Protein AF-0000000086883464 (afdb_homodimer)

Secondary structure (DSSP, 8-state):
--PPEEEEEESSS-EEESSHHHHHHHHTT-TT-EEEEES-HHHHHHHHHTT---SSS----GGGEEEEEEEEEEETTTTEEEEEEEEEETTEEEEEEEEE--HHHHTTTHHHHHHHHHHHHHHHHHHTT-SEEEEEESSTHHHHTTTTSS---SHHHHHHHHHHHHHTTTSEEEEEE---S---HHHHHHHHHHHHHTT--/----EEEEEESSS-EEESSHHHHHHHHTT-TT-EEEEES-HHHHHHHHHTT--SSSS----GGGEEEEEEEEEEETTTTEEEEEEEEEETTEEEEEEEEE--HHHHTTTHHHHHHHHHHHHHHHHHHTT-SEEEEEESSTHHHHTTTTSS---SHHHHHHHHHHHHHTTTSEEEEEE---S---HHHHHHHHHHHHHTT--

Sequence (402 aa):
MNKKIYAVKKGRKTGLFSSWKECEEQTKGYSGAIYKSFTNKEEAEKYLQNSSLNKKTKNVDIKNTIIAYIDGSFNSKTKEYSAGIVMFYNNTKKTFKYKDKDPKFSKMRNVAGEIMASQLIMQYAVKNHVKNLEIYYDYEGIEKWCTDEWKANKTGTKLYKKYYDQIKDKVNIKFIKVQAHTGNKYNEEADKLAKSALGLLMNKKIYAVKKGRKTGLFSSWKECEEQTKGYSGAIYKSFTNKEEAEKYLQNSSLNKKTKNVDIKNTIIAYIDGSFNSKTKEYSAGIVMFYNNTKKTFKYKDKDPKFSKMRNVAGEIMASQLIMQYAVKNHVKNLEIYYDYEGIEKWCTDEWKANKTGTKLYKKYYDQIKDKVNIKFIKVQAHTGNKYNEEADKLAKSALGLL

Solvent-accessible surface area (backbone atoms only — not comparable to full-atom values): 20763 Å² total; per-residue (Å²): 130,82,62,52,31,25,20,25,61,31,39,78,55,60,43,80,24,75,37,67,68,60,40,42,69,20,31,61,91,34,88,79,42,36,66,48,79,25,72,42,68,69,60,27,45,53,57,29,56,57,59,63,73,68,87,83,72,84,77,73,50,50,80,31,31,37,42,31,20,33,18,40,20,58,38,84,88,78,45,31,20,8,14,1,33,31,33,38,43,71,92,35,80,47,75,49,59,44,64,50,59,55,70,70,34,34,81,52,29,34,57,30,6,33,50,49,29,52,50,52,52,52,49,50,32,60,76,67,68,27,46,33,36,36,41,33,33,56,62,68,61,71,47,27,36,59,72,61,75,34,83,52,82,49,70,44,46,39,52,50,28,51,52,46,66,72,39,52,87,68,27,50,75,43,76,41,81,42,67,42,63,55,66,50,65,51,46,54,50,4,39,52,33,4,31,48,51,70,63,44,106,130,83,62,52,31,27,18,25,61,32,40,77,54,61,43,79,23,75,38,68,69,59,40,41,67,21,30,60,90,34,88,78,44,36,70,48,79,25,72,43,68,68,60,27,45,54,58,29,55,56,59,63,70,70,85,84,72,82,77,74,52,49,79,31,32,37,41,31,22,33,18,38,20,54,39,85,88,78,45,31,20,8,14,0,32,31,33,38,43,71,93,35,80,48,76,48,61,43,64,50,58,55,72,71,34,33,82,52,30,34,56,31,5,33,50,48,28,53,50,52,52,50,50,50,31,59,76,67,68,27,46,33,35,36,40,33,33,56,62,67,61,72,46,28,36,60,71,61,75,36,86,53,80,49,71,44,46,38,53,51,28,51,52,47,65,71,39,53,87,69,28,49,74,43,74,42,80,43,70,42,61,54,67,48,65,52,46,53,49,5,38,51,33,4,30,48,51,70,62,44,108

Radius of gyration: 23.49 Å; Cα contacts (8 Å, |Δi|>4): 841; chains: 2; bounding box: 52×65×62 Å

pLDDT: mean 82.55, std 16.68, range [32.59, 98.12]

InterPro domains:
  IPR002156 Ribonuclease H domain [PF00075] (65-197)
  IPR002156 Ribonuclease H domain [PS50879] (62-199)
  IPR009027 Large ribosomal subunit protein bL9/RNase H1, N-terminal [SSF55658] (3-48)
  IPR011320 Ribonuclease H1, N-terminal [PF01693] (4-48)
  IPR012337 Ribonuclease H-like superfamily [SSF53098] (64-199)
  IPR036397 Ribonuclease H superfamily [G3DSA:3.30.420.10] (60-200)
  IPR037056 Ribonuclease H1, N-terminal domain superfamily [G3DSA:3.40.970.10] (2-52)
  IPR050092 Ribonuclease H [PTHR10642] (3-197)

Nearest PDB structures (foldseek):
  3aly-assembly1_A  TM=7.373E-01  e=3.121E-08  Sulfurisphaera tokodaii str. 7
  2ehg-assembly1_A  TM=7.363E-01  e=2.497E-07  Sulfurisphaera tokodaii str. 7
  3hst-assembly2_B  TM=7.166E-01  e=1.084E-06  Mycobacterium tuberculosis
  4e19-assembly2_B  TM=6.627E-01  e=3.189E-07  Halobacterium salinarum NRC-1
  3hst-assembly4_D  TM=7.605E-01  e=2.307E-05  Mycobacterium tuberculosis

Structure (mmCIF, N/CA/C/O backbone):
data_AF-0000000086883464-model_v1
#
loop_
_entity.id
_entity.type
_entity.pdbx_description
1 polymer 'Ribonuclease H'
#
loop_
_atom_site.group_PDB
_atom_site.id
_atom_site.type_symbol
_atom_site.label_atom_id
_atom_site.label_alt_id
_atom_site.label_comp_id
_atom_site.label_asym_id
_atom_site.label_entity_id
_atom_site.label_seq_id
_atom_site.pdbx_PDB_ins_code
_atom_site.Cartn_x
_atom_site.Cartn_y
_atom_site.Cartn_z
_atom_site.occupancy
_atom_site.B_iso_or_equiv
_atom_site.auth_seq_id
_atom_site.auth_comp_id
_atom_site.auth_asym_id
_atom_site.auth_atom_id
_atom_site.pdbx_PDB_model_num
ATOM 1 N N . MET A 1 1 ? 30.719 6.875 0.731 1 40.5 1 MET A N 1
ATOM 2 C CA . MET A 1 1 ? 29.656 5.898 0.958 1 40.5 1 MET A CA 1
ATOM 3 C C . MET A 1 1 ? 28.688 6.387 2.031 1 40.5 1 MET A C 1
ATOM 5 O O . MET A 1 1 ? 29.078 6.555 3.189 1 40.5 1 MET A O 1
ATOM 9 N N . ASN A 1 2 ? 27.625 7.238 1.852 1 49.41 2 ASN A N 1
ATOM 10 C CA . ASN A 1 2 ? 26.953 8.031 2.877 1 49.41 2 ASN A CA 1
ATOM 11 C C . ASN A 1 2 ? 26.172 7.141 3.848 1 49.41 2 ASN A C 1
ATOM 13 O O . ASN A 1 2 ? 25.219 6.484 3.461 1 49.41 2 ASN A O 1
ATOM 17 N N . LYS A 1 3 ? 26.844 6.652 4.949 1 65.25 3 LYS A N 1
ATOM 18 C CA . LYS A 1 3 ? 26.391 5.75 6.004 1 65.25 3 LYS A CA 1
ATOM 19 C C . LYS A 1 3 ? 25.062 6.211 6.59 1 65.25 3 LYS A C 1
ATOM 21 O O . LYS A 1 3 ? 24.906 7.375 6.965 1 65.25 3 LYS A O 1
ATOM 26 N N . LYS A 1 4 ? 24 5.375 6.449 1 76.38 4 LYS A N 1
ATOM 27 C CA . LYS A 1 4 ? 22.688 5.703 7.004 1 76.38 4 LYS A CA 1
ATOM 28 C C . LYS A 1 4 ? 22.719 5.68 8.531 1 76.38 4 LYS A C 1
ATOM 30 O O . LYS A 1 4 ? 23.438 4.879 9.133 1 76.38 4 LYS A O 1
ATOM 35 N N . ILE A 1 5 ? 22.172 6.77 9.102 1 83.69 5 ILE A N 1
ATOM 36 C CA . ILE A 1 5 ? 21.953 6.883 10.531 1 83.69 5 ILE A CA 1
ATOM 37 C C . ILE A 1 5 ? 20.469 6.672 10.844 1 83.69 5 ILE A C 1
ATOM 39 O O . ILE A 1 5 ? 19.594 7.207 10.148 1 83.69 5 ILE A O 1
ATOM 43 N N . TYR A 1 6 ? 20.281 5.805 11.789 1 85.12 6 TYR A N 1
ATOM 44 C CA . TYR A 1 6 ? 18.906 5.512 12.172 1 85.12 6 TYR A CA 1
ATOM 45 C C . TYR A 1 6 ? 18.562 6.148 13.508 1 85.12 6 TYR A C 1
ATOM 47 O O . TYR A 1 6 ? 19.312 6.008 14.484 1 85.12 6 TYR A O 1
ATOM 55 N N . ALA A 1 7 ? 17.484 6.941 13.469 1 81.75 7 ALA A N 1
ATOM 56 C CA . ALA A 1 7 ? 17 7.551 14.695 1 81.75 7 ALA A CA 1
ATOM 57 C C . ALA A 1 7 ? 15.742 6.84 15.195 1 81.75 7 ALA A C 1
ATOM 59 O O . ALA A 1 7 ? 14.734 6.754 14.484 1 81.75 7 ALA A O 1
ATOM 60 N N . VAL A 1 8 ? 15.883 6.285 16.391 1 80.62 8 VAL A N 1
ATOM 61 C CA . VAL A 1 8 ? 14.742 5.629 17.016 1 80.62 8 VAL A CA 1
ATOM 62 C C . VAL A 1 8 ? 14.133 6.543 18.078 1 80.62 8 VAL A C 1
ATOM 64 O O . VAL A 1 8 ? 14.766 6.828 19.094 1 80.62 8 VAL A O 1
ATOM 67 N N . LYS A 1 9 ? 12.859 7.004 17.719 1 73.81 9 LYS A N 1
ATOM 68 C CA . LYS A 1 9 ? 12.148 7.891 18.641 1 73.81 9 LYS A CA 1
ATOM 69 C C . LYS A 1 9 ? 11.367 7.09 19.672 1 73.81 9 LYS A C 1
ATOM 71 O O . LYS A 1 9 ? 11.25 7.512 20.828 1 73.81 9 LYS A O 1
ATOM 76 N N . LYS A 1 10 ? 10.852 6.066 19.281 1 71.88 10 LYS A N 1
ATOM 77 C CA . LYS A 1 10 ? 10.109 5.164 20.156 1 71.88 10 LYS A CA 1
ATOM 78 C C . LYS A 1 10 ? 10.469 3.707 19.875 1 71.88 10 LYS A C 1
ATOM 80 O O . LYS A 1 10 ? 10.352 3.24 18.734 1 71.88 10 LYS A O 1
ATOM 85 N N . GLY A 1 11 ? 11.008 3.055 20.812 1 75.69 11 GLY A N 1
ATOM 86 C CA . GLY A 1 11 ? 11.438 1.669 20.719 1 75.69 11 GLY A CA 1
ATOM 87 C C . GLY A 1 11 ? 11.977 1.133 22.047 1 75.69 11 GLY A C 1
ATOM 88 O O . GLY A 1 11 ? 11.742 1.72 23.094 1 75.69 11 GLY A O 1
ATOM 89 N N . ARG A 1 12 ? 12.586 0.058 21.984 1 81.69 12 ARG A N 1
ATOM 90 C CA . ARG A 1 12 ? 13.188 -0.492 23.188 1 81.69 12 ARG A CA 1
ATOM 91 C C . ARG A 1 12 ? 14.234 0.46 23.75 1 81.69 12 ARG A C 1
ATOM 93 O O . ARG A 1 12 ? 14.281 0.691 24.969 1 81.69 12 ARG A O 1
ATOM 100 N N . LYS A 1 13 ? 15.086 1.026 22.906 1 83.06 13 LYS A N 1
ATOM 101 C CA . LYS A 1 13 ? 16.031 2.105 23.203 1 83.06 13 LYS A CA 1
ATOM 102 C C . LYS A 1 13 ? 15.938 3.213 22.156 1 83.06 13 LYS A C 1
ATOM 104 O O . LYS A 1 13 ? 15.922 2.938 20.953 1 83.06 13 LYS A O 1
ATOM 109 N N . THR A 1 14 ? 15.727 4.383 22.594 1 81.5 14 THR A N 1
ATOM 110 C CA . THR A 1 14 ? 15.68 5.543 21.703 1 81.5 14 THR A CA 1
ATOM 111 C C . THR A 1 14 ? 17.094 6.082 21.453 1 81.5 14 THR A C 1
ATOM 113 O O . THR A 1 14 ? 18 5.828 22.234 1 81.5 14 THR A O 1
ATOM 116 N N . GLY A 1 15 ? 17.344 6.746 20.344 1 85.56 15 GLY A N 1
ATOM 117 C CA . GLY A 1 15 ? 18.625 7.352 20 1 85.56 15 GLY A CA 1
ATOM 118 C C . GLY A 1 15 ? 19.016 7.133 18.547 1 85.56 15 GLY A C 1
ATOM 119 O O . GLY A 1 15 ? 18.172 6.793 17.719 1 85.56 15 GLY A O 1
ATOM 120 N N . LEU A 1 16 ? 20.297 7.418 18.406 1 86.25 16 LEU A N 1
ATOM 121 C CA . LEU A 1 16 ? 20.844 7.258 17.062 1 86.25 16 LEU A CA 1
ATOM 122 C C . LEU A 1 16 ? 21.547 5.918 16.922 1 86.25 16 LEU A C 1
ATOM 124 O O . LEU A 1 16 ? 22.266 5.484 17.828 1 86.25 16 LEU A O 1
ATOM 128 N N . PHE A 1 17 ? 21.297 5.262 15.906 1 86.5 17 PHE A N 1
ATOM 129 C CA . PHE A 1 17 ? 21.938 3.986 15.625 1 86.5 17 PHE A CA 1
ATOM 130 C C . PHE A 1 17 ? 22.609 4.016 14.258 1 86.5 17 PHE A C 1
ATOM 132 O O . PHE A 1 17 ? 22.078 4.598 13.305 1 86.5 17 PHE A O 1
ATOM 139 N N . SER A 1 18 ? 23.766 3.449 14.203 1 83 18 SER A N 1
ATOM 140 C CA . SER A 1 18 ? 24.609 3.588 13.016 1 83 18 SER A CA 1
ATOM 141 C C . SER A 1 18 ? 24.359 2.461 12.023 1 83 18 SER A C 1
ATOM 143 O O . SER A 1 18 ? 24.922 2.457 10.93 1 83 18 SER A O 1
ATOM 145 N N . SER A 1 19 ? 23.547 1.501 12.43 1 78.69 19 SER A N 1
ATOM 146 C CA . SER A 1 19 ? 23.234 0.404 11.516 1 78.69 19 SER A CA 1
ATOM 147 C C . SER A 1 19 ? 21.781 -0.009 11.609 1 78.69 19 SER A C 1
ATOM 149 O O . SER A 1 19 ? 21.141 0.167 12.648 1 78.69 19 SER A O 1
ATOM 151 N N . TRP A 1 20 ? 21.297 -0.484 10.469 1 76.75 20 TRP A N 1
ATOM 152 C CA . TRP A 1 20 ? 19.906 -0.97 10.453 1 76.75 20 TRP A CA 1
ATOM 153 C C . TRP A 1 20 ? 19.719 -2.105 11.453 1 76.75 20 TRP A C 1
ATOM 155 O O . TRP A 1 20 ? 18.703 -2.172 12.141 1 76.75 20 TRP A O 1
ATOM 165 N N . LYS A 1 21 ? 20.641 -2.859 11.508 1 79.06 21 LYS A N 1
ATOM 166 C CA . LYS A 1 21 ? 20.562 -3.977 12.445 1 79.06 21 LYS A CA 1
ATOM 167 C C . LYS A 1 21 ? 20.328 -3.482 13.867 1 79.06 21 LYS A C 1
ATOM 169 O O . LYS A 1 21 ? 19.469 -4.016 14.586 1 79.06 21 LYS A O 1
ATOM 174 N N . GLU A 1 22 ? 21.062 -2.506 14.289 1 82.81 22 GLU A N 1
ATOM 175 C CA . GLU A 1 22 ? 20.906 -1.917 15.617 1 82.81 22 GLU A CA 1
ATOM 176 C C . GLU A 1 22 ? 19.531 -1.263 15.766 1 82.81 22 GLU A C 1
ATOM 178 O O . GLU A 1 22 ? 18.891 -1.384 16.812 1 82.81 22 GLU A O 1
ATOM 183 N N . CYS A 1 23 ? 19.047 -0.583 14.703 1 80.44 23 CYS A N 1
ATOM 184 C CA . CYS A 1 23 ? 17.734 0.051 14.727 1 80.44 23 CYS A CA 1
ATOM 185 C C . CYS A 1 23 ? 16.641 -0.992 14.828 1 80.44 23 CYS A C 1
ATOM 187 O O . CYS A 1 23 ? 15.727 -0.863 15.656 1 80.44 23 CYS A O 1
ATOM 189 N N . GLU A 1 24 ? 16.844 -1.961 14.148 1 78.81 24 GLU A N 1
ATOM 190 C CA . GLU A 1 24 ? 15.859 -3.033 14.102 1 78.81 24 GLU A CA 1
ATOM 191 C C . GLU A 1 24 ? 15.719 -3.713 15.461 1 78.81 24 GLU A C 1
ATOM 193 O O . GLU A 1 24 ? 14.609 -4.031 15.898 1 78.81 24 GLU A O 1
ATOM 198 N N . GLU A 1 25 ? 16.766 -3.873 16.094 1 82.25 25 GLU A N 1
ATOM 199 C CA . GLU A 1 25 ? 16.781 -4.469 17.422 1 82.25 25 GLU A CA 1
ATOM 200 C C . GLU A 1 25 ? 15.922 -3.666 18.406 1 82.25 25 GLU A C 1
ATOM 202 O O . GLU A 1 25 ? 15.336 -4.227 19.328 1 82.25 25 GLU A O 1
ATOM 207 N N . GLN A 1 26 ? 15.844 -2.361 18.188 1 80.75 26 GLN A N 1
ATOM 208 C CA . GLN A 1 26 ? 15.117 -1.497 19.109 1 80.75 26 GLN A CA 1
ATOM 209 C C . GLN A 1 26 ? 13.656 -1.367 18.703 1 80.75 26 GLN A C 1
ATOM 211 O O . GLN A 1 26 ? 12.805 -0.973 19.5 1 80.75 26 GLN A O 1
ATOM 216 N N . THR A 1 27 ? 13.383 -1.756 17.5 1 76.88 27 THR A N 1
ATOM 217 C CA . THR A 1 27 ? 12.055 -1.401 16.984 1 76.88 27 THR A CA 1
ATOM 218 C C . THR A 1 27 ? 11.258 -2.652 16.641 1 76.88 27 THR A C 1
ATOM 220 O O . THR A 1 27 ? 10.023 -2.641 16.672 1 76.88 27 THR A O 1
ATOM 223 N N . LYS A 1 28 ? 11.992 -3.654 16.359 1 66.88 28 LYS A N 1
ATOM 224 C CA . LYS A 1 28 ? 11.312 -4.883 15.969 1 66.88 28 LYS A CA 1
ATOM 225 C C . LYS A 1 28 ? 10.508 -5.465 17.125 1 66.88 28 LYS A C 1
ATOM 227 O O . LYS A 1 28 ? 11.039 -5.672 18.219 1 66.88 28 LYS A O 1
ATOM 232 N N . GLY A 1 29 ? 9.289 -5.691 16.938 1 60.91 29 GLY A N 1
ATOM 233 C CA . GLY A 1 29 ? 8.43 -6.25 17.969 1 60.91 29 GLY A CA 1
ATOM 234 C C . GLY A 1 29 ? 7.949 -5.219 18.969 1 60.91 29 GLY A C 1
ATOM 235 O O . GLY A 1 29 ? 7.223 -5.547 19.906 1 60.91 29 GLY A O 1
ATOM 236 N N . TYR A 1 30 ? 8.508 -4.109 19.016 1 62.75 30 TYR A N 1
ATOM 237 C CA . TYR A 1 30 ? 8.078 -3.029 19.891 1 62.75 30 TYR A CA 1
ATOM 238 C C . TYR A 1 30 ? 6.84 -2.336 19.344 1 62.75 30 TYR A C 1
ATOM 240 O O . TYR A 1 30 ? 6.875 -1.751 18.266 1 62.75 30 TYR A O 1
ATOM 248 N N . SER A 1 31 ? 5.734 -2.551 20.062 1 56.41 31 SER A N 1
ATOM 249 C CA . SER A 1 31 ? 4.48 -1.939 19.625 1 56.41 31 SER A CA 1
ATOM 250 C C . SER A 1 31 ? 4.602 -0.421 19.562 1 56.41 31 SER A C 1
ATOM 252 O O . SER A 1 31 ? 4.992 0.221 20.531 1 56.41 31 SER A O 1
ATOM 254 N N . GLY A 1 32 ? 4.426 0.26 18.438 1 57 32 GLY A N 1
ATOM 255 C CA . GLY A 1 32 ? 4.422 1.704 18.266 1 57 32 GLY A CA 1
ATOM 256 C C . GLY A 1 32 ? 5.805 2.277 18.016 1 57 32 GLY A C 1
ATOM 257 O O . GLY A 1 32 ? 6.059 3.449 18.297 1 57 32 GLY A O 1
ATOM 258 N N . ALA A 1 33 ? 6.73 1.435 17.609 1 64.88 33 ALA A N 1
ATOM 259 C CA . ALA A 1 33 ? 8.094 1.918 17.391 1 64.88 33 ALA A CA 1
ATOM 260 C C . ALA A 1 33 ? 8.117 3.027 16.344 1 64.88 33 ALA A C 1
ATOM 262 O O . ALA A 1 33 ? 7.375 2.977 15.359 1 64.88 33 ALA A O 1
ATOM 263 N N . ILE A 1 34 ? 8.859 4.07 16.625 1 66.31 34 ILE A N 1
ATOM 264 C CA . ILE A 1 34 ? 9.039 5.211 15.727 1 66.31 34 ILE A CA 1
ATOM 265 C C . ILE A 1 34 ? 10.523 5.398 15.422 1 66.31 34 ILE A C 1
ATOM 267 O O . ILE A 1 34 ? 11.328 5.605 16.328 1 66.31 34 ILE A O 1
ATOM 271 N N . TYR A 1 35 ? 10.914 5.184 14.18 1 74.81 35 TYR A N 1
ATOM 272 C CA . TYR A 1 35 ? 12.305 5.383 13.789 1 74.81 35 TYR A CA 1
ATOM 273 C C . TYR A 1 35 ? 12.398 5.941 12.375 1 74.81 35 TYR A C 1
ATOM 275 O O . TYR A 1 35 ? 11.438 5.879 11.609 1 74.81 35 TYR A O 1
ATOM 283 N N . LYS A 1 36 ? 13.547 6.59 12 1 73.44 36 LYS A N 1
ATOM 284 C CA . LYS A 1 36 ? 13.805 7.188 10.695 1 73.44 36 LYS A CA 1
ATOM 285 C C . LYS A 1 36 ? 15.281 7.074 10.32 1 73.44 36 LYS A C 1
ATOM 287 O O . LYS A 1 36 ? 16.156 7.152 11.188 1 73.44 36 LYS A O 1
ATOM 292 N N . SER A 1 37 ? 15.469 6.82 9.031 1 74.56 37 SER A N 1
ATOM 293 C CA . SER A 1 37 ? 16.859 6.789 8.562 1 74.56 37 SER A CA 1
ATOM 294 C C . SER A 1 37 ? 17.266 8.141 7.988 1 74.56 37 SER A C 1
ATOM 296 O O . SER A 1 37 ? 16.453 8.859 7.414 1 74.56 37 SER A O 1
ATOM 298 N N . PHE A 1 38 ? 18.453 8.547 8.281 1 74.06 38 PHE A N 1
ATOM 299 C CA . PHE A 1 38 ? 19.047 9.805 7.824 1 74.06 38 PHE A CA 1
ATOM 300 C C . PHE A 1 38 ? 20.406 9.562 7.188 1 74.06 38 PHE A C 1
ATOM 302 O O . PHE A 1 38 ? 21.062 8.562 7.477 1 74.06 38 PHE A O 1
ATOM 309 N N . THR A 1 39 ? 20.688 10.398 6.293 1 73.94 39 THR A N 1
ATOM 310 C CA . THR A 1 39 ? 22.031 10.352 5.73 1 73.94 39 THR A CA 1
ATOM 311 C C . THR A 1 39 ? 22.969 11.32 6.457 1 73.94 39 THR A C 1
ATOM 313 O O . THR A 1 39 ? 24.172 11.297 6.254 1 73.94 39 THR A O 1
ATOM 316 N N . ASN A 1 40 ? 22.422 12.172 7.363 1 76.19 40 ASN A N 1
ATOM 317 C CA . ASN A 1 40 ? 23.156 13.18 8.117 1 76.19 40 ASN A CA 1
ATOM 318 C C . ASN A 1 40 ? 22.859 13.094 9.609 1 76.19 40 ASN A C 1
ATOM 320 O O . ASN A 1 40 ? 21.688 13.008 10.008 1 76.19 40 ASN A O 1
ATOM 324 N N . LYS A 1 41 ? 23.938 13.086 10.352 1 79.25 41 LYS A N 1
ATOM 325 C CA . LYS A 1 41 ? 23.812 12.945 11.797 1 79.25 41 LYS A CA 1
ATOM 326 C C . LYS A 1 41 ? 23.031 14.117 12.391 1 79.25 41 LYS A C 1
ATOM 328 O O . LYS A 1 41 ? 22.219 13.93 13.305 1 79.25 41 LYS A O 1
ATOM 333 N N . GLU A 1 42 ? 23.25 15.25 11.797 1 76.31 42 GLU A N 1
ATOM 334 C CA . GLU A 1 42 ? 22.578 16.438 12.328 1 76.31 42 GLU A CA 1
ATOM 335 C C . GLU A 1 42 ? 21.062 16.328 12.18 1 76.31 42 GLU A C 1
ATOM 337 O O . GLU A 1 42 ? 20.328 16.656 13.102 1 76.31 42 GLU A O 1
ATOM 342 N N . GLU A 1 43 ? 20.781 15.812 11.07 1 74.69 43 GLU A N 1
ATOM 343 C CA . GLU A 1 43 ? 19.344 15.648 10.805 1 74.69 43 GLU A CA 1
ATOM 344 C C . GLU A 1 43 ? 18.75 14.562 11.68 1 74.69 43 GLU A C 1
ATOM 346 O O . GLU A 1 43 ? 17.609 14.703 12.156 1 74.69 43 GLU A O 1
ATOM 351 N N . ALA A 1 44 ? 19.453 13.562 11.93 1 77.94 44 ALA A N 1
ATOM 352 C CA . ALA A 1 44 ? 19.016 12.469 12.789 1 77.94 44 ALA A CA 1
ATOM 353 C C . ALA A 1 44 ? 18.875 12.922 14.242 1 77.94 44 ALA A C 1
ATOM 355 O O . ALA A 1 44 ? 17.906 12.578 14.914 1 77.94 44 ALA A O 1
ATOM 356 N N . GLU A 1 45 ? 19.844 13.641 14.609 1 76.38 45 GLU A N 1
ATOM 357 C CA . GLU A 1 45 ? 19.812 14.188 15.969 1 76.38 45 GLU A CA 1
ATOM 358 C C . GLU A 1 45 ? 18.625 15.117 16.156 1 76.38 45 GLU A C 1
ATOM 360 O O . GLU A 1 45 ? 17.953 15.086 17.203 1 76.38 45 GLU A O 1
ATOM 365 N N . LYS A 1 46 ? 18.422 15.867 15.125 1 67.25 46 LYS A N 1
ATOM 366 C CA . LYS A 1 46 ? 17.266 16.766 15.188 1 67.25 46 LYS A CA 1
ATOM 367 C C . LYS A 1 46 ? 15.961 15.992 15.305 1 67.25 46 LYS A C 1
ATOM 369 O O . LYS A 1 46 ? 15.055 16.406 16.031 1 67.25 46 LYS A O 1
ATOM 374 N N . TYR A 1 47 ? 16.031 14.938 14.781 1 71.38 47 TYR A N 1
ATOM 375 C CA . TYR A 1 47 ? 14.867 14.047 14.805 1 71.38 47 TYR A CA 1
ATOM 376 C C . TYR A 1 47 ? 14.633 13.508 16.203 1 71.38 47 TYR A C 1
ATOM 378 O O . TYR A 1 47 ? 13.484 13.391 16.656 1 71.38 47 TYR A O 1
ATOM 386 N N . LEU A 1 48 ? 15.727 13.055 16.812 1 70.31 48 LEU A N 1
ATOM 387 C CA . LEU A 1 48 ? 15.633 12.5 18.156 1 70.31 48 LEU A CA 1
ATOM 388 C C . LEU A 1 48 ? 15.391 13.602 19.172 1 70.31 48 LEU A C 1
ATOM 390 O O . LEU A 1 48 ? 14.703 13.375 20.172 1 70.31 48 LEU A O 1
ATOM 394 N N . GLN A 1 49 ? 16.281 14.523 19.141 1 60.16 49 GLN A N 1
ATOM 395 C CA . GLN A 1 49 ? 16.125 15.633 20.078 1 60.16 49 GLN A CA 1
ATOM 396 C C . GLN A 1 49 ? 14.688 16.141 20.109 1 60.16 49 GLN A C 1
ATOM 398 O O . GLN A 1 49 ? 14.203 16.578 21.141 1 60.16 49 GLN A O 1
ATOM 403 N N . ASN A 1 50 ? 14.148 15.961 19.094 1 46.47 50 ASN A N 1
ATOM 404 C CA . ASN A 1 50 ? 12.758 16.406 19.094 1 46.47 50 ASN A CA 1
ATOM 405 C C . ASN A 1 50 ? 11.875 15.477 19.922 1 46.47 50 ASN A C 1
ATOM 407 O O . ASN A 1 50 ? 10.789 15.875 20.359 1 46.47 50 ASN A O 1
ATOM 411 N N . SER A 1 51 ? 12.344 14.289 20.266 1 40.59 51 SER A N 1
ATOM 412 C CA . SER A 1 51 ? 11.617 13.367 21.141 1 40.59 51 SER A CA 1
ATOM 413 C C . SER A 1 51 ? 12.047 13.531 22.594 1 40.59 51 SER A C 1
ATOM 415 O O . SER A 1 51 ? 11.297 13.18 23.5 1 40.59 51 SER A O 1
ATOM 417 N N . SER A 1 52 ? 13.273 13.516 22.922 1 37.28 52 SER A N 1
ATOM 418 C CA . SER A 1 52 ? 13.82 13.57 24.266 1 37.28 52 SER A CA 1
ATOM 419 C C . SER A 1 52 ? 13.508 14.906 24.938 1 37.28 52 SER A C 1
ATOM 421 O O . SER A 1 52 ? 14.383 15.773 25.031 1 37.28 52 SER A O 1
ATOM 423 N N . LEU A 1 53 ? 12.438 15.625 24.766 1 34.28 53 LEU A N 1
ATOM 424 C CA . LEU A 1 53 ? 12.117 16.797 25.578 1 34.28 53 LEU A CA 1
ATOM 425 C C . LEU A 1 53 ? 12.203 16.453 27.062 1 34.28 53 LEU A C 1
ATOM 427 O O . LEU A 1 53 ? 11.188 16.5 27.781 1 34.28 53 LEU A O 1
ATOM 431 N N . ASN A 1 54 ? 12.891 15.539 27.531 1 34.16 54 ASN A N 1
ATOM 432 C CA . ASN A 1 54 ? 12.852 15.82 28.953 1 34.16 54 ASN A CA 1
ATOM 433 C C . ASN A 1 54 ? 13.641 17.078 29.297 1 34.16 54 ASN A C 1
ATOM 435 O O . ASN A 1 54 ? 13.219 17.875 30.141 1 34.16 54 ASN A O 1
ATOM 439 N N . LYS A 1 55 ? 15.086 17.172 29.531 1 37.47 55 LYS A N 1
ATOM 440 C CA . LYS A 1 55 ? 15.656 18.203 30.406 1 37.47 55 LYS A CA 1
ATOM 441 C C . LYS A 1 55 ? 15.539 19.578 29.781 1 37.47 55 LYS A C 1
ATOM 443 O O . LYS A 1 55 ? 14.906 20.484 30.344 1 37.47 55 LYS A O 1
ATOM 448 N N . LYS A 1 56 ? 16.625 20.703 29.953 1 34.03 56 LYS A N 1
ATOM 449 C CA . LYS A 1 56 ? 16.703 22.141 29.734 1 34.03 56 LYS A CA 1
ATOM 450 C C . LYS A 1 56 ? 16.734 22.469 28.234 1 34.03 56 LYS A C 1
ATOM 452 O O . LYS A 1 56 ? 17.047 23.594 27.859 1 34.03 56 LYS A O 1
ATOM 457 N N . THR A 1 57 ? 17.25 21.703 27.328 1 32.59 57 THR A N 1
ATOM 458 C CA . THR A 1 57 ? 17.734 22.188 26.031 1 32.59 57 THR A CA 1
ATOM 459 C C . THR A 1 57 ? 16.656 22.969 25.297 1 32.59 57 THR A C 1
ATOM 461 O O . THR A 1 57 ? 15.469 22.781 25.562 1 32.59 57 THR A O 1
ATOM 464 N N . LYS A 1 58 ? 17.047 23.797 24.156 1 34.5 58 LYS A N 1
ATOM 465 C CA . LYS A 1 58 ? 16.234 24.844 23.531 1 34.5 58 LYS A CA 1
ATOM 466 C C . LYS A 1 58 ? 14.859 24.328 23.141 1 34.5 58 LYS A C 1
ATOM 468 O O . LYS A 1 58 ? 14.703 23.156 22.797 1 34.5 58 LYS A O 1
ATOM 473 N N . ASN A 1 59 ? 13.75 24.969 23.5 1 32.81 59 ASN A N 1
ATOM 474 C CA . ASN A 1 59 ? 12.312 24.922 23.266 1 32.81 59 ASN A CA 1
ATOM 475 C C . ASN A 1 59 ? 11.992 24.406 21.859 1 32.81 59 ASN A C 1
ATOM 477 O O . ASN A 1 59 ? 11.758 25.203 20.953 1 32.81 59 ASN A O 1
ATOM 481 N N . VAL A 1 60 ? 12.844 23.812 21.156 1 37.03 60 VAL A N 1
ATOM 482 C CA . VAL A 1 60 ? 12.219 23.391 19.906 1 37.03 60 VAL A CA 1
ATOM 483 C C . VAL A 1 60 ? 10.836 22.812 20.188 1 37.03 60 VAL A C 1
ATOM 485 O O . VAL A 1 60 ? 10.703 21.828 20.891 1 37.03 60 VAL A O 1
ATOM 488 N N . ASP A 1 61 ? 9.812 23.5 20.469 1 40.53 61 ASP A N 1
ATOM 489 C CA . ASP A 1 61 ? 8.422 23.438 20.922 1 40.53 61 ASP A CA 1
ATOM 490 C C . ASP A 1 61 ? 7.707 22.219 20.344 1 40.53 61 ASP A C 1
ATOM 492 O O . ASP A 1 61 ? 7.09 22.312 19.281 1 40.53 61 ASP A O 1
ATOM 496 N N . ILE A 1 62 ? 8.195 21 20.234 1 49.5 62 ILE A N 1
ATOM 497 C CA . ILE A 1 62 ? 7.395 19.797 20.031 1 49.5 62 ILE A CA 1
ATOM 498 C C . ILE A 1 62 ? 5.984 20.016 20.578 1 49.5 62 ILE A C 1
ATOM 500 O O . ILE A 1 62 ? 5.008 19.547 20 1 49.5 62 ILE A O 1
ATOM 504 N N . LYS A 1 63 ? 5.938 20.844 21.688 1 58.09 63 LYS A N 1
ATOM 505 C CA . LYS A 1 63 ? 4.656 21.188 22.312 1 58.09 63 LYS A CA 1
ATOM 506 C C . LYS A 1 63 ? 3.791 22 21.344 1 58.09 63 LYS A C 1
ATOM 508 O O . LYS A 1 63 ? 2.562 21.969 21.438 1 58.09 63 LYS A O 1
ATOM 513 N N . ASN A 1 64 ? 4.52 22.25 20.172 1 84.75 64 ASN A N 1
ATOM 514 C CA . ASN A 1 64 ? 3.662 23.031 19.281 1 84.75 64 ASN A CA 1
ATOM 515 C C . ASN A 1 64 ? 3.754 22.531 17.844 1 84.75 64 ASN A C 1
ATOM 517 O O . ASN A 1 64 ? 3.855 23.328 16.906 1 84.75 64 ASN A O 1
ATOM 521 N N . THR A 1 65 ? 4.016 21.078 17.828 1 89.94 65 THR A N 1
ATOM 522 C CA . THR A 1 65 ? 4.07 20.484 16.484 1 89.94 65 THR A CA 1
ATOM 523 C C . THR A 1 65 ? 2.969 19.438 16.328 1 89.94 65 THR A C 1
ATOM 525 O O . THR A 1 65 ? 2.723 18.641 17.219 1 89.94 65 THR A O 1
ATOM 528 N N . ILE A 1 66 ? 2.314 19.469 15.203 1 94.31 66 ILE A N 1
ATOM 529 C CA . ILE A 1 66 ? 1.387 18.406 14.797 1 94.31 66 ILE A CA 1
ATOM 530 C C . ILE A 1 66 ? 2.051 17.516 13.766 1 94.31 66 ILE A C 1
ATOM 532 O O . ILE A 1 66 ? 2.689 18 12.828 1 94.31 66 ILE A O 1
ATOM 536 N N . ILE A 1 67 ? 2.004 16.219 14.023 1 91.38 67 ILE A N 1
ATOM 537 C CA . ILE A 1 67 ? 2.34 15.219 13.023 1 91.38 67 ILE A CA 1
ATOM 538 C C . ILE A 1 67 ? 1.065 14.539 12.523 1 91.38 67 ILE A C 1
ATOM 540 O O . ILE A 1 67 ? 0.292 14 13.32 1 91.38 67 ILE A O 1
ATOM 544 N N . ALA A 1 68 ? 0.852 14.617 11.211 1 96 68 ALA A N 1
ATOM 545 C CA . ALA A 1 68 ? -0.397 14.07 10.688 1 96 68 ALA A CA 1
ATOM 546 C C . ALA A 1 68 ? -0.139 13.164 9.492 1 96 68 ALA A C 1
ATOM 548 O O . ALA A 1 68 ? 0.529 13.562 8.531 1 96 68 ALA A O 1
ATOM 549 N N . TYR A 1 69 ? -0.586 11.938 9.547 1 92 69 TYR A N 1
ATOM 550 C CA . TYR A 1 69 ? -0.675 11.039 8.406 1 92 69 TYR A CA 1
ATOM 551 C C . TYR A 1 69 ? -2.039 11.141 7.734 1 92 69 TYR A C 1
ATOM 553 O O . TYR A 1 69 ? -3.074 11.055 8.398 1 92 69 TYR A O 1
ATOM 561 N N . ILE A 1 70 ? -1.979 11.328 6.418 1 95.5 70 ILE A N 1
ATOM 562 C CA . ILE A 1 70 ? -3.246 11.555 5.734 1 95.5 70 ILE A CA 1
ATOM 563 C C . ILE A 1 70 ? -3.396 10.57 4.578 1 95.5 70 ILE A C 1
ATOM 565 O O . ILE A 1 70 ? -2.4 10.109 4.016 1 95.5 70 ILE A O 1
ATOM 569 N N . ASP A 1 71 ? -4.609 10.234 4.277 1 93.19 71 ASP A N 1
ATOM 570 C CA . ASP A 1 71 ? -4.961 9.422 3.121 1 93.19 71 ASP A CA 1
ATOM 571 C C . ASP A 1 71 ? -6.367 9.742 2.629 1 93.19 71 ASP A C 1
ATOM 573 O O . ASP A 1 71 ? -7.141 10.398 3.33 1 93.19 71 ASP A O 1
ATOM 577 N N . GLY A 1 72 ? -6.629 9.359 1.324 1 93.62 72 GLY A N 1
ATOM 578 C CA . GLY A 1 72 ? -7.934 9.578 0.715 1 93.62 72 GLY A CA 1
ATOM 579 C C . GLY A 1 72 ? -8.492 8.336 0.055 1 93.62 72 GLY A C 1
ATOM 580 O O . GLY A 1 72 ? -7.75 7.406 -0.276 1 93.62 72 GLY A O 1
ATOM 581 N N . SER A 1 73 ? -9.797 8.32 -0.047 1 90 73 SER A N 1
ATOM 582 C CA . SER A 1 73 ? -10.508 7.254 -0.738 1 90 73 SER A CA 1
ATOM 583 C C . SER A 1 73 ? -11.648 7.809 -1.59 1 90 73 SER A C 1
ATOM 585 O O . SER A 1 73 ? -11.938 9.008 -1.545 1 90 73 SER A O 1
ATOM 587 N N . PHE A 1 74 ? -12.133 6.934 -2.49 1 90.81 74 PHE A N 1
ATOM 588 C CA . PHE A 1 74 ? -13.195 7.32 -3.412 1 90.81 74 PHE A CA 1
ATOM 589 C C . PHE A 1 74 ? -14.133 6.152 -3.676 1 90.81 74 PHE A C 1
ATOM 591 O O . PHE A 1 74 ? -13.695 5.012 -3.844 1 90.81 74 PHE A O 1
ATOM 598 N N . ASN A 1 75 ? -15.422 6.484 -3.613 1 89.38 75 ASN A N 1
ATOM 599 C CA . ASN A 1 75 ? -16.469 5.539 -4.004 1 89.38 75 ASN A CA 1
ATOM 600 C C . ASN A 1 75 ? -17.016 5.863 -5.387 1 89.38 75 ASN A C 1
ATOM 602 O O . ASN A 1 75 ? -17.75 6.848 -5.551 1 89.38 75 ASN A O 1
ATOM 606 N N . SER A 1 76 ? -16.75 5.043 -6.359 1 84.69 76 SER A N 1
ATOM 607 C CA . SER A 1 76 ? -17.109 5.312 -7.75 1 84.69 76 SER A CA 1
ATOM 608 C C . SER A 1 76 ? -18.609 5.238 -7.949 1 84.69 76 SER A C 1
ATOM 610 O O . SER A 1 76 ? -19.156 5.879 -8.852 1 84.69 76 SER A O 1
ATOM 612 N N . LYS A 1 77 ? -19.281 4.488 -7.129 1 85.31 77 LYS A N 1
ATOM 613 C CA . LYS A 1 77 ? -20.719 4.344 -7.254 1 85.31 77 LYS A CA 1
ATOM 614 C C . LYS A 1 77 ? -21.453 5.59 -6.75 1 85.31 77 LYS A C 1
ATOM 616 O O . LYS A 1 77 ? -22.359 6.098 -7.41 1 85.31 77 LYS A O 1
ATOM 621 N N . THR A 1 78 ? -21.031 6.074 -5.664 1 91.88 78 THR A N 1
ATOM 622 C CA . THR A 1 78 ? -21.719 7.207 -5.039 1 91.88 78 THR A CA 1
ATOM 623 C C . THR A 1 78 ? -21.031 8.523 -5.414 1 91.88 78 THR A C 1
ATOM 625 O O . THR A 1 78 ? -21.578 9.602 -5.164 1 91.88 78 THR A O 1
ATOM 628 N N . LYS A 1 79 ? -19.859 8.469 -5.938 1 91.94 79 LYS A N 1
ATOM 629 C CA . LYS A 1 79 ? -19.031 9.609 -6.324 1 91.94 79 LYS A CA 1
ATOM 630 C C . LYS A 1 79 ? -18.594 10.414 -5.102 1 91.94 79 LYS A C 1
ATOM 632 O O . LYS A 1 79 ? -18.359 11.617 -5.195 1 91.94 79 LYS A O 1
ATOM 637 N N . GLU A 1 80 ? -18.562 9.719 -3.969 1 95.19 80 GLU A N 1
ATOM 638 C CA . GLU A 1 80 ? -18.094 10.336 -2.732 1 95.19 80 GLU A CA 1
ATOM 639 C C . GLU A 1 80 ? -16.594 10.102 -2.541 1 95.19 80 GLU A C 1
ATOM 641 O O . GLU A 1 80 ? -16.078 9.031 -2.873 1 95.19 80 GLU A O 1
ATOM 646 N N . TYR A 1 81 ? -15.93 11.148 -2.051 1 95.12 81 TYR A N 1
ATOM 647 C CA . TYR A 1 81 ? -14.547 11.023 -1.61 1 95.12 81 TYR A CA 1
ATOM 648 C C . TYR A 1 81 ? -14.438 11.203 -0.101 1 95.12 81 TYR A C 1
ATOM 650 O O . TYR A 1 81 ? -15.328 11.773 0.53 1 95.12 81 TYR A O 1
ATOM 658 N N . SER A 1 82 ? -13.359 10.648 0.486 1 96.44 82 SER A N 1
ATOM 659 C CA . SER A 1 82 ? -13.219 10.711 1.938 1 96.44 82 SER A CA 1
ATOM 660 C C . SER A 1 82 ? -11.766 10.922 2.346 1 96.44 82 SER A C 1
ATOM 662 O O . SER A 1 82 ? -10.852 10.688 1.554 1 96.44 82 SER A O 1
ATOM 664 N N . ALA A 1 83 ? -11.672 11.469 3.525 1 96.88 83 ALA A N 1
ATOM 665 C CA . ALA A 1 83 ? -10.375 11.734 4.145 1 96.88 83 ALA A CA 1
ATOM 666 C C . ALA A 1 83 ? -10.18 10.883 5.402 1 96.88 83 ALA A C 1
ATOM 668 O O . ALA A 1 83 ? -11.117 10.703 6.184 1 96.88 83 ALA A O 1
ATOM 669 N N . GLY A 1 84 ? -9.031 10.281 5.539 1 96.62 84 GLY A N 1
ATOM 670 C CA . GLY A 1 84 ? -8.547 9.68 6.773 1 96.62 84 GLY A CA 1
ATOM 671 C C . GLY A 1 84 ? -7.312 10.367 7.328 1 96.62 84 GLY A C 1
ATOM 672 O O . GLY A 1 84 ? -6.383 10.68 6.586 1 96.62 84 GLY A O 1
ATOM 673 N N . ILE A 1 85 ? -7.32 10.68 8.688 1 96.56 85 ILE A N 1
ATOM 674 C CA . ILE A 1 85 ? -6.223 11.414 9.312 1 96.56 85 ILE A CA 1
ATOM 675 C C . ILE A 1 85 ? -5.852 10.75 10.641 1 96.56 85 ILE A C 1
ATOM 677 O O . ILE A 1 85 ? -6.727 10.445 11.453 1 96.56 85 ILE A O 1
ATOM 681 N N . VAL A 1 86 ? -4.586 10.477 10.789 1 92.81 86 VAL A N 1
ATOM 682 C CA . VAL A 1 86 ? -3.986 10.156 12.078 1 92.81 86 VAL A CA 1
ATOM 683 C C . VAL A 1 86 ? -3.068 11.289 12.523 1 92.81 86 VAL A C 1
ATOM 685 O O . VAL A 1 86 ? -2.115 11.633 11.82 1 92.81 86 VAL A O 1
ATOM 688 N N . MET A 1 87 ? -3.396 11.836 13.68 1 93.5 87 MET A N 1
ATOM 689 C CA . MET A 1 87 ? -2.686 13.031 14.109 1 93.5 87 MET A CA 1
ATOM 690 C C . MET A 1 87 ? -2.059 12.828 15.484 1 93.5 87 MET A C 1
ATOM 692 O O . MET A 1 87 ? -2.678 12.234 16.375 1 93.5 87 MET A O 1
ATOM 696 N N . PHE A 1 88 ? -0.873 13.289 15.633 1 87.06 88 PHE A N 1
ATOM 697 C CA . PHE A 1 88 ? -0.176 13.359 16.922 1 87.06 88 PHE A CA 1
ATOM 698 C C . PHE A 1 88 ? 0.083 14.812 17.312 1 87.06 88 PHE A C 1
ATOM 700 O O . PHE A 1 88 ? 0.676 15.57 16.547 1 87.06 88 PHE A O 1
ATOM 707 N N . TYR A 1 89 ? -0.476 15.164 18.484 1 88.56 89 TYR A N 1
ATOM 708 C CA . TYR A 1 89 ? -0.333 16.516 19.016 1 88.56 89 TYR A CA 1
ATOM 709 C C . TYR A 1 89 ? -0.32 16.516 20.531 1 88.56 89 TYR A C 1
ATOM 711 O O . TYR A 1 89 ? -1.199 15.922 21.172 1 88.56 89 TYR A O 1
ATOM 719 N N . ASN A 1 90 ? 0.667 17.172 21.047 1 82.56 90 ASN A N 1
ATOM 720 C CA . ASN A 1 90 ? 0.793 17.25 22.484 1 82.56 90 ASN A CA 1
ATOM 721 C C . ASN A 1 90 ? 0.723 15.867 23.141 1 82.56 90 ASN A C 1
ATOM 723 O O . ASN A 1 90 ? -0.032 15.656 24.094 1 82.56 90 ASN A O 1
ATOM 727 N N . ASN A 1 91 ? 1.334 14.992 22.516 1 73.56 91 ASN A N 1
ATOM 728 C CA . ASN A 1 91 ? 1.499 13.625 23.016 1 73.56 91 ASN A CA 1
ATOM 729 C C . ASN A 1 91 ? 0.181 12.859 22.984 1 73.56 91 ASN A C 1
ATOM 731 O O . ASN A 1 91 ? -0.009 11.922 23.766 1 73.56 91 ASN A O 1
ATOM 735 N N . THR A 1 92 ? -0.691 13.352 22.234 1 84.5 92 THR A N 1
ATOM 736 C CA . THR A 1 92 ? -1.979 12.688 22.078 1 84.5 92 THR A CA 1
ATOM 737 C C . THR A 1 92 ? -2.207 12.289 20.625 1 84.5 92 THR A C 1
ATOM 739 O O . THR A 1 92 ? -1.911 13.055 19.719 1 84.5 92 THR A O 1
ATOM 742 N N . LYS A 1 93 ? -2.643 11.07 20.484 1 85.94 93 LYS A N 1
ATOM 743 C CA . LYS A 1 93 ? -3.064 10.602 19.156 1 85.94 93 LYS A CA 1
ATOM 744 C C . LYS A 1 93 ? -4.555 10.852 18.938 1 85.94 93 LYS A C 1
ATOM 746 O O . LYS A 1 93 ? -5.375 10.547 19.812 1 85.94 93 LYS A O 1
ATOM 751 N N . LYS A 1 94 ? -4.887 11.5 17.844 1 92.25 94 LYS A N 1
ATOM 752 C CA . LYS A 1 94 ? -6.27 11.688 17.422 1 92.25 94 LYS A CA 1
ATOM 753 C C . LYS A 1 94 ? -6.477 11.188 15.992 1 92.25 94 LYS A C 1
ATOM 755 O O . LYS A 1 94 ? -5.551 11.227 15.172 1 92.25 94 LYS A O 1
ATOM 760 N N . THR A 1 95 ? -7.637 10.625 15.734 1 95.25 95 THR A N 1
ATOM 761 C CA . THR A 1 95 ? -7.992 10.188 14.383 1 95.25 95 THR A CA 1
ATOM 762 C C . THR A 1 95 ? -9.25 10.906 13.898 1 95.25 95 THR A C 1
ATOM 764 O O . THR A 1 95 ? -10.133 11.219 14.695 1 95.25 95 THR A O 1
ATOM 767 N N . PHE A 1 96 ? -9.273 11.234 12.586 1 95.69 96 PHE A N 1
ATOM 768 C CA . PHE A 1 96 ? -10.414 11.883 11.961 1 95.69 96 PHE A CA 1
ATOM 769 C C . PHE A 1 96 ? -10.781 11.188 10.648 1 95.69 96 PHE A C 1
ATOM 771 O O . PHE A 1 96 ? -9.906 10.68 9.945 1 95.69 96 PHE A O 1
ATOM 778 N N . LYS A 1 97 ? -11.992 11.055 10.375 1 96.19 97 LYS A N 1
ATOM 779 C CA . LYS A 1 97 ? -12.492 10.641 9.07 1 96.19 97 LYS A CA 1
ATOM 780 C C . LYS A 1 97 ? -13.641 11.531 8.609 1 96.19 97 LYS A C 1
ATOM 782 O O . LYS A 1 97 ? -14.484 11.93 9.414 1 96.19 97 LYS A O 1
ATOM 787 N N . TYR A 1 98 ? -13.609 11.977 7.363 1 96.19 98 TYR A N 1
ATOM 788 C CA . TYR A 1 98 ? -14.602 12.852 6.758 1 96.19 98 TYR A CA 1
ATOM 789 C C . TYR A 1 98 ? -14.953 12.398 5.344 1 96.19 98 TYR A C 1
ATOM 791 O O . TYR A 1 98 ? -14.141 11.742 4.684 1 96.19 98 TYR A O 1
ATOM 799 N N . LYS A 1 99 ? -16.109 12.586 4.91 1 96.19 99 LYS A N 1
ATOM 800 C CA . LYS A 1 99 ? -16.484 12.336 3.521 1 96.19 99 LYS A CA 1
ATOM 801 C C . LYS A 1 99 ? -17.234 13.531 2.932 1 96.19 99 LYS A C 1
ATOM 803 O O . LYS A 1 99 ? -17.781 14.352 3.67 1 96.19 99 LYS A O 1
ATOM 808 N N . ASP A 1 100 ? -17.141 13.68 1.675 1 95.81 100 ASP A N 1
ATOM 809 C CA . ASP A 1 100 ? -17.812 14.75 0.94 1 95.81 100 ASP A CA 1
ATOM 810 C C . ASP A 1 100 ? -18.109 14.32 -0.496 1 95.81 100 ASP A C 1
ATOM 812 O O . ASP A 1 100 ? -17.703 13.242 -0.925 1 95.81 100 ASP A O 1
ATOM 816 N N . LYS A 1 101 ? -18.891 15.07 -1.198 1 94.62 101 LYS A N 1
ATOM 817 C CA . LYS A 1 101 ? -19.281 14.766 -2.572 1 94.62 101 LYS A CA 1
ATOM 818 C C . LYS A 1 101 ? -19.25 16.016 -3.445 1 94.62 101 LYS A C 1
ATOM 820 O O . LYS A 1 101 ? -20 16.109 -4.426 1 94.62 101 LYS A O 1
ATOM 825 N N . ASP A 1 102 ? -18.516 17.031 -3.057 1 93.38 102 ASP A N 1
ATOM 826 C CA . ASP A 1 102 ? -18.391 18.25 -3.85 1 93.38 102 ASP A CA 1
ATOM 827 C C . ASP A 1 102 ? -17.875 17.938 -5.254 1 93.38 102 ASP A C 1
ATOM 829 O O . ASP A 1 102 ? -16.781 17.391 -5.422 1 93.38 102 ASP A O 1
ATOM 833 N N . PRO A 1 103 ? -18.609 18.266 -6.297 1 90.31 103 PRO A N 1
ATOM 834 C CA . PRO A 1 103 ? -18.25 17.938 -7.676 1 90.31 103 PRO A CA 1
ATOM 835 C C . PRO A 1 103 ? -16.922 18.562 -8.109 1 90.31 103 PRO A C 1
ATOM 837 O O . PRO A 1 103 ? -16.25 18.047 -9 1 90.31 103 PRO A O 1
ATOM 840 N N . LYS A 1 104 ? -16.516 19.719 -7.477 1 87.31 104 LYS A N 1
ATOM 841 C CA . LYS A 1 104 ? -15.266 20.391 -7.809 1 87.31 104 LYS A CA 1
ATOM 842 C C . LYS A 1 104 ? -14.062 19.5 -7.496 1 87.31 104 LYS A C 1
ATOM 844 O O . LYS A 1 104 ? -13 19.641 -8.109 1 87.31 104 LYS A O 1
ATOM 849 N N . PHE A 1 105 ? -14.312 18.594 -6.52 1 91.56 105 PHE A N 1
ATOM 850 C CA . PHE A 1 105 ? -13.195 17.781 -6.055 1 91.56 105 PHE A CA 1
ATOM 851 C C . PHE A 1 105 ? -13.391 16.328 -6.457 1 91.56 105 PHE A C 1
ATOM 853 O O . PHE A 1 105 ? -12.414 15.594 -6.664 1 91.56 105 PHE A O 1
ATOM 860 N N . SER A 1 106 ? -14.625 15.875 -6.617 1 90.19 106 SER A N 1
ATOM 861 C CA . SER A 1 106 ? -14.938 14.461 -6.797 1 90.19 106 SER A CA 1
ATOM 862 C C . SER A 1 106 ? -14.281 13.906 -8.055 1 90.19 106 SER A C 1
ATOM 864 O O . SER A 1 106 ? -13.984 12.711 -8.125 1 90.19 106 SER A O 1
ATOM 866 N N . LYS A 1 107 ? -14.031 14.789 -9.031 1 89.31 107 LYS A N 1
ATOM 867 C CA . LYS A 1 107 ? -13.406 14.359 -10.281 1 89.31 107 LYS A CA 1
ATOM 868 C C . LYS A 1 107 ? -11.992 13.844 -10.039 1 89.31 107 LYS A C 1
ATOM 870 O O . LYS A 1 107 ? -11.445 13.094 -10.852 1 89.31 107 LYS A O 1
ATOM 875 N N . MET A 1 108 ? -11.438 14.227 -8.922 1 90.75 108 MET A N 1
ATOM 876 C CA . MET A 1 108 ? -10.07 13.836 -8.617 1 90.75 108 MET A CA 1
ATOM 877 C C . MET A 1 108 ? -10.031 12.547 -7.797 1 90.75 108 MET A C 1
ATOM 879 O O . MET A 1 108 ? -8.969 12.109 -7.371 1 90.75 108 MET A O 1
ATOM 883 N N . ARG A 1 109 ? -11.188 12.031 -7.512 1 91 109 ARG A N 1
ATOM 884 C CA . ARG A 1 109 ? -11.344 10.734 -6.867 1 91 109 ARG A CA 1
ATOM 885 C C . ARG A 1 109 ? -10.641 10.703 -5.516 1 91 109 ARG A C 1
ATOM 887 O O . ARG A 1 109 ? -10.938 11.508 -4.633 1 91 109 ARG A O 1
ATOM 894 N N . ASN A 1 110 ? -9.703 9.734 -5.328 1 89.56 110 ASN A N 1
ATOM 895 C CA . ASN A 1 110 ? -9.055 9.594 -4.027 1 89.56 110 ASN A CA 1
ATOM 896 C C . ASN A 1 110 ? -8.164 10.789 -3.715 1 89.56 110 ASN A C 1
ATOM 898 O O . ASN A 1 110 ? -7.961 11.125 -2.547 1 89.56 110 ASN A O 1
ATOM 902 N N . VAL A 1 111 ? -7.641 11.484 -4.711 1 91.94 111 VAL A N 1
ATOM 903 C CA . VAL A 1 111 ? -6.801 12.664 -4.52 1 91.94 111 VAL A CA 1
ATOM 904 C C . VAL A 1 111 ? -7.613 13.773 -3.848 1 91.94 111 VAL A C 1
ATOM 906 O O . VAL A 1 111 ? -7.086 14.523 -3.021 1 91.94 111 VAL A O 1
ATOM 909 N N . ALA A 1 112 ? -8.906 13.805 -4.172 1 94.94 112 ALA A N 1
ATOM 910 C CA . ALA A 1 112 ? -9.797 14.75 -3.52 1 94.94 112 ALA A CA 1
ATOM 911 C C . ALA A 1 112 ? -9.82 14.539 -2.01 1 94.94 112 ALA A C 1
ATOM 913 O O . ALA A 1 112 ? -9.82 15.5 -1.238 1 94.94 112 ALA A O 1
ATOM 914 N N . GLY A 1 113 ? -9.883 13.281 -1.656 1 95.88 113 GLY A N 1
ATOM 915 C CA . GLY A 1 113 ? -9.852 12.945 -0.242 1 95.88 113 GLY A CA 1
ATOM 916 C C . GLY A 1 113 ? -8.57 13.367 0.444 1 95.88 113 GLY A C 1
ATOM 917 O O . GLY A 1 113 ? -8.594 13.875 1.565 1 95.88 113 GLY A O 1
ATOM 918 N N . GLU A 1 114 ? -7.418 13.156 -0.221 1 95.5 114 GLU A N 1
ATOM 919 C CA . GLU A 1 114 ? -6.129 13.562 0.33 1 95.5 114 GLU A CA 1
ATOM 920 C C . GLU A 1 114 ? -6.043 15.078 0.464 1 95.5 114 GLU A C 1
ATOM 922 O O . GLU A 1 114 ? -5.523 15.586 1.46 1 95.5 114 GLU A O 1
ATOM 927 N N . ILE A 1 115 ? -6.523 15.773 -0.513 1 96.69 115 ILE A N 1
ATOM 928 C CA . ILE A 1 115 ? -6.551 17.234 -0.458 1 96.69 115 ILE A CA 1
ATOM 929 C C . ILE A 1 115 ? -7.406 17.688 0.722 1 96.69 115 ILE A C 1
ATOM 931 O O . ILE A 1 115 ? -6.992 18.547 1.499 1 96.69 115 ILE A O 1
ATOM 935 N N . MET A 1 116 ? -8.547 17.094 0.826 1 96.81 116 MET A N 1
ATOM 936 C CA . MET A 1 116 ? -9.438 17.422 1.94 1 96.81 116 MET A CA 1
ATOM 937 C C . MET A 1 116 ? -8.742 17.156 3.275 1 96.81 116 MET A C 1
ATOM 939 O O . MET A 1 116 ? -8.797 18 4.176 1 96.81 116 MET A O 1
ATOM 943 N N . ALA A 1 117 ? -8.109 16.047 3.418 1 97.94 117 ALA A N 1
ATOM 944 C CA . ALA A 1 117 ? -7.387 15.711 4.645 1 97.94 117 ALA A CA 1
ATOM 945 C C . ALA A 1 117 ? -6.32 16.766 4.957 1 97.94 117 ALA A C 1
ATOM 947 O O . ALA A 1 117 ? -6.203 17.219 6.098 1 97.94 117 ALA A O 1
ATOM 948 N N . SER A 1 118 ? -5.543 17.078 3.965 1 98.12 118 SER A N 1
ATOM 949 C CA . SER A 1 118 ? -4.488 18.078 4.117 1 98.12 118 SER A CA 1
ATOM 950 C C . SER A 1 118 ? -5.051 19.422 4.57 1 98.12 118 SER A C 1
ATOM 952 O O . SER A 1 118 ? -4.547 20.016 5.523 1 98.12 118 SER A O 1
ATOM 954 N N . GLN A 1 119 ? -6.105 19.859 3.945 1 97.44 119 GLN A N 1
ATOM 955 C CA . GLN A 1 119 ? -6.727 21.141 4.289 1 97.44 119 GLN A CA 1
ATOM 956 C C . GLN A 1 119 ? -7.273 21.109 5.715 1 97.44 119 GLN A C 1
ATOM 958 O O . GLN A 1 119 ? -7.129 22.078 6.457 1 97.44 119 GLN A O 1
ATOM 963 N N . LEU A 1 120 ? -7.93 20.078 6.027 1 97.31 120 LEU A N 1
ATOM 964 C CA . LEU A 1 120 ? -8.523 19.953 7.355 1 97.31 120 LEU A CA 1
ATOM 965 C C . LEU A 1 120 ? -7.453 20.047 8.438 1 97.31 120 LEU A C 1
ATOM 967 O O . LEU A 1 120 ? -7.648 20.719 9.453 1 97.31 120 LEU A O 1
ATOM 971 N N . ILE A 1 121 ? -6.324 19.406 8.219 1 97.81 121 ILE A N 1
ATOM 972 C CA . ILE A 1 121 ? -5.273 19.406 9.234 1 97.81 121 ILE A CA 1
ATOM 973 C C . ILE A 1 121 ? -4.617 20.781 9.297 1 97.81 121 ILE A C 1
ATOM 975 O O . ILE A 1 121 ? -4.219 21.25 10.367 1 97.81 121 ILE A O 1
ATOM 979 N N . MET A 1 122 ? -4.488 21.391 8.18 1 97.94 122 MET A N 1
ATOM 980 C CA . MET A 1 122 ? -3.986 22.766 8.156 1 97.94 122 MET A CA 1
ATOM 981 C C . MET A 1 122 ? -4.898 23.688 8.945 1 97.94 122 MET A C 1
ATOM 983 O O . MET A 1 122 ? -4.426 24.516 9.734 1 97.94 122 MET A O 1
ATOM 987 N N . GLN A 1 123 ? -6.176 23.562 8.695 1 97.44 123 GLN A N 1
ATOM 988 C CA . GLN A 1 123 ? -7.152 24.359 9.438 1 97.44 123 GLN A CA 1
ATOM 989 C C . GLN A 1 123 ? -7.035 24.125 10.938 1 97.44 123 GLN A C 1
ATOM 991 O O . GLN A 1 123 ? -7.086 25.062 11.727 1 97.44 123 GLN A O 1
ATOM 996 N N . TYR A 1 124 ? -6.918 22.922 11.281 1 96.88 124 TYR A N 1
ATOM 997 C CA . TYR A 1 124 ? -6.762 22.547 12.688 1 96.88 124 TYR A CA 1
ATOM 998 C C . TYR A 1 124 ? -5.543 23.234 13.297 1 96.88 124 TYR A C 1
ATOM 1000 O O . TYR A 1 124 ? -5.613 23.766 14.406 1 96.88 124 TYR A O 1
ATOM 1008 N N . ALA A 1 125 ? -4.461 23.219 12.586 1 97.12 125 ALA A N 1
ATOM 1009 C CA . ALA A 1 125 ? -3.227 23.844 13.062 1 97.12 125 ALA A CA 1
ATOM 1010 C C . ALA A 1 125 ? -3.412 25.344 13.289 1 97.12 125 ALA A C 1
ATOM 1012 O O . ALA A 1 125 ? -2.992 25.875 14.312 1 97.12 125 ALA A O 1
ATOM 1013 N N . VAL A 1 126 ? -4.059 25.984 12.375 1 96.81 126 VAL A N 1
ATOM 1014 C CA . VAL A 1 126 ? -4.293 27.422 12.469 1 96.81 126 VAL A CA 1
ATOM 1015 C C . VAL A 1 126 ? -5.199 27.703 13.664 1 96.81 126 VAL A C 1
ATOM 1017 O O . VAL A 1 126 ? -4.895 28.578 14.484 1 96.81 126 VAL A O 1
ATOM 1020 N N . LYS A 1 127 ? -6.234 26.984 13.742 1 96.06 127 LYS A N 1
ATOM 1021 C CA . LYS A 1 127 ? -7.223 27.203 14.797 1 96.06 127 LYS A CA 1
ATOM 1022 C C . LYS A 1 127 ? -6.602 27.031 16.172 1 96.06 127 LYS A C 1
ATOM 1024 O O . LYS A 1 127 ? -6.953 27.734 17.109 1 96.06 127 LYS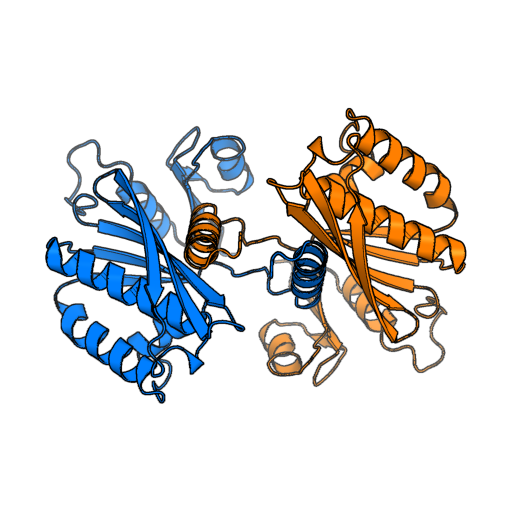 A O 1
ATOM 1029 N N . ASN A 1 128 ? -5.691 26.172 16.312 1 95.06 128 ASN A N 1
ATOM 1030 C CA . ASN A 1 128 ? -5.109 25.859 17.609 1 95.06 128 ASN A CA 1
ATOM 1031 C C . ASN A 1 128 ? -3.762 26.547 17.812 1 95.06 128 ASN A C 1
ATOM 1033 O O . ASN A 1 128 ? -3.025 26.219 18.734 1 95.06 128 ASN A O 1
ATOM 1037 N N . HIS A 1 129 ? -3.361 27.391 16.922 1 94.62 129 HIS A N 1
ATOM 1038 C CA . HIS A 1 129 ? -2.158 28.203 16.984 1 94.62 129 HIS A CA 1
ATOM 1039 C C . HIS A 1 129 ? -0.907 27.344 17.094 1 94.62 129 HIS A C 1
ATOM 1041 O O . HIS A 1 129 ? -0.025 27.609 17.906 1 94.62 129 HIS A O 1
ATOM 1047 N N . VAL A 1 130 ? -0.995 26.281 16.328 1 94.62 130 VAL A N 1
ATOM 1048 C CA . VAL A 1 130 ? 0.172 25.406 16.25 1 94.62 130 VAL A CA 1
ATOM 1049 C C . VAL A 1 130 ? 1.205 26.031 15.305 1 94.62 130 VAL A C 1
ATOM 1051 O O . VAL A 1 130 ? 0.856 26.547 14.242 1 94.62 130 VAL A O 1
ATOM 1054 N N . LYS A 1 131 ? 2.439 25.922 15.68 1 93.5 131 LYS A N 1
ATOM 1055 C CA . LYS A 1 131 ? 3.482 26.594 14.922 1 93.5 131 LYS A CA 1
ATOM 1056 C C . LYS A 1 131 ? 4.031 25.703 13.812 1 93.5 131 LYS A C 1
ATOM 1058 O O . LYS A 1 131 ? 4.406 26.188 12.742 1 93.5 131 LYS A O 1
ATOM 1063 N N . ASN A 1 132 ? 4.105 24.406 14.125 1 94.56 132 ASN A N 1
ATOM 1064 C CA . ASN A 1 132 ? 4.703 23.469 13.18 1 94.56 132 ASN A CA 1
ATOM 1065 C C . ASN A 1 132 ? 3.738 22.344 12.828 1 94.56 132 ASN A C 1
ATOM 1067 O O . ASN A 1 132 ? 3.053 21.812 13.703 1 94.56 132 ASN A O 1
ATOM 1071 N N . LEU A 1 133 ? 3.652 22 11.492 1 96.88 133 LEU A N 1
ATOM 1072 C CA . LEU A 1 133 ? 2.801 20.938 10.992 1 96.88 133 LEU A CA 1
ATOM 1073 C C . LEU A 1 133 ? 3.557 20.062 10 1 96.88 133 LEU A C 1
ATOM 1075 O O . LEU A 1 133 ? 4.086 20.562 9 1 96.88 133 LEU A O 1
ATOM 1079 N N . GLU A 1 134 ? 3.656 18.797 10.359 1 94 134 GLU A N 1
ATOM 1080 C CA . GLU A 1 134 ? 4.195 17.812 9.43 1 94 134 GLU A CA 1
ATOM 1081 C C . GLU A 1 134 ? 3.088 16.953 8.828 1 94 134 GLU A C 1
ATOM 1083 O O . GLU A 1 134 ? 2.334 16.312 9.562 1 94 134 GLU A O 1
ATOM 1088 N N . ILE A 1 135 ? 3.021 16.969 7.508 1 96.31 135 ILE A N 1
ATOM 1089 C CA . ILE A 1 135 ? 1.999 16.203 6.809 1 96.31 135 ILE A CA 1
ATOM 1090 C C . ILE A 1 135 ? 2.648 15.031 6.07 1 96.31 135 ILE A C 1
ATOM 1092 O O . ILE A 1 135 ? 3.455 15.234 5.16 1 96.31 135 ILE A O 1
ATOM 1096 N N . TYR A 1 136 ? 2.318 13.852 6.477 1 90.31 136 TYR A N 1
ATOM 1097 C CA . TYR A 1 136 ? 2.746 12.625 5.805 1 90.31 136 TYR A CA 1
ATOM 1098 C C . TYR A 1 136 ? 1.705 12.172 4.789 1 90.31 136 TYR A C 1
ATOM 1100 O O . TYR A 1 136 ? 0.566 11.867 5.152 1 90.31 136 TYR A O 1
ATOM 1108 N N . TYR A 1 137 ? 2.119 12.07 3.543 1 91.69 137 TYR A N 1
ATOM 1109 C CA . TYR A 1 137 ? 1.183 11.859 2.445 1 91.69 137 TYR A CA 1
ATOM 1110 C C . TYR A 1 137 ? 1.709 10.812 1.474 1 91.69 137 TYR A C 1
ATOM 1112 O O . TYR A 1 137 ? 2.902 10.5 1.474 1 91.69 137 TYR A O 1
ATOM 1120 N N . ASP A 1 138 ? 0.791 10.305 0.625 1 82.06 138 ASP A N 1
ATOM 1121 C CA . ASP A 1 138 ? 1.176 9.312 -0.376 1 82.06 138 ASP A CA 1
ATOM 1122 C C . ASP A 1 138 ? 1.294 9.945 -1.76 1 82.06 138 ASP A C 1
ATOM 1124 O O . ASP A 1 138 ? 2.293 9.75 -2.455 1 82.06 138 ASP A O 1
ATOM 1128 N N . TYR A 1 139 ? 0.346 10.711 -2.156 1 83.56 139 TYR A N 1
ATOM 1129 C CA . TYR A 1 139 ? 0.286 11.273 -3.5 1 83.56 139 TYR A CA 1
ATOM 1130 C C . TYR A 1 139 ? 1.098 12.562 -3.584 1 83.56 139 TYR A C 1
ATOM 1132 O O . TYR A 1 139 ? 0.813 13.531 -2.875 1 83.56 139 TYR A O 1
ATOM 1140 N N . GLU A 1 140 ? 1.988 12.664 -4.559 1 87.69 140 GLU A N 1
ATOM 1141 C CA . GLU A 1 140 ? 2.982 13.734 -4.648 1 87.69 140 GLU A CA 1
ATOM 1142 C C . GLU A 1 140 ? 2.318 15.094 -4.832 1 87.69 140 GLU A C 1
ATOM 1144 O O . GLU A 1 140 ? 2.844 16.109 -4.379 1 87.69 140 GLU A O 1
ATOM 1149 N N . GLY A 1 141 ? 1.19 15.164 -5.383 1 92.25 141 GLY A N 1
ATOM 1150 C CA . GLY A 1 141 ? 0.505 16.422 -5.645 1 92.25 141 GLY A CA 1
ATOM 1151 C C . GLY A 1 141 ? 0.191 17.203 -4.383 1 92.25 141 GLY A C 1
ATOM 1152 O O . GLY A 1 141 ? 0.109 18.438 -4.414 1 92.25 141 GLY A O 1
ATOM 1153 N N . ILE A 1 142 ? 0.088 16.547 -3.309 1 95.81 142 ILE A N 1
ATOM 1154 C CA . ILE A 1 142 ? -0.246 17.172 -2.033 1 95.81 142 ILE A CA 1
ATOM 1155 C C . ILE A 1 142 ? 0.834 18.172 -1.656 1 95.81 142 ILE A C 1
ATOM 1157 O O . ILE A 1 142 ? 0.53 19.266 -1.156 1 95.81 142 ILE A O 1
ATOM 1161 N N . GLU A 1 143 ? 2.008 17.891 -1.957 1 95.81 143 GLU A N 1
ATOM 1162 C CA . GLU A 1 143 ? 3.135 18.781 -1.704 1 95.81 143 GLU A CA 1
ATOM 1163 C C . GLU A 1 143 ? 3.383 19.703 -2.891 1 95.81 143 GLU A C 1
ATOM 1165 O O . GLU A 1 143 ? 3.49 20.922 -2.725 1 95.81 143 GLU A O 1
ATOM 1170 N N . LYS A 1 144 ? 3.344 19.172 -4.039 1 94.94 144 LYS A N 1
ATOM 1171 C CA . LYS A 1 144 ? 3.9 19.859 -5.199 1 94.94 144 LYS A CA 1
ATOM 1172 C C . LYS A 1 144 ? 2.988 21 -5.656 1 94.94 144 LYS A C 1
ATOM 1174 O O . LYS A 1 144 ? 3.461 22 -6.184 1 94.94 144 LYS A O 1
ATOM 1179 N N . TRP A 1 145 ? 1.692 20.812 -5.488 1 95.88 145 TRP A N 1
ATOM 1180 C CA . TRP A 1 145 ? 0.794 21.922 -5.797 1 95.88 145 TRP A CA 1
ATOM 1181 C C . TRP A 1 145 ? 1.017 23.094 -4.836 1 95.88 145 TRP A C 1
ATOM 1183 O O . TRP A 1 145 ? 1.035 24.25 -5.254 1 95.88 145 TRP A O 1
ATOM 1193 N N . CYS A 1 146 ? 1.258 22.812 -3.582 1 96.38 146 CYS A N 1
ATOM 1194 C CA . CYS A 1 146 ? 1.449 23.844 -2.561 1 96.38 146 CYS A CA 1
ATOM 1195 C C . CYS A 1 146 ? 2.793 24.531 -2.729 1 96.38 146 CYS A C 1
ATOM 1197 O O . CYS A 1 146 ? 2.893 25.75 -2.559 1 96.38 146 CYS A O 1
ATOM 1199 N N . THR A 1 147 ? 3.824 23.844 -3.137 1 94.31 147 THR A N 1
ATOM 1200 C CA . THR A 1 147 ? 5.18 24.375 -3.193 1 94.31 147 THR A CA 1
ATOM 1201 C C . THR A 1 147 ? 5.477 24.938 -4.578 1 94.31 147 THR A C 1
ATOM 1203 O O . THR A 1 147 ? 6.602 25.375 -4.848 1 94.31 147 THR A O 1
ATOM 1206 N N . ASP A 1 148 ? 4.516 24.906 -5.43 1 92.44 148 ASP A N 1
ATOM 1207 C CA . ASP A 1 148 ? 4.582 25.469 -6.773 1 92.44 148 ASP A CA 1
ATOM 1208 C C . ASP A 1 148 ? 5.523 24.672 -7.664 1 92.44 148 ASP A C 1
ATOM 1210 O O . ASP A 1 148 ? 6.031 25.172 -8.664 1 92.44 148 ASP A O 1
ATOM 1214 N N . GLU A 1 149 ? 5.797 23.5 -7.305 1 92.44 149 GLU A N 1
ATOM 1215 C CA . GLU A 1 149 ? 6.539 22.609 -8.195 1 92.44 149 GLU A CA 1
ATOM 1216 C C . GLU A 1 149 ? 5.664 22.125 -9.352 1 92.44 149 GLU A C 1
ATOM 1218 O O . GLU A 1 149 ? 6.16 21.891 -10.453 1 92.44 149 GLU A O 1
ATOM 1223 N N . TRP A 1 150 ? 4.422 21.891 -9.078 1 89.88 150 TRP A N 1
ATOM 1224 C CA . TRP A 1 150 ? 3.406 21.609 -10.086 1 89.88 150 TRP A CA 1
ATOM 1225 C C . TRP A 1 150 ? 2.424 22.766 -10.211 1 89.88 150 TRP A C 1
ATOM 1227 O O . TRP A 1 150 ? 2.102 23.422 -9.211 1 89.88 150 TRP A O 1
ATOM 1237 N N . LYS A 1 151 ? 1.993 22.953 -11.383 1 91.88 151 LYS A N 1
ATOM 1238 C CA . LYS A 1 151 ? 0.931 23.938 -11.578 1 91.88 151 LYS A CA 1
ATOM 1239 C C . LYS A 1 151 ? -0.424 23.375 -11.164 1 91.88 151 LYS A C 1
ATOM 1241 O O . LYS A 1 151 ? -0.751 22.234 -11.484 1 91.88 151 LYS A O 1
ATOM 1246 N N . ALA A 1 152 ? -1.119 24.141 -10.422 1 92.12 152 ALA A N 1
ATOM 1247 C CA . ALA A 1 152 ? -2.482 23.781 -10.039 1 92.12 152 ALA A CA 1
ATOM 1248 C C . ALA A 1 152 ? -3.48 24.219 -11.109 1 92.12 152 ALA A C 1
ATOM 1250 O O . ALA A 1 152 ? -3.865 25.391 -11.172 1 92.12 152 ALA A O 1
ATOM 1251 N N . ASN A 1 153 ? -4.031 23.297 -11.859 1 91.19 153 ASN A N 1
ATOM 1252 C CA . ASN A 1 153 ? -4.848 23.641 -13.016 1 91.19 153 ASN A CA 1
ATOM 1253 C C . ASN A 1 153 ? -6.336 23.422 -12.742 1 91.19 153 ASN A C 1
ATOM 1255 O O . ASN A 1 153 ? -7.18 24.141 -13.289 1 91.19 153 ASN A O 1
ATOM 1259 N N . LYS A 1 154 ? -6.652 22.5 -11.977 1 90.94 154 LYS A N 1
ATOM 1260 C CA . LYS A 1 154 ? -8.039 22.188 -11.648 1 90.94 154 LYS A CA 1
ATOM 1261 C C . LYS A 1 154 ? -8.562 23.094 -10.531 1 90.94 154 LYS A C 1
ATOM 1263 O O . LYS A 1 154 ? -7.777 23.594 -9.719 1 90.94 154 LYS A O 1
ATOM 1268 N N . THR A 1 155 ? -9.867 23.359 -10.531 1 92.06 155 THR A N 1
ATOM 1269 C CA . THR A 1 155 ? -10.477 24.219 -9.523 1 92.06 155 THR A CA 1
ATOM 1270 C C . THR A 1 155 ? -10.094 23.75 -8.117 1 92.06 155 THR A C 1
ATOM 1272 O O . THR A 1 155 ? -9.695 24.547 -7.277 1 92.06 155 THR A O 1
ATOM 1275 N N . GLY A 1 156 ? -10.172 22.5 -7.883 1 91.69 156 GLY A N 1
ATOM 1276 C CA . GLY A 1 156 ? -9.859 21.938 -6.578 1 91.69 156 GLY A CA 1
ATOM 1277 C C . GLY A 1 156 ? -8.414 22.156 -6.164 1 91.69 156 GLY A C 1
ATOM 1278 O O . GLY A 1 15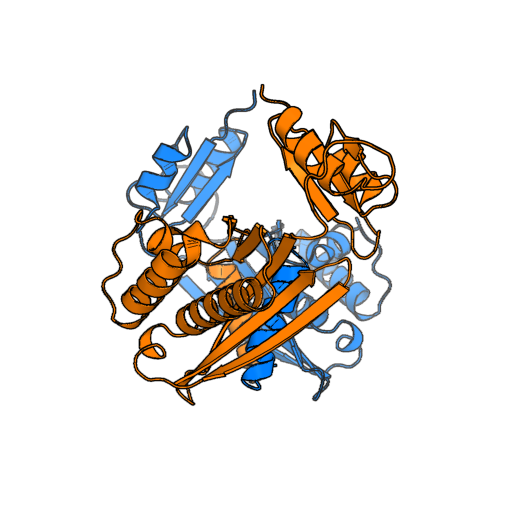6 ? -8.141 22.5 -5.012 1 91.69 156 GLY A O 1
ATOM 1279 N N . THR A 1 157 ? -7.512 22.031 -7.059 1 95.06 157 THR A N 1
ATOM 1280 C CA . THR A 1 157 ? -6.098 22.188 -6.742 1 95.06 157 THR A CA 1
ATOM 1281 C C . THR A 1 157 ? -5.758 23.672 -6.547 1 95.06 157 THR A C 1
ATOM 1283 O O . THR A 1 157 ? -4.914 24.016 -5.719 1 95.06 157 THR A O 1
ATOM 1286 N N . LYS A 1 158 ? -6.418 24.531 -7.273 1 95.88 158 LYS A N 1
ATOM 1287 C CA . LYS A 1 158 ? -6.223 25.969 -7.098 1 95.88 158 LYS A CA 1
ATOM 1288 C C . LYS A 1 158 ? -6.664 26.422 -5.707 1 95.88 158 LYS A C 1
ATOM 1290 O O . LYS A 1 158 ? -5.965 27.203 -5.051 1 95.88 158 LYS A O 1
ATOM 1295 N N . LEU A 1 159 ? -7.805 25.953 -5.359 1 95.12 159 LEU A N 1
ATOM 1296 C CA . LEU A 1 159 ? -8.32 26.297 -4.035 1 95.12 159 LEU A CA 1
ATOM 1297 C C . LEU A 1 159 ? -7.402 25.766 -2.941 1 95.12 159 LEU A C 1
ATOM 1299 O O . LEU A 1 159 ? -7.164 26.438 -1.941 1 95.12 159 LEU A O 1
ATOM 1303 N N . TYR A 1 160 ? -6.898 24.594 -3.129 1 96.5 160 TYR A N 1
ATOM 1304 C CA . TYR A 1 160 ? -5.965 23.969 -2.203 1 96.5 160 TYR A CA 1
ATOM 1305 C C . TYR A 1 160 ? -4.699 24.812 -2.053 1 96.5 160 TYR A C 1
ATOM 1307 O O . TYR A 1 160 ? -4.297 25.141 -0.936 1 96.5 160 TYR A O 1
ATOM 1315 N N . LYS A 1 161 ? -4.125 25.172 -3.078 1 97.31 161 LYS A N 1
ATOM 1316 C CA . LYS A 1 161 ? -2.936 26.016 -3.08 1 97.31 161 LYS A CA 1
ATOM 1317 C C . LYS A 1 161 ? -3.217 27.359 -2.43 1 97.31 161 LYS A C 1
ATOM 1319 O O . LYS A 1 161 ? -2.406 27.859 -1.649 1 97.31 161 LYS A O 1
ATOM 1324 N N . LYS A 1 162 ? -4.316 27.969 -2.811 1 96.94 162 LYS A N 1
ATOM 1325 C CA . LYS A 1 162 ? -4.691 29.266 -2.248 1 96.94 162 LYS A CA 1
ATOM 1326 C C . LYS A 1 162 ? -4.75 29.203 -0.725 1 96.94 162 LYS A C 1
ATOM 1328 O O . LYS A 1 162 ? -4.25 30.109 -0.043 1 96.94 162 LYS A O 1
ATOM 1333 N N . TYR A 1 163 ? -5.398 28.188 -0.304 1 96.75 163 TYR A N 1
ATOM 1334 C CA . TYR A 1 163 ? -5.496 28.047 1.145 1 96.75 163 TYR A CA 1
ATOM 1335 C C . TYR A 1 163 ? -4.117 27.922 1.776 1 96.75 163 TYR A C 1
ATOM 1337 O O . TYR A 1 163 ? -3.812 28.594 2.766 1 96.75 163 TYR A O 1
ATOM 1345 N N . TYR A 1 164 ? -3.307 27.047 1.261 1 98 164 TYR A N 1
ATOM 1346 C CA . TYR A 1 164 ? -1.935 26.875 1.728 1 98 164 TYR A CA 1
ATOM 1347 C C . TYR A 1 164 ? -1.217 28.219 1.776 1 98 164 TYR A C 1
ATOM 1349 O O . TYR A 1 164 ? -0.567 28.547 2.773 1 98 164 TYR A O 1
ATOM 1357 N N . ASP A 1 165 ? -1.357 29.062 0.761 1 97.75 165 ASP A N 1
ATOM 1358 C CA . ASP A 1 165 ? -0.688 30.344 0.66 1 97.75 165 ASP A CA 1
ATOM 1359 C C . ASP A 1 165 ? -1.164 31.297 1.755 1 97.75 165 ASP A C 1
ATOM 1361 O O . ASP A 1 165 ? -0.397 32.125 2.234 1 97.75 165 ASP A O 1
ATOM 1365 N N . GLN A 1 166 ? -2.381 31.109 2.117 1 97.31 166 GLN A N 1
ATOM 1366 C CA . GLN A 1 166 ? -2.975 31.984 3.129 1 97.31 166 GLN A CA 1
ATOM 1367 C C . GLN A 1 166 ? -2.414 31.672 4.516 1 97.31 166 GLN A C 1
ATOM 1369 O O . GLN A 1 166 ? -2.369 32.562 5.379 1 97.31 166 GLN A O 1
ATOM 1374 N N . ILE A 1 167 ? -1.959 30.453 4.645 1 97.06 167 ILE A N 1
ATOM 1375 C CA . ILE A 1 167 ? -1.683 30.109 6.031 1 97.06 167 ILE A CA 1
ATOM 1376 C C . ILE A 1 167 ? -0.198 29.797 6.199 1 97.06 167 ILE A C 1
ATOM 1378 O O . ILE A 1 167 ? 0.296 29.672 7.324 1 97.06 167 ILE A O 1
ATOM 1382 N N . LYS A 1 168 ? 0.56 29.688 5.191 1 96.12 168 LYS A N 1
ATOM 1383 C CA . LYS A 1 168 ? 1.94 29.219 5.223 1 96.12 168 LYS A CA 1
ATOM 1384 C C . LYS A 1 168 ? 2.816 30.125 6.078 1 96.12 168 LYS A C 1
ATOM 1386 O O . LYS A 1 168 ? 3.873 29.703 6.559 1 96.12 168 LYS A O 1
ATOM 1391 N N . ASP A 1 169 ? 2.451 31.375 6.324 1 95.38 169 ASP A N 1
ATOM 1392 C CA . ASP A 1 169 ? 3.207 32.312 7.16 1 95.38 169 ASP A CA 1
ATOM 1393 C C . ASP A 1 169 ? 2.834 32.156 8.633 1 95.38 169 ASP A C 1
ATOM 1395 O O . ASP A 1 169 ? 3.549 32.625 9.516 1 95.38 169 ASP A O 1
ATOM 1399 N N . LYS A 1 170 ? 1.708 31.547 8.875 1 95.44 170 LYS A N 1
ATOM 1400 C CA . LYS A 1 170 ? 1.227 31.344 10.242 1 95.44 170 LYS A CA 1
ATOM 1401 C C . LYS A 1 170 ? 1.682 30 10.797 1 95.44 170 LYS A C 1
ATOM 1403 O O . LYS A 1 170 ? 1.901 29.859 12.008 1 95.44 170 LYS A O 1
ATOM 1408 N N . VAL A 1 171 ? 1.738 29.016 9.977 1 96.44 171 VAL A N 1
ATOM 1409 C CA . VAL A 1 171 ? 2.115 27.656 10.336 1 96.44 171 VAL A CA 1
ATOM 1410 C C . VAL A 1 171 ? 3.25 27.172 9.438 1 96.44 171 VAL A C 1
ATOM 1412 O O . VAL A 1 171 ? 3.17 27.281 8.211 1 96.44 171 VAL A O 1
ATOM 1415 N N . ASN A 1 172 ? 4.34 26.688 10.062 1 96.06 172 ASN A N 1
ATOM 1416 C CA . ASN A 1 172 ? 5.41 26.047 9.305 1 96.06 172 ASN A CA 1
ATOM 1417 C C . ASN A 1 172 ? 5.02 24.625 8.875 1 96.06 172 ASN A C 1
ATOM 1419 O O . ASN A 1 172 ? 5.02 23.703 9.695 1 96.06 172 ASN A O 1
ATOM 1423 N N . ILE A 1 173 ? 4.746 24.469 7.547 1 97.19 173 ILE A N 1
ATOM 1424 C CA . ILE A 1 173 ? 4.238 23.203 7.059 1 97.19 173 ILE A CA 1
ATOM 1425 C C . ILE A 1 173 ? 5.352 22.438 6.348 1 97.19 173 ILE A C 1
ATOM 1427 O O . ILE A 1 173 ? 5.992 22.969 5.438 1 97.19 173 ILE A O 1
ATOM 1431 N N . LYS A 1 174 ? 5.586 21.234 6.824 1 94.69 174 LYS A N 1
ATOM 1432 C CA . LYS A 1 174 ? 6.504 20.297 6.176 1 94.69 174 LYS A CA 1
ATOM 1433 C C . LYS A 1 174 ? 5.754 19.094 5.598 1 94.69 174 LYS A C 1
ATOM 1435 O O . LYS A 1 174 ? 4.977 18.453 6.301 1 94.69 174 LYS A O 1
ATOM 1440 N N . PHE A 1 175 ? 5.988 18.859 4.316 1 95.06 175 PHE A N 1
ATOM 1441 C CA . PHE A 1 175 ? 5.402 17.703 3.652 1 95.06 175 PHE A CA 1
ATOM 1442 C C . PHE A 1 175 ? 6.402 16.547 3.596 1 95.06 175 PHE A C 1
ATOM 1444 O O . PHE A 1 175 ? 7.562 16.734 3.232 1 95.06 175 PHE A O 1
ATOM 1451 N N . ILE A 1 176 ? 5.926 15.352 4.02 1 88.25 176 ILE A N 1
ATOM 1452 C CA . ILE A 1 176 ? 6.777 14.164 3.977 1 88.25 176 ILE A CA 1
ATOM 1453 C C . ILE A 1 176 ? 6.082 13.055 3.188 1 88.25 176 ILE A C 1
ATOM 1455 O O . ILE A 1 176 ? 4.992 12.617 3.559 1 88.25 176 ILE A O 1
ATOM 1459 N N . LYS A 1 177 ? 6.707 12.594 2.123 1 85.06 177 LYS A N 1
ATOM 1460 C CA . LYS A 1 177 ? 6.137 11.539 1.295 1 85.06 177 LYS A CA 1
ATOM 1461 C C . LYS A 1 177 ? 6.383 10.164 1.912 1 85.06 177 LYS A C 1
ATOM 1463 O O . LYS A 1 177 ? 7.512 9.844 2.295 1 85.06 177 LYS A O 1
ATOM 1468 N N . VAL A 1 178 ? 5.293 9.508 2.17 1 76 178 VAL A N 1
ATOM 1469 C CA . VAL A 1 178 ? 5.426 8.133 2.625 1 76 178 VAL A CA 1
ATOM 1470 C C . VAL A 1 178 ? 5.387 7.184 1.427 1 76 178 VAL A C 1
ATOM 1472 O O . VAL A 1 178 ? 4.793 7.508 0.394 1 76 178 VAL A O 1
ATOM 1475 N N . GLN A 1 179 ? 6.215 6.211 1.412 1 57.69 179 GLN A N 1
ATOM 1476 C CA . GLN A 1 179 ? 6.25 5.281 0.288 1 57.69 179 GLN A CA 1
ATOM 1477 C C . GLN A 1 179 ? 4.895 4.602 0.093 1 57.69 179 GLN A C 1
ATOM 1479 O O . GLN A 1 179 ? 4.273 4.152 1.06 1 57.69 179 GLN A O 1
ATOM 1484 N N . ALA A 1 180 ? 4.289 5.012 -0.946 1 53.62 180 ALA A N 1
ATOM 1485 C CA . ALA A 1 180 ? 2.996 4.453 -1.339 1 53.62 180 ALA A CA 1
ATOM 1486 C C . ALA A 1 180 ? 3.064 2.934 -1.45 1 53.62 180 ALA A C 1
ATOM 1488 O O . ALA A 1 180 ? 4.125 2.338 -1.263 1 53.62 180 ALA A O 1
ATOM 1489 N N . HIS A 1 181 ? 2.023 2.316 -1.729 1 51.59 181 HIS A N 1
ATOM 1490 C CA . HIS A 1 181 ? 1.934 0.926 -2.158 1 51.59 181 HIS A CA 1
ATOM 1491 C C . HIS A 1 181 ? 3.02 0.593 -3.178 1 51.59 181 HIS A C 1
ATOM 1493 O O . HIS A 1 181 ? 3.455 1.464 -3.934 1 51.59 181 HIS A O 1
ATOM 1499 N N . THR A 1 182 ? 4.125 0.11 -2.67 1 49.94 182 THR A N 1
ATOM 1500 C CA . THR A 1 182 ? 5.375 -0.18 -3.361 1 49.94 182 THR A CA 1
ATOM 1501 C C . THR A 1 182 ? 5.172 -0.175 -4.871 1 49.94 182 THR A C 1
ATOM 1503 O O . THR A 1 182 ? 6.137 -0.272 -5.633 1 49.94 182 THR A O 1
ATOM 1506 N N . GLY A 1 183 ? 4.152 0.398 -5.227 1 52.16 183 GLY A N 1
ATOM 1507 C CA . GLY A 1 183 ? 4.09 0.735 -6.641 1 52.16 183 GLY A CA 1
ATOM 1508 C C . GLY A 1 183 ? 4.047 -0.484 -7.543 1 52.16 183 GLY A C 1
ATOM 1509 O O . GLY A 1 183 ? 4.18 -0.365 -8.766 1 52.16 183 GLY A O 1
ATOM 1510 N N . ASN A 1 184 ? 4.102 -1.744 -6.984 1 60.06 184 ASN A N 1
ATOM 1511 C CA . ASN A 1 184 ? 4.016 -2.814 -7.969 1 60.06 184 ASN A CA 1
ATOM 1512 C C . ASN A 1 184 ? 2.605 -2.945 -8.539 1 60.06 184 ASN A C 1
ATOM 1514 O O . ASN A 1 184 ? 1.675 -3.316 -7.816 1 60.06 184 ASN A O 1
ATOM 1518 N N . LYS A 1 185 ? 2.539 -2.43 -9.703 1 65.19 185 LYS A N 1
ATOM 1519 C CA . LYS A 1 185 ? 1.275 -2.377 -10.43 1 65.19 185 LYS A CA 1
ATOM 1520 C C . LYS A 1 185 ? 0.504 -3.688 -10.289 1 65.19 185 LYS A C 1
ATOM 1522 O O . LYS A 1 185 ? -0.697 -3.68 -10.008 1 65.19 185 LYS A O 1
ATOM 1527 N N . TYR A 1 186 ? 1.13 -4.852 -10.43 1 79.81 186 TYR A N 1
ATOM 1528 C CA . TYR A 1 186 ? 0.448 -6.141 -10.477 1 79.81 186 TYR A CA 1
ATOM 1529 C C . TYR A 1 186 ? 0.096 -6.621 -9.07 1 79.81 186 TYR A C 1
ATOM 1531 O O . TYR A 1 186 ? -0.884 -7.348 -8.883 1 79.81 186 TYR A O 1
ATOM 1539 N N . ASN A 1 187 ? 0.872 -6.168 -8.078 1 82.06 187 ASN A N 1
ATOM 1540 C CA . ASN A 1 187 ? 0.48 -6.422 -6.695 1 82.06 187 ASN A CA 1
ATOM 1541 C C . ASN A 1 187 ? -0.786 -5.66 -6.32 1 82.06 187 ASN A C 1
ATOM 1543 O O . ASN A 1 187 ? -1.676 -6.203 -5.664 1 82.06 187 ASN A O 1
ATOM 1547 N N . GLU A 1 188 ? -0.815 -4.422 -6.746 1 79.5 188 GLU A N 1
ATOM 1548 C CA . GLU A 1 188 ? -2.008 -3.613 -6.516 1 79.5 188 GLU A CA 1
ATOM 1549 C C . GLU A 1 188 ? -3.225 -4.207 -7.219 1 79.5 188 GLU A C 1
ATOM 1551 O O . GLU A 1 188 ? -4.328 -4.211 -6.664 1 79.5 188 GLU A O 1
ATOM 1556 N N . GLU A 1 189 ? -3.021 -4.656 -8.445 1 83.31 189 GLU A N 1
ATOM 1557 C CA . GLU A 1 189 ? -4.105 -5.301 -9.18 1 83.31 189 GLU A CA 1
ATOM 1558 C C . GLU A 1 189 ? -4.586 -6.562 -8.461 1 83.31 189 GLU A C 1
ATOM 1560 O O . GLU A 1 189 ? -5.789 -6.797 -8.344 1 83.31 189 GLU A O 1
ATOM 1565 N N . ALA A 1 190 ? -3.713 -7.387 -7.996 1 90.38 190 ALA A N 1
ATOM 1566 C CA . ALA A 1 190 ? -4.07 -8.578 -7.23 1 90.38 190 ALA A CA 1
ATOM 1567 C C . ALA A 1 190 ? -4.867 -8.211 -5.984 1 90.38 190 ALA A C 1
ATOM 1569 O O . ALA A 1 190 ? -5.836 -8.891 -5.633 1 90.38 190 ALA A O 1
ATOM 1570 N N . ASP A 1 191 ? -4.449 -7.141 -5.332 1 86.56 191 ASP A N 1
ATOM 1571 C CA . ASP A 1 191 ? -5.164 -6.637 -4.164 1 86.56 191 ASP A CA 1
ATOM 1572 C C . ASP A 1 191 ? -6.602 -6.266 -4.516 1 86.56 191 ASP A C 1
ATOM 1574 O O . ASP A 1 191 ? -7.539 -6.664 -3.82 1 86.56 191 ASP A O 1
ATOM 1578 N N . LYS A 1 192 ? -6.75 -5.496 -5.562 1 82.88 192 LYS A N 1
ATOM 1579 C CA . LYS A 1 192 ? -8.078 -5.109 -6.027 1 82.88 192 LYS A CA 1
ATOM 1580 C C . LYS A 1 192 ? -8.93 -6.336 -6.344 1 82.88 192 LYS A C 1
ATOM 1582 O O . LYS A 1 192 ? -10.117 -6.375 -6.004 1 82.88 192 LYS A O 1
ATOM 1587 N N . LEU A 1 193 ? -8.375 -7.344 -7.027 1 88.5 193 LEU A N 1
ATOM 1588 C CA . LEU A 1 193 ? -9.078 -8.578 -7.363 1 88.5 193 LEU A CA 1
ATOM 1589 C C . LEU A 1 193 ? -9.555 -9.289 -6.102 1 88.5 193 LEU A C 1
ATOM 1591 O O . LEU A 1 193 ? -10.711 -9.727 -6.031 1 88.5 193 LEU A O 1
ATOM 1595 N N . ALA A 1 194 ? -8.703 -9.391 -5.117 1 90 194 ALA A N 1
ATOM 1596 C CA . ALA A 1 194 ? -9.062 -10.055 -3.867 1 90 194 ALA A CA 1
ATOM 1597 C C . ALA A 1 194 ? -10.219 -9.336 -3.18 1 90 194 ALA A C 1
ATOM 1599 O O . ALA A 1 194 ? -11.188 -9.969 -2.762 1 90 194 ALA A O 1
ATOM 1600 N N . LYS A 1 195 ? -10.156 -8.023 -3.082 1 85 195 LYS A N 1
ATOM 1601 C CA . LYS A 1 195 ? -11.211 -7.238 -2.436 1 85 195 LYS A CA 1
ATOM 1602 C C . LYS A 1 195 ? -12.523 -7.34 -3.207 1 85 195 LYS A C 1
ATOM 1604 O O . LYS A 1 195 ? -13.594 -7.453 -2.605 1 85 195 LYS A O 1
ATOM 1609 N N . SER A 1 196 ? -12.406 -7.301 -4.52 1 85.88 196 SER A N 1
ATOM 1610 C CA . SER A 1 196 ? -13.586 -7.398 -5.371 1 85.88 196 SER A CA 1
ATOM 1611 C C . SER A 1 196 ? -14.289 -8.742 -5.184 1 85.88 196 SER A C 1
ATOM 1613 O O . SER A 1 196 ? -15.523 -8.805 -5.219 1 85.88 196 SER A O 1
ATOM 1615 N N . ALA A 1 197 ? -13.516 -9.75 -4.965 1 88.62 197 ALA A N 1
ATOM 1616 C CA . ALA A 1 197 ? -14.07 -11.086 -4.77 1 88.62 197 ALA A CA 1
ATOM 1617 C C . ALA A 1 197 ? -14.984 -11.125 -3.547 1 88.62 197 ALA A C 1
ATOM 1619 O O . ALA A 1 197 ? -15.914 -11.93 -3.484 1 88.62 197 ALA A O 1
ATOM 1620 N N . LEU A 1 198 ? -14.773 -10.203 -2.641 1 85.19 198 LEU A N 1
ATOM 1621 C CA . LEU A 1 198 ? -15.555 -10.172 -1.408 1 85.19 198 LEU A CA 1
ATOM 1622 C C . LEU A 1 198 ? -16.578 -9.039 -1.438 1 85.19 198 LEU A C 1
ATOM 1624 O O . LEU A 1 198 ? -17.281 -8.812 -0.458 1 85.19 198 LEU A O 1
ATOM 1628 N N . GLY A 1 199 ? -16.594 -8.328 -2.533 1 80.5 199 GLY A N 1
ATOM 1629 C CA . GLY A 1 199 ? -17.469 -7.176 -2.623 1 80.5 199 GLY A CA 1
ATOM 1630 C C . GLY A 1 199 ? -17.016 -6.004 -1.777 1 80.5 199 GLY A C 1
ATOM 1631 O O . GLY A 1 199 ? -17.844 -5.242 -1.268 1 80.5 199 GLY A O 1
ATOM 1632 N N . LEU A 1 200 ? -15.789 -5.934 -1.534 1 70.56 200 LEU A N 1
ATOM 1633 C CA . LEU A 1 200 ? -15.266 -4.895 -0.654 1 70.56 200 LEU A CA 1
ATOM 1634 C C . LEU A 1 200 ? -14.844 -3.668 -1.453 1 70.56 200 LEU A C 1
ATOM 1636 O O . LEU A 1 200 ? -14.227 -2.75 -0.908 1 70.56 200 LEU A O 1
ATOM 1640 N N . LEU A 1 201 ? -14.922 -3.615 -2.67 1 67.19 201 LEU A N 1
ATOM 1641 C CA . LEU A 1 201 ? -14.609 -2.455 -3.498 1 67.19 201 LEU A CA 1
ATOM 1642 C C . LEU A 1 201 ? -15.875 -1.689 -3.857 1 67.19 201 LEU A C 1
ATOM 1644 O O . LEU A 1 201 ? -16.953 -2.283 -3.99 1 67.19 201 LEU A O 1
ATOM 1648 N N . MET B 1 1 ? 31.5 -0.174 -3.404 1 40.66 1 MET B N 1
ATOM 1649 C CA . MET B 1 1 ? 30.219 0.512 -3.527 1 40.66 1 MET B CA 1
ATOM 1650 C C . MET B 1 1 ? 29.312 -0.215 -4.512 1 40.66 1 MET B C 1
ATOM 1652 O O . MET B 1 1 ? 29.625 -0.307 -5.699 1 40.66 1 MET B O 1
ATOM 1656 N N . ASN B 1 2 ? 28.531 -1.301 -4.23 1 49.5 2 ASN B N 1
ATOM 1657 C CA . ASN B 1 2 ? 27.969 -2.248 -5.191 1 49.5 2 ASN B CA 1
ATOM 1658 C C . ASN B 1 2 ? 26.922 -1.595 -6.078 1 49.5 2 ASN B C 1
ATOM 1660 O O . ASN B 1 2 ? 25.859 -1.174 -5.594 1 49.5 2 ASN B O 1
ATOM 1664 N N . LYS B 1 3 ? 27.344 -0.981 -7.238 1 65.81 3 LYS B N 1
ATOM 1665 C CA . LYS B 1 3 ? 26.594 -0.226 -8.234 1 65.81 3 LYS B CA 1
ATOM 1666 C C . LYS B 1 3 ? 25.359 -1.002 -8.695 1 65.81 3 LYS B C 1
ATOM 1668 O O . LYS B 1 3 ? 25.453 -2.17 -9.07 1 65.81 3 LYS B O 1
ATOM 1673 N N . LYS B 1 4 ? 24.156 -0.445 -8.453 1 76.56 4 LYS B N 1
ATOM 1674 C CA . LYS B 1 4 ? 22.922 -1.083 -8.898 1 76.56 4 LYS B CA 1
ATOM 1675 C C . LYS B 1 4 ? 22.812 -1.076 -10.422 1 76.56 4 LYS B C 1
ATOM 1677 O O . LYS B 1 4 ? 23.266 -0.138 -11.078 1 76.56 4 LYS B O 1
ATOM 1682 N N . ILE B 1 5 ? 22.469 -2.271 -10.93 1 83.88 5 ILE B N 1
ATOM 1683 C CA . ILE B 1 5 ? 22.141 -2.455 -12.336 1 83.88 5 ILE B CA 1
ATOM 1684 C C . ILE B 1 5 ? 20.641 -2.609 -12.508 1 83.88 5 ILE B C 1
ATOM 1686 O O . ILE B 1 5 ? 19.984 -3.324 -11.742 1 83.88 5 ILE B O 1
ATOM 1690 N N . TYR B 1 6 ? 20.156 -1.829 -13.422 1 85.06 6 TYR B N 1
ATOM 1691 C CA . TYR B 1 6 ? 18.734 -1.876 -13.68 1 85.06 6 TYR B CA 1
ATOM 1692 C C . TYR B 1 6 ? 18.422 -2.598 -14.984 1 85.06 6 TYR B C 1
ATOM 1694 O O . TYR B 1 6 ? 19.031 -2.299 -16.016 1 85.06 6 TYR B O 1
ATOM 1702 N N . ALA B 1 7 ? 17.562 -3.621 -14.852 1 81.94 7 ALA B N 1
ATOM 1703 C CA . ALA B 1 7 ? 17.125 -4.348 -16.031 1 81.94 7 ALA B CA 1
ATOM 1704 C C . ALA B 1 7 ? 15.703 -3.963 -16.422 1 81.94 7 ALA B C 1
ATOM 1706 O O . ALA B 1 7 ? 14.773 -4.109 -15.609 1 81.94 7 ALA B O 1
ATOM 1707 N N . VAL B 1 8 ? 15.602 -3.412 -17.609 1 80.62 8 VAL B N 1
ATOM 1708 C CA . VAL B 1 8 ? 14.281 -3.057 -18.125 1 80.62 8 VAL B CA 1
ATOM 1709 C C . VAL B 1 8 ? 13.82 -4.109 -19.125 1 80.62 8 VAL B C 1
ATOM 1711 O O . VAL B 1 8 ? 14.406 -4.254 -20.203 1 80.62 8 VAL B O 1
ATOM 1714 N N . LYS B 1 9 ? 12.727 -4.844 -18.672 1 73.94 9 LYS B N 1
ATOM 1715 C CA . LYS B 1 9 ? 12.164 -5.883 -19.531 1 73.94 9 LYS B CA 1
ATOM 1716 C C . LYS B 1 9 ? 11.125 -5.305 -20.484 1 73.94 9 LYS B C 1
ATOM 1718 O O . LY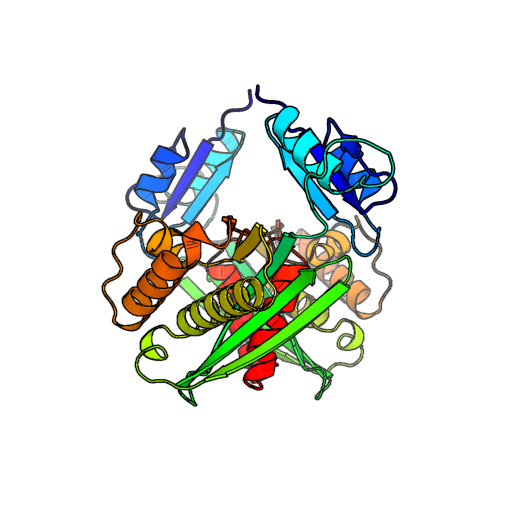S B 1 9 ? 11.008 -5.762 -21.625 1 73.94 9 LYS B O 1
ATOM 1723 N N . LYS B 1 10 ? 10.422 -4.43 -20.047 1 71.94 10 LYS B N 1
ATOM 1724 C CA . LYS B 1 10 ? 9.414 -3.74 -20.844 1 71.94 10 LYS B CA 1
ATOM 1725 C C . LYS B 1 10 ? 9.438 -2.238 -20.578 1 71.94 10 LYS B C 1
ATOM 1727 O O . LYS B 1 10 ? 9.312 -1.799 -19.438 1 71.94 10 LYS B O 1
ATOM 1732 N N . GLY B 1 11 ? 9.719 -1.493 -21.547 1 75.56 11 GLY B N 1
ATOM 1733 C CA . GLY B 1 11 ? 9.812 -0.043 -21.5 1 75.56 11 GLY B CA 1
ATOM 1734 C C . GLY B 1 11 ? 10.078 0.588 -22.844 1 75.56 11 GLY B C 1
ATOM 1735 O O . GLY B 1 11 ? 9.898 -0.051 -23.891 1 75.56 11 GLY B O 1
ATOM 1736 N N . ARG B 1 12 ? 10.438 1.779 -22.812 1 81.75 12 ARG B N 1
ATOM 1737 C CA . ARG B 1 12 ? 10.789 2.443 -24.062 1 81.75 12 ARG B CA 1
ATOM 1738 C C . ARG B 1 12 ? 11.969 1.759 -24.734 1 81.75 12 ARG B C 1
ATOM 1740 O O . ARG B 1 12 ? 11.961 1.526 -25.953 1 81.75 12 ARG B O 1
ATOM 1747 N N . LYS B 1 13 ? 13 1.423 -23.984 1 83.06 13 LYS B N 1
ATOM 1748 C CA . LYS B 1 13 ? 14.141 0.594 -24.359 1 83.06 13 LYS B CA 1
ATOM 1749 C C . LYS B 1 13 ? 14.406 -0.489 -23.328 1 83.06 13 LYS B C 1
ATOM 1751 O O . LYS B 1 13 ? 14.438 -0.21 -22.125 1 83.06 13 LYS B O 1
ATOM 1756 N N . THR B 1 14 ? 14.445 -1.675 -23.75 1 81.44 14 THR B N 1
ATOM 1757 C CA . THR B 1 14 ? 14.758 -2.799 -22.875 1 81.44 14 TH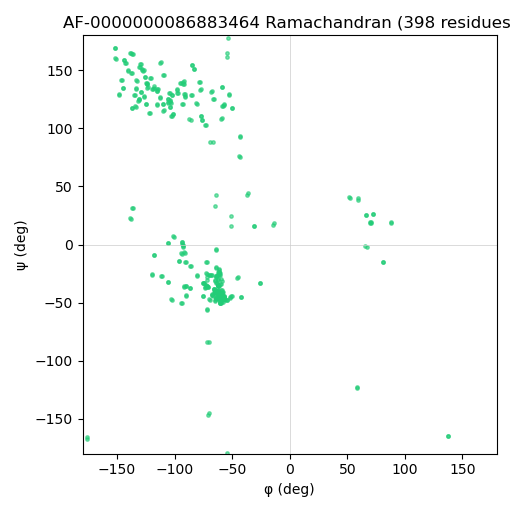R B CA 1
ATOM 1758 C C . THR B 1 14 ? 16.266 -2.986 -22.75 1 81.44 14 THR B C 1
ATOM 1760 O O . THR B 1 14 ? 17.031 -2.525 -23.609 1 81.44 14 THR B O 1
ATOM 1763 N N . GLY B 1 15 ? 16.766 -3.564 -21.672 1 85.5 15 GLY B N 1
ATOM 1764 C CA . GLY B 1 15 ? 18.188 -3.846 -21.453 1 85.5 15 GLY B CA 1
ATOM 1765 C C . GLY B 1 15 ? 18.641 -3.514 -20.047 1 85.5 15 GLY B C 1
ATOM 1766 O O . GLY B 1 15 ? 17.828 -3.377 -19.141 1 85.5 15 GLY B O 1
ATOM 1767 N N . LEU B 1 16 ? 19.953 -3.482 -20.016 1 86.38 16 LEU B N 1
ATOM 1768 C CA . LEU B 1 16 ? 20.562 -3.18 -18.734 1 86.38 16 LEU B CA 1
ATOM 1769 C C . LEU B 1 16 ? 20.953 -1.706 -18.641 1 86.38 16 LEU B C 1
ATOM 1771 O O . LEU B 1 16 ? 21.453 -1.13 -19.609 1 86.38 16 LEU B O 1
ATOM 1775 N N . PHE B 1 17 ? 20.625 -1.113 -17.609 1 86.44 17 PHE B N 1
ATOM 1776 C CA . PHE B 1 17 ? 20.969 0.283 -17.375 1 86.44 17 PHE B CA 1
ATOM 1777 C C . PHE B 1 17 ? 21.75 0.435 -16.062 1 86.44 17 PHE B C 1
ATOM 1779 O O . PHE B 1 17 ? 21.453 -0.245 -15.078 1 86.44 17 PHE B O 1
ATOM 1786 N N . SER B 1 18 ? 22.734 1.256 -16.125 1 82.88 18 SER B N 1
ATOM 1787 C CA . SER B 1 18 ? 23.703 1.339 -15.023 1 82.88 18 SER B CA 1
ATOM 1788 C C . SER B 1 18 ? 23.281 2.387 -14 1 82.88 18 SER B C 1
ATOM 1790 O O . SER B 1 18 ? 23.922 2.537 -12.961 1 82.88 18 SER B O 1
ATOM 1792 N N . SER B 1 19 ? 22.234 3.125 -14.328 1 78.5 19 SER B N 1
ATOM 1793 C CA . SER B 1 19 ? 21.766 4.133 -13.383 1 78.5 19 SER B CA 1
ATOM 1794 C C . SER B 1 19 ? 20.234 4.184 -13.336 1 78.5 19 SER B C 1
ATOM 1796 O O . SER B 1 19 ? 19.578 3.846 -14.312 1 78.5 19 SER B O 1
ATOM 1798 N N . TRP B 1 20 ? 19.75 4.543 -12.148 1 76.38 20 TRP B N 1
ATOM 1799 C CA . TRP B 1 20 ? 18.312 4.688 -12.008 1 76.38 20 TRP B CA 1
ATOM 1800 C C . TRP B 1 20 ? 17.766 5.73 -12.977 1 76.38 20 TRP B C 1
ATOM 1802 O O . TRP B 1 20 ? 16.703 5.543 -13.562 1 76.38 20 TRP B O 1
ATOM 1812 N N . LYS B 1 21 ? 18.469 6.68 -13.102 1 78.75 21 LYS B N 1
ATOM 1813 C CA . LYS B 1 21 ? 18.047 7.734 -14.016 1 78.75 21 LYS B CA 1
ATOM 1814 C C . LYS B 1 21 ? 17.797 7.176 -15.422 1 78.75 21 LYS B C 1
ATOM 1816 O O . LYS B 1 21 ? 16.781 7.484 -16.047 1 78.75 21 LYS B O 1
ATOM 1821 N N . GLU B 1 22 ? 18.719 6.398 -15.906 1 82.88 22 GLU B N 1
ATOM 1822 C CA . GLU B 1 22 ? 18.578 5.77 -17.219 1 82.88 22 GLU B CA 1
ATOM 1823 C C . GLU B 1 22 ? 17.391 4.805 -17.25 1 82.88 22 GLU B C 1
ATOM 1825 O O . GLU B 1 22 ? 16.656 4.758 -18.234 1 82.88 22 GLU B O 1
ATOM 1830 N N . CYS B 1 23 ? 17.188 4.035 -16.156 1 80.12 23 CYS B N 1
ATOM 1831 C CA . CYS B 1 23 ? 16.078 3.107 -16.062 1 80.12 23 CYS B CA 1
ATOM 1832 C C . CYS B 1 23 ? 14.742 3.855 -16.062 1 80.12 23 CYS B C 1
ATOM 1834 O O . CYS B 1 23 ? 13.828 3.502 -16.797 1 80.12 23 CYS B O 1
ATOM 1836 N N . GLU B 1 24 ? 14.781 4.863 -15.391 1 78.69 24 GLU B N 1
ATOM 1837 C CA . GLU B 1 24 ? 13.57 5.668 -15.25 1 78.69 24 GLU B CA 1
ATOM 1838 C C . GLU B 1 24 ? 13.156 6.277 -16.578 1 78.69 24 GLU B C 1
ATOM 1840 O O . GLU B 1 24 ? 11.969 6.316 -16.906 1 78.69 24 GLU B O 1
ATOM 1845 N N . GLU B 1 25 ? 14.078 6.676 -17.312 1 82.31 25 GLU B N 1
ATOM 1846 C CA . GLU B 1 25 ? 13.82 7.238 -18.625 1 82.31 25 GLU B CA 1
ATOM 1847 C C . GLU B 1 25 ? 13.102 6.238 -19.531 1 82.31 25 GLU B C 1
ATOM 1849 O O . GLU B 1 25 ? 12.305 6.625 -20.391 1 82.31 25 GLU B O 1
ATOM 1854 N N . GLN B 1 26 ? 13.352 4.953 -19.312 1 80.5 26 GLN B N 1
ATOM 1855 C CA . GLN B 1 26 ? 12.773 3.924 -20.172 1 80.5 26 GLN B CA 1
ATOM 1856 C C . GLN B 1 26 ? 11.422 3.453 -19.625 1 80.5 26 GLN B C 1
ATOM 1858 O O . GLN B 1 26 ? 10.625 2.857 -20.359 1 80.5 26 GLN B O 1
ATOM 1863 N N . THR B 1 27 ? 11.172 3.785 -18.406 1 76.94 27 THR B N 1
ATOM 1864 C CA . THR B 1 27 ? 10.016 3.135 -17.781 1 76.94 27 THR B CA 1
ATOM 1865 C C . THR B 1 27 ? 8.984 4.164 -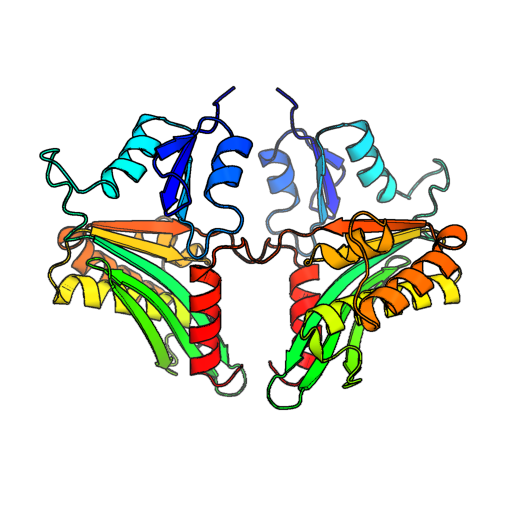17.359 1 76.94 27 THR B C 1
ATOM 1867 O O . THR B 1 27 ? 7.789 3.859 -17.281 1 76.94 27 THR B O 1
ATOM 1870 N N . LYS B 1 28 ? 9.484 5.324 -17.141 1 66.62 28 LYS B N 1
ATOM 1871 C CA . LYS B 1 28 ? 8.57 6.363 -16.672 1 66.62 28 LYS B CA 1
ATOM 1872 C C . LYS B 1 28 ? 7.543 6.719 -17.75 1 66.62 28 LYS B C 1
ATOM 1874 O O . LYS B 1 28 ? 7.91 7.023 -18.875 1 66.62 28 LYS B O 1
ATOM 1879 N N . GLY B 1 29 ? 6.336 6.645 -17.453 1 60.72 29 GLY B N 1
ATOM 1880 C CA . GLY B 1 29 ? 5.277 6.969 -18.391 1 60.72 29 GLY B CA 1
ATOM 1881 C C . GLY B 1 29 ? 4.965 5.836 -19.344 1 60.72 29 GLY B C 1
ATOM 1882 O O . GLY B 1 29 ? 4.102 5.969 -20.219 1 60.72 29 GLY B O 1
ATOM 1883 N N . TYR B 1 30 ? 5.758 4.891 -19.453 1 62.69 30 TYR B N 1
ATOM 1884 C CA . TYR B 1 30 ? 5.523 3.729 -20.297 1 62.69 30 TYR B CA 1
ATOM 1885 C C . TYR B 1 30 ? 4.539 2.766 -19.656 1 62.69 30 TYR B C 1
ATOM 1887 O O . TYR B 1 30 ? 4.812 2.217 -18.578 1 62.69 30 TYR B O 1
ATOM 1895 N N . SER B 1 31 ? 3.352 2.705 -20.266 1 56.47 31 SER B N 1
ATOM 1896 C CA . SER B 1 31 ? 2.324 1.817 -19.719 1 56.47 31 SER B CA 1
ATOM 1897 C C . SER B 1 31 ? 2.809 0.372 -19.672 1 56.47 31 SER B C 1
ATOM 1899 O O . SER B 1 31 ? 3.25 -0.171 -20.688 1 56.47 31 SER B O 1
ATOM 1901 N N . GLY B 1 32 ? 2.902 -0.302 -18.547 1 57.41 32 GLY B N 1
ATOM 1902 C CA . GLY B 1 32 ? 3.258 -1.704 -18.391 1 57.41 32 GLY B CA 1
ATOM 1903 C C . GLY B 1 32 ? 4.754 -1.931 -18.281 1 57.41 32 GLY B C 1
ATOM 1904 O O . GLY B 1 32 ? 5.25 -3.016 -18.594 1 57.41 32 GLY B O 1
ATOM 1905 N N . ALA B 1 33 ? 5.492 -0.89 -17.953 1 64.81 33 ALA B N 1
ATOM 1906 C CA . ALA B 1 33 ? 6.941 -1.036 -17.859 1 64.81 33 ALA B CA 1
ATOM 1907 C C . ALA B 1 33 ? 7.32 -2.096 -16.828 1 64.81 33 ALA B C 1
ATOM 1909 O O . ALA B 1 33 ? 6.68 -2.209 -15.781 1 64.81 33 ALA B O 1
ATOM 1910 N N . ILE B 1 34 ? 8.258 -2.941 -17.188 1 66.31 34 ILE B N 1
ATOM 1911 C CA . ILE B 1 34 ? 8.781 -3.994 -16.328 1 66.31 34 ILE B CA 1
ATOM 1912 C C . ILE B 1 34 ? 10.289 -3.818 -16.156 1 66.31 34 ILE B C 1
ATOM 1914 O O . ILE B 1 34 ? 11.039 -3.844 -17.141 1 66.31 34 ILE B O 1
ATOM 1918 N N . TYR B 1 35 ? 10.727 -3.494 -14.953 1 74.88 35 TYR B N 1
ATOM 1919 C CA . TYR B 1 35 ? 12.156 -3.35 -14.695 1 74.88 35 TYR B CA 1
ATOM 1920 C C . TYR B 1 35 ? 12.5 -3.846 -13.297 1 74.88 35 TYR B C 1
ATOM 1922 O O . TYR B 1 35 ? 11.625 -4 -12.445 1 74.88 35 TYR B O 1
ATOM 1930 N N . LYS B 1 36 ? 13.805 -4.203 -13.039 1 73.31 36 LYS B N 1
ATOM 1931 C CA . LYS B 1 36 ? 14.312 -4.699 -11.766 1 73.31 36 LYS B CA 1
ATOM 1932 C C . LYS B 1 36 ? 15.742 -4.23 -11.523 1 73.31 36 LYS B C 1
ATOM 1934 O O . LYS B 1 36 ? 16.531 -4.113 -12.469 1 73.31 36 LYS B O 1
ATOM 1939 N N . SER B 1 37 ? 15.984 -3.912 -10.25 1 74.5 37 SER B N 1
ATOM 1940 C CA . SER B 1 37 ? 17.359 -3.547 -9.906 1 74.5 37 SER B CA 1
ATOM 1941 C C . SER B 1 37 ? 18.141 -4.75 -9.383 1 74.5 37 SER B C 1
ATOM 1943 O O . SER B 1 37 ? 17.562 -5.633 -8.742 1 74.5 37 SER B O 1
ATOM 1945 N N . PHE B 1 38 ? 19.359 -4.875 -9.781 1 74.25 38 PHE B N 1
ATOM 1946 C CA . PHE B 1 38 ? 20.266 -5.945 -9.383 1 74.25 38 PHE B CA 1
ATOM 1947 C C . PHE B 1 38 ? 21.578 -5.375 -8.867 1 74.25 38 PHE B C 1
ATOM 1949 O O . PHE B 1 38 ? 21.953 -4.25 -9.211 1 74.25 38 PHE B O 1
ATOM 1956 N N . THR B 1 39 ? 22.141 -6.105 -8.008 1 74.12 39 THR B N 1
ATOM 1957 C CA . THR B 1 39 ? 23.484 -5.727 -7.57 1 74.12 39 THR B CA 1
ATOM 1958 C C . THR B 1 39 ? 24.547 -6.465 -8.383 1 74.12 39 THR B C 1
ATOM 1960 O O . THR B 1 39 ? 25.734 -6.152 -8.289 1 74.12 39 THR B O 1
ATOM 1963 N N . ASN B 1 40 ? 24.125 -7.441 -9.242 1 76.38 40 ASN B N 1
ATOM 1964 C CA . ASN B 1 40 ? 25.016 -8.258 -10.062 1 76.38 40 ASN B CA 1
ATOM 1965 C C . ASN B 1 40 ? 24.578 -8.266 -11.523 1 76.38 40 ASN B C 1
ATOM 1967 O O . ASN B 1 40 ? 23.406 -8.453 -11.82 1 76.38 40 ASN B O 1
ATOM 1971 N N . LYS B 1 41 ? 25.578 -8.008 -12.359 1 79.25 41 LYS B N 1
ATOM 1972 C CA . LYS B 1 41 ? 25.297 -7.93 -13.789 1 79.25 41 LYS B CA 1
ATOM 1973 C C . LYS B 1 41 ? 24.766 -9.258 -14.32 1 79.25 41 LYS B C 1
ATOM 1975 O O . LYS B 1 41 ? 23.859 -9.281 -15.156 1 79.25 41 LYS B O 1
ATOM 1980 N N . GLU B 1 42 ? 25.312 -10.297 -13.75 1 76.69 42 GLU B N 1
ATOM 1981 C CA . GLU B 1 42 ? 24.891 -11.617 -14.227 1 76.69 42 GLU B CA 1
ATOM 1982 C C . GLU B 1 42 ? 23.422 -11.867 -13.938 1 76.69 42 GLU B C 1
ATOM 1984 O O . GLU B 1 42 ? 22.688 -12.375 -14.789 1 76.69 42 GLU B O 1
ATOM 1989 N N . GLU B 1 43 ? 23.094 -11.422 -12.812 1 74.88 43 GLU B N 1
ATOM 1990 C CA . GLU B 1 43 ? 21.703 -11.602 -12.422 1 74.88 43 GLU B CA 1
ATOM 1991 C C . GLU B 1 43 ? 20.781 -10.703 -13.234 1 74.88 43 GLU B C 1
ATOM 1993 O O . GLU B 1 43 ? 19.672 -11.109 -13.602 1 74.88 43 GLU B O 1
ATOM 1998 N N . ALA B 1 44 ? 21.203 -9.562 -13.531 1 77.94 44 ALA B N 1
ATOM 1999 C CA . ALA B 1 44 ? 20.453 -8.617 -14.344 1 77.94 44 ALA B CA 1
ATOM 2000 C C . ALA B 1 44 ? 20.297 -9.117 -15.773 1 77.94 44 ALA B C 1
ATOM 2002 O O . ALA B 1 44 ? 19.219 -9.016 -16.359 1 77.94 44 ALA B O 1
ATOM 2003 N N . GLU B 1 45 ? 21.375 -9.586 -16.234 1 76.44 45 GLU B N 1
ATOM 2004 C CA . GLU B 1 45 ? 21.344 -10.148 -17.578 1 76.44 45 GLU B CA 1
ATOM 2005 C C . GLU B 1 45 ? 20.406 -11.344 -17.672 1 76.44 45 GLU B C 1
ATOM 2007 O O . GLU B 1 45 ? 19.672 -11.484 -18.641 1 76.44 45 GLU B O 1
ATOM 2012 N N . LYS B 1 46 ? 20.484 -12.109 -16.625 1 67.5 46 LYS B N 1
ATOM 2013 C CA . LYS B 1 46 ? 19.594 -13.258 -16.594 1 67.5 46 LYS B CA 1
ATOM 2014 C C . LYS B 1 46 ? 18.125 -12.82 -16.594 1 67.5 46 LYS B C 1
ATOM 2016 O O . LYS B 1 46 ? 17.281 -13.445 -17.219 1 67.5 46 LYS B O 1
ATOM 2021 N N . TYR B 1 47 ? 17.984 -11.773 -16.062 1 71.62 47 TYR B N 1
ATOM 2022 C CA . TYR B 1 47 ? 16.656 -11.18 -15.984 1 71.62 47 TYR B CA 1
ATOM 2023 C C . TYR B 1 47 ? 16.156 -10.734 -17.359 1 71.62 47 TYR B C 1
ATOM 2025 O O . TYR B 1 47 ? 14.984 -10.906 -17.688 1 71.62 47 TYR B O 1
ATOM 2033 N N . LEU B 1 48 ? 17.062 -10.031 -18.047 1 70.38 48 LEU B N 1
ATOM 2034 C CA . LEU B 1 48 ? 16.719 -9.539 -19.375 1 70.38 48 LEU B CA 1
ATOM 2035 C C . LEU B 1 48 ? 16.656 -10.68 -20.375 1 70.38 48 LEU B C 1
ATOM 2037 O O . LEU B 1 48 ? 15.852 -10.648 -21.312 1 70.38 48 LEU B O 1
ATOM 2041 N N . GLN B 1 49 ? 17.75 -11.375 -20.422 1 60.25 49 GLN B N 1
ATOM 2042 C CA . GLN B 1 49 ? 17.781 -12.508 -21.344 1 60.25 49 GLN B CA 1
ATOM 2043 C C . GLN B 1 49 ? 16.516 -13.336 -21.25 1 60.25 49 GLN B C 1
ATOM 2045 O O . GLN B 1 49 ? 16.062 -13.898 -22.25 1 60.25 49 GLN B O 1
ATOM 2050 N N . ASN B 1 50 ? 16.047 -13.281 -20.188 1 46.53 50 ASN B N 1
ATOM 2051 C CA . ASN B 1 50 ? 14.805 -14.039 -20.062 1 46.53 50 ASN B CA 1
ATOM 2052 C C . ASN B 1 50 ? 13.656 -13.367 -20.812 1 46.53 50 ASN B C 1
ATOM 2054 O O . ASN B 1 50 ? 12.656 -14.008 -21.141 1 46.53 50 ASN B O 1
ATOM 2058 N N . SER B 1 51 ? 13.812 -12.109 -21.203 1 40.5 51 SER B N 1
ATOM 2059 C CA . SER B 1 51 ? 12.812 -11.406 -22 1 40.5 51 SER B CA 1
ATOM 2060 C C . SER B 1 51 ? 13.141 -11.492 -23.484 1 40.5 51 SER B C 1
ATOM 2062 O O . SER B 1 51 ? 12.273 -11.289 -24.328 1 40.5 51 SER B O 1
ATOM 2064 N N . SER B 1 52 ? 14.312 -11.203 -23.922 1 37.22 52 SER B N 1
ATOM 2065 C CA . SER B 1 52 ? 14.727 -11.172 -25.328 1 37.22 52 SER B CA 1
ATOM 2066 C C . SER B 1 52 ? 14.648 -12.562 -25.953 1 37.22 52 SER B C 1
ATOM 2068 O O . SER B 1 52 ? 15.641 -13.289 -25.984 1 37.22 52 SER B O 1
ATOM 2070 N N . LEU B 1 53 ? 13.688 -13.406 -25.781 1 34.22 53 LEU B N 1
ATOM 2071 C CA . LEU B 1 53 ? 13.516 -14.633 -26.562 1 34.22 53 LEU B CA 1
ATOM 2072 C C . LEU B 1 53 ? 13.57 -14.352 -28.047 1 34.22 53 LEU B C 1
ATOM 2074 O O . LEU B 1 53 ? 13.016 -15.109 -28.859 1 34.22 53 LEU B O 1
ATOM 2078 N N . ASN B 1 54 ? 14.016 -13.305 -28.578 1 34.12 54 ASN B N 1
ATOM 2079 C CA . ASN B 1 54 ? 14.016 -13.656 -29.984 1 34.12 54 ASN B CA 1
ATOM 2080 C C . ASN B 1 54 ? 15.109 -14.664 -30.312 1 34.12 54 ASN B C 1
ATOM 2082 O O . ASN B 1 54 ? 14.891 -15.594 -31.094 1 34.12 54 ASN B O 1
ATOM 2086 N N . LYS B 1 55 ? 16.5 -14.383 -30.594 1 37.69 55 LYS B N 1
ATOM 2087 C CA . LYS B 1 55 ? 17.297 -15.242 -31.469 1 37.69 55 LYS B CA 1
ATOM 2088 C C . LYS B 1 55 ? 17.594 -16.578 -30.797 1 37.69 55 LYS B C 1
ATOM 2090 O O . LYS B 1 55 ? 17.156 -17.625 -31.281 1 37.69 55 LYS B O 1
ATOM 2095 N N . LYS B 1 56 ? 18.922 -17.375 -31.016 1 34.03 56 LYS B N 1
ATOM 2096 C CA . LYS B 1 56 ? 19.359 -18.75 -30.766 1 34.03 56 LYS B CA 1
ATOM 2097 C C . LYS B 1 56 ? 19.531 -19 -29.281 1 34.03 56 LYS B C 1
ATOM 2099 O O . LYS B 1 56 ? 20.141 -20 -28.875 1 34.03 56 LYS B O 1
ATOM 2104 N N . THR B 1 57 ? 19.828 -18.078 -28.391 1 32.62 57 THR B N 1
ATOM 2105 C CA . THR B 1 57 ? 20.469 -18.344 -27.109 1 32.62 57 THR B CA 1
ATOM 2106 C C . THR B 1 57 ? 19.688 -19.391 -26.328 1 32.62 57 THR B C 1
ATOM 2108 O O . THR B 1 57 ? 18.5 -19.578 -26.547 1 32.62 57 THR B O 1
ATOM 2111 N N . LYS B 1 58 ? 20.359 -20.094 -25.219 1 34.22 58 LYS B N 1
ATOM 2112 C CA . LYS B 1 58 ? 19.891 -21.312 -24.578 1 34.22 58 LYS B CA 1
ATOM 2113 C C . LYS B 1 58 ? 18.438 -21.156 -24.109 1 34.22 58 LYS B C 1
ATOM 2115 O O . LYS B 1 58 ? 18 -20.062 -23.766 1 34.22 58 LYS B O 1
ATOM 2120 N N . ASN B 1 59 ? 17.5 -22.062 -24.422 1 32.94 59 ASN B N 1
ATOM 2121 C CA . ASN B 1 59 ? 16.109 -22.375 -24.109 1 32.94 59 ASN B CA 1
ATOM 2122 C C . ASN B 1 59 ? 15.75 -21.953 -22.688 1 32.94 59 ASN B C 1
ATOM 2124 O O . ASN B 1 59 ? 15.781 -22.766 -21.766 1 32.94 59 ASN B O 1
ATOM 2128 N N . VAL B 1 60 ? 16.469 -21.156 -22.031 1 37.59 60 VAL B N 1
ATOM 2129 C CA . VAL B 1 60 ? 15.812 -20.891 -20.766 1 37.59 60 VAL B CA 1
ATOM 2130 C C . VAL B 1 60 ? 14.32 -20.641 -20.984 1 37.59 60 VAL B C 1
ATOM 2132 O O . VAL B 1 60 ? 13.938 -19.703 -21.688 1 37.59 60 VAL B O 1
ATOM 2135 N N . ASP B 1 61 ? 13.461 -21.547 -21.219 1 41.22 61 ASP B N 1
ATOM 21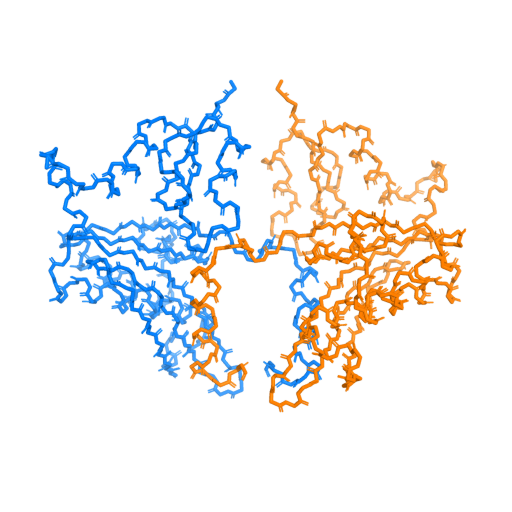36 C CA . ASP B 1 61 ? 12.078 -21.812 -21.594 1 41.22 61 ASP B CA 1
ATOM 2137 C C . ASP B 1 61 ? 11.141 -20.781 -20.969 1 41.22 61 ASP B C 1
ATOM 2139 O O . ASP B 1 61 ? 10.609 -21 -19.875 1 41.22 61 ASP B O 1
ATOM 2143 N N . ILE B 1 62 ? 11.32 -19.469 -20.906 1 49.84 62 ILE B N 1
ATOM 2144 C CA . ILE B 1 62 ? 10.281 -18.484 -20.641 1 49.84 62 ILE B CA 1
ATOM 2145 C C . ILE B 1 62 ? 8.922 -19.047 -21.078 1 49.84 62 ILE B C 1
ATOM 2147 O O . ILE B 1 62 ? 7.91 -18.797 -20.422 1 49.84 62 ILE B O 1
ATOM 2151 N N . LYS B 1 63 ? 9 -19.875 -22.172 1 58.31 63 LYS B N 1
ATOM 2152 C CA . LYS B 1 63 ? 7.789 -20.516 -22.688 1 58.31 63 LYS B CA 1
ATOM 2153 C C . LYS B 1 63 ? 7.215 -21.484 -21.656 1 58.31 63 LYS B C 1
ATOM 2155 O O . LYS B 1 63 ? 6.008 -21.734 -21.641 1 58.31 63 LYS B O 1
ATOM 2160 N N . ASN B 1 64 ? 8.062 -21.562 -20.562 1 84.88 64 ASN B N 1
ATOM 2161 C CA . ASN B 1 64 ? 7.484 -22.5 -19.594 1 84.88 64 ASN B CA 1
ATOM 2162 C C . ASN B 1 64 ? 7.566 -21.969 -18.172 1 84.88 64 ASN B C 1
ATOM 2164 O O . ASN B 1 64 ? 7.918 -22.719 -17.25 1 84.88 64 ASN B O 1
ATOM 2168 N N . THR B 1 65 ? 7.48 -20.516 -18.156 1 90 65 THR B N 1
ATOM 2169 C CA . THR B 1 65 ? 7.496 -19.891 -16.844 1 90 65 THR B CA 1
ATOM 2170 C C . THR B 1 65 ? 6.203 -19.125 -16.578 1 90 65 THR B C 1
ATOM 2172 O O . THR B 1 65 ? 5.707 -18.422 -17.469 1 90 65 THR B O 1
ATOM 2175 N N . ILE B 1 66 ? 5.652 -19.281 -15.422 1 94.25 66 ILE B N 1
ATOM 2176 C CA . ILE B 1 66 ? 4.543 -18.469 -14.938 1 94.25 66 ILE B CA 1
ATOM 2177 C C . ILE B 1 66 ? 5.059 -17.422 -13.953 1 94.25 66 ILE B C 1
ATOM 2179 O O . ILE B 1 66 ? 5.859 -17.734 -13.07 1 94.25 66 ILE B O 1
ATOM 2183 N N . ILE B 1 67 ? 4.695 -16.188 -14.195 1 91.31 67 ILE B N 1
ATOM 2184 C CA . ILE B 1 67 ? 4.863 -15.117 -13.219 1 91.31 67 ILE B CA 1
ATOM 2185 C C . ILE B 1 67 ? 3.508 -14.75 -12.617 1 91.31 67 ILE B C 1
ATOM 2187 O O . ILE B 1 67 ? 2.568 -14.414 -13.344 1 91.31 67 ILE B O 1
ATOM 2191 N N . ALA B 1 68 ? 3.42 -14.859 -11.297 1 96 68 ALA B N 1
ATOM 2192 C CA . ALA B 1 68 ? 2.121 -14.609 -10.68 1 96 68 ALA B CA 1
ATOM 2193 C C . ALA B 1 68 ? 2.252 -13.656 -9.492 1 96 68 ALA B C 1
ATOM 2195 O O . ALA B 1 68 ? 3.064 -13.875 -8.594 1 96 68 ALA B O 1
ATOM 2196 N N . TYR B 1 69 ? 1.536 -12.57 -9.516 1 92.06 69 TYR B N 1
ATOM 2197 C CA . TYR B 1 69 ? 1.329 -11.703 -8.367 1 92.06 69 TYR B CA 1
ATOM 2198 C C . TYR B 1 69 ? 0.085 -12.117 -7.59 1 92.06 69 TYR B C 1
ATOM 2200 O O . TYR B 1 69 ? -0.992 -12.273 -8.164 1 92.06 69 TYR B O 1
ATOM 2208 N N . ILE B 1 70 ? 0.285 -12.258 -6.281 1 95.56 70 ILE B N 1
ATOM 2209 C CA . ILE B 1 70 ? -0.836 -12.773 -5.504 1 95.56 70 ILE B CA 1
ATOM 2210 C C . ILE B 1 70 ? -1.121 -11.836 -4.332 1 95.56 70 ILE B C 1
ATOM 2212 O O . ILE B 1 70 ? -0.221 -11.141 -3.848 1 95.56 70 ILE B O 1
ATOM 2216 N N . ASP B 1 71 ? -2.352 -11.773 -3.936 1 93.25 71 ASP B N 1
ATOM 2217 C CA . ASP B 1 71 ? -2.793 -11.055 -2.748 1 93.25 71 ASP B CA 1
ATOM 2218 C C . ASP B 1 71 ? -4.047 -11.688 -2.15 1 93.25 71 ASP B C 1
ATOM 2220 O O . ASP B 1 71 ? -4.695 -12.516 -2.793 1 93.25 71 ASP B O 1
ATOM 2224 N N . GLY B 1 72 ? -4.297 -11.375 -0.822 1 93.69 72 GLY B N 1
ATOM 2225 C CA . GLY B 1 72 ? -5.465 -11.875 -0.118 1 93.69 72 GLY B CA 1
ATOM 2226 C C . GLY B 1 72 ? -6.25 -10.789 0.591 1 93.69 72 GLY B C 1
ATOM 2227 O O . GLY B 1 72 ? -5.715 -9.711 0.871 1 93.69 72 GLY B O 1
ATOM 2228 N N . SER B 1 73 ? -7.504 -11.078 0.79 1 90.06 73 SER B N 1
ATOM 2229 C CA . SER B 1 73 ? -8.398 -10.195 1.539 1 90.06 73 SER B CA 1
ATOM 2230 C C . SER B 1 73 ? -9.297 -10.992 2.477 1 90.06 73 SER B C 1
ATOM 2232 O O . SER B 1 73 ? -9.305 -12.219 2.447 1 90.06 73 SER B O 1
ATOM 2234 N N . PHE B 1 74 ? -9.898 -10.242 3.41 1 90.75 74 PHE B N 1
ATOM 2235 C CA . PHE B 1 74 ? -10.766 -10.859 4.41 1 90.75 74 PHE B CA 1
ATOM 2236 C C . PHE B 1 74 ? -11.93 -9.938 4.758 1 90.75 74 PHE B C 1
ATOM 2238 O O . PHE B 1 74 ? -11.75 -8.727 4.898 1 90.75 74 PHE B O 1
ATOM 2245 N N . ASN B 1 75 ? -13.094 -10.562 4.797 1 89.31 75 ASN B N 1
ATOM 2246 C CA . ASN B 1 75 ? -14.289 -9.883 5.277 1 89.31 75 ASN B CA 1
ATOM 2247 C C . ASN B 1 75 ? -14.648 -10.312 6.695 1 89.31 75 ASN B C 1
ATOM 2249 O O . ASN B 1 75 ? -15.109 -11.438 6.91 1 89.31 75 ASN B O 1
ATOM 2253 N N . SER B 1 76 ? -14.5 -9.438 7.648 1 84.81 76 SER B N 1
ATOM 2254 C CA . SER B 1 76 ? -14.68 -9.766 9.062 1 84.81 76 SER B CA 1
ATOM 2255 C C . SER B 1 76 ? -16.141 -10.047 9.383 1 84.81 76 SER B C 1
ATOM 2257 O O . SER B 1 76 ? -16.453 -10.781 10.32 1 84.81 76 SER B O 1
ATOM 2259 N N . LYS B 1 77 ? -17.031 -9.484 8.625 1 85.31 77 LYS B N 1
ATOM 2260 C CA . LYS B 1 77 ? -18.453 -9.672 8.867 1 85.31 77 LYS B CA 1
ATOM 2261 C C . LYS B 1 77 ? -18.906 -11.062 8.414 1 85.31 77 LYS B C 1
ATOM 2263 O O . LYS B 1 77 ? -19.625 -11.75 9.133 1 85.31 77 LYS B O 1
ATOM 2268 N N . THR B 1 78 ? -18.469 -11.445 7.285 1 91.81 78 THR B N 1
ATOM 2269 C CA . THR B 1 78 ? -18.922 -12.711 6.707 1 91.81 78 THR B CA 1
ATOM 2270 C C . THR B 1 78 ? -17.922 -13.828 7.016 1 91.81 78 THR B C 1
ATOM 2272 O O . THR B 1 78 ? -18.219 -15.008 6.801 1 91.81 78 THR B O 1
ATOM 2275 N N . LYS B 1 79 ? -16.75 -13.492 7.453 1 92 79 LYS B N 1
ATOM 2276 C CA . LYS B 1 79 ? -15.656 -14.406 7.766 1 92 79 LYS B CA 1
ATOM 2277 C C . LYS B 1 79 ? -15.141 -15.102 6.508 1 92 79 LYS B C 1
ATOM 2279 O O . LYS B 1 79 ? -14.625 -16.219 6.578 1 92 79 LYS B O 1
ATOM 2284 N N . GLU B 1 80 ? -15.352 -14.43 5.387 1 95.25 80 GLU B N 1
ATOM 2285 C CA . GLU B 1 80 ? -14.844 -14.93 4.109 1 95.25 80 GLU B CA 1
ATOM 2286 C C . GLU B 1 80 ? -13.461 -14.352 3.805 1 95.25 80 GLU B C 1
ATOM 2288 O O . GLU B 1 80 ? -13.188 -13.188 4.102 1 95.25 80 GLU B O 1
ATOM 2293 N N . TYR B 1 81 ? -12.617 -15.234 3.266 1 95.19 81 TYR B N 1
ATOM 2294 C CA . TYR B 1 81 ? -11.336 -14.797 2.717 1 95.19 81 TYR B CA 1
ATOM 2295 C C . TYR B 1 81 ? -11.312 -14.961 1.203 1 95.19 81 TYR B C 1
ATOM 2297 O O . TYR B 1 81 ? -12.094 -15.734 0.642 1 95.19 81 TYR B O 1
ATOM 2305 N N . SER B 1 82 ? -10.438 -14.18 0.534 1 96.44 82 SER B N 1
ATOM 2306 C CA . SER B 1 82 ? -10.406 -14.227 -0.924 1 96.44 82 SER B CA 1
ATOM 2307 C C . SER B 1 82 ? -8.977 -14.102 -1.447 1 96.44 82 SER B C 1
ATOM 2309 O O . SER B 1 82 ? -8.086 -13.641 -0.731 1 96.44 82 SER B O 1
ATOM 2311 N N . ALA B 1 83 ? -8.852 -14.617 -2.633 1 96.81 83 ALA B N 1
ATOM 2312 C CA . ALA B 1 83 ? -7.578 -14.586 -3.355 1 96.81 83 ALA B CA 1
ATOM 2313 C C . ALA B 1 83 ? -7.691 -13.727 -4.617 1 96.81 83 ALA B C 1
ATOM 2315 O O . ALA B 1 83 ? -8.703 -13.781 -5.32 1 96.81 83 ALA B O 1
ATOM 2316 N N . GLY B 1 84 ? -6.727 -12.875 -4.844 1 96.62 84 GLY B N 1
ATOM 2317 C CA . GLY B 1 84 ? -6.5 -12.195 -6.109 1 96.62 84 GLY B CA 1
ATOM 2318 C C . GLY B 1 84 ? -5.188 -12.578 -6.766 1 96.62 84 GLY B C 1
ATOM 2319 O O . GLY B 1 84 ? -4.152 -12.664 -6.098 1 96.62 84 GLY B O 1
ATOM 2320 N N . ILE B 1 85 ? -5.23 -12.914 -8.117 1 96.56 85 ILE B N 1
ATOM 2321 C CA . ILE B 1 85 ? -4.047 -13.367 -8.828 1 96.56 85 ILE B CA 1
ATOM 2322 C C . ILE B 1 85 ? -3.947 -12.656 -10.172 1 96.56 85 ILE B C 1
ATOM 2324 O O . ILE B 1 85 ? -4.93 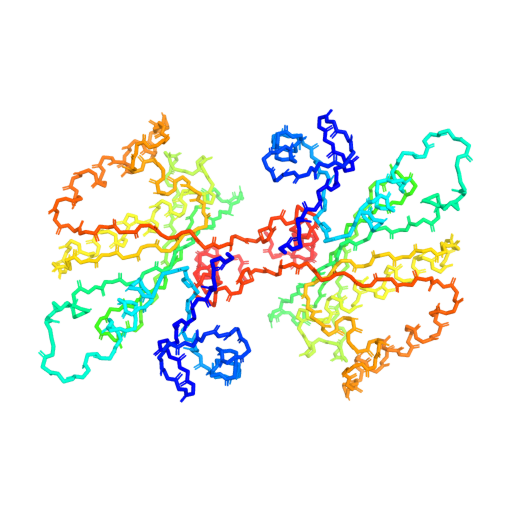-12.57 -10.914 1 96.56 85 ILE B O 1
ATOM 2328 N N . VAL B 1 86 ? -2.795 -12.094 -10.43 1 92.88 86 VAL B N 1
ATOM 2329 C CA . VAL B 1 86 ? -2.389 -11.656 -11.758 1 92.88 86 VAL B CA 1
ATOM 2330 C C . VAL B 1 86 ? -1.268 -12.555 -12.281 1 92.88 86 VAL B C 1
ATOM 2332 O O . VAL B 1 86 ? -0.207 -12.656 -11.656 1 92.88 86 VAL B O 1
ATOM 2335 N N . MET B 1 87 ? -1.555 -13.18 -13.414 1 93.5 87 MET B N 1
ATOM 2336 C CA . MET B 1 87 ? -0.619 -14.188 -13.906 1 93.5 87 MET B CA 1
ATOM 2337 C C . MET B 1 87 ? -0.164 -13.852 -15.328 1 93.5 87 MET B C 1
ATOM 2339 O O . MET B 1 87 ? -0.97 -13.43 -16.156 1 93.5 87 MET B O 1
ATOM 2343 N N . PHE B 1 88 ? 1.09 -14.023 -15.562 1 87 88 PHE B N 1
ATOM 2344 C CA . PHE B 1 88 ? 1.683 -13.945 -16.891 1 87 88 PHE B CA 1
ATOM 2345 C C . PHE B 1 88 ? 2.242 -15.297 -17.312 1 87 88 PHE B C 1
ATOM 2347 O O . PHE B 1 88 ? 3.057 -15.891 -16.594 1 87 88 PHE B O 1
ATOM 2354 N N . TYR B 1 89 ? 1.68 -15.789 -18.453 1 88.5 89 TYR B N 1
ATOM 2355 C CA . TYR B 1 89 ? 2.094 -17.078 -18.984 1 88.5 89 TYR B CA 1
ATOM 2356 C C . TYR B 1 89 ? 1.991 -17.094 -20.5 1 88.5 89 TYR B C 1
ATOM 2358 O O . TYR B 1 89 ? 0.956 -16.734 -21.062 1 88.5 89 TYR B O 1
ATOM 2366 N N . ASN B 1 90 ? 3.068 -17.5 -21.094 1 82.5 90 ASN B N 1
ATOM 2367 C CA . ASN B 1 90 ? 3.098 -17.578 -22.547 1 82.5 90 ASN B CA 1
ATOM 2368 C C . ASN B 1 90 ? 2.662 -16.25 -23.172 1 82.5 90 ASN B C 1
ATOM 2370 O O . ASN B 1 90 ? 1.81 -16.234 -24.062 1 82.5 90 ASN B O 1
ATOM 2374 N N . ASN B 1 91 ? 3.096 -15.25 -22.594 1 73.38 91 ASN B N 1
ATOM 2375 C CA . ASN B 1 91 ? 2.898 -13.891 -23.094 1 73.38 91 ASN B CA 1
ATOM 2376 C C . ASN B 1 91 ? 1.443 -13.453 -22.969 1 73.38 91 ASN B C 1
ATOM 2378 O O . ASN B 1 91 ? 0.979 -12.594 -23.719 1 73.38 91 ASN B O 1
ATOM 2382 N N . THR B 1 92 ? 0.771 -14.133 -22.172 1 84.31 92 THR B N 1
ATOM 2383 C CA . THR B 1 92 ? -0.621 -13.781 -21.906 1 84.31 92 THR B CA 1
ATOM 2384 C C . THR B 1 92 ? -0.825 -13.43 -20.438 1 84.31 92 THR B C 1
ATOM 2386 O O . THR B 1 92 ? -0.291 -14.102 -19.547 1 84.31 92 THR B O 1
ATOM 2389 N N . LYS B 1 93 ? -1.526 -12.344 -20.25 1 85.94 93 LYS B N 1
ATOM 2390 C CA . LYS B 1 93 ? -1.939 -11.969 -18.906 1 85.94 93 LYS B CA 1
ATOM 2391 C C . LYS B 1 93 ? -3.309 -12.555 -18.562 1 85.94 93 LYS B C 1
ATOM 2393 O O . LYS B 1 93 ? -4.242 -12.461 -19.359 1 85.94 93 LYS B O 1
ATOM 2398 N N . LYS B 1 94 ? -3.389 -13.242 -17.453 1 92.31 94 LYS B N 1
ATOM 2399 C CA . LYS B 1 94 ? -4.652 -13.742 -16.906 1 92.31 94 LYS B CA 1
ATOM 2400 C C . LYS B 1 94 ? -4.855 -13.289 -15.469 1 92.31 94 LYS B C 1
ATOM 2402 O O . LYS B 1 94 ? -3.885 -13.102 -14.727 1 92.31 94 LYS B O 1
ATOM 2407 N N . THR B 1 95 ? -6.098 -13.016 -15.109 1 95.25 95 THR B N 1
ATOM 2408 C CA . THR B 1 95 ? -6.434 -12.656 -13.734 1 95.25 95 THR B CA 1
ATOM 2409 C C . THR B 1 95 ? -7.449 -13.641 -13.156 1 95.25 95 THR B C 1
ATOM 2411 O O . THR B 1 95 ? -8.297 -14.164 -13.883 1 95.25 95 THR B O 1
ATOM 2414 N N . PHE B 1 96 ? -7.293 -13.938 -11.852 1 95.81 96 PHE B N 1
ATOM 2415 C CA . PHE B 1 96 ? -8.203 -14.828 -11.141 1 95.81 96 PHE B CA 1
ATOM 2416 C C . PHE B 1 96 ? -8.609 -14.227 -9.805 1 95.81 96 PHE B C 1
ATOM 2418 O O . PHE B 1 96 ? -7.828 -13.516 -9.172 1 95.81 96 PHE B O 1
ATOM 2425 N N . LYS B 1 97 ? -9.797 -14.383 -9.438 1 96.19 97 LYS B N 1
ATOM 2426 C CA . LYS B 1 97 ? -10.273 -14.078 -8.094 1 96.19 97 LYS B CA 1
ATOM 2427 C C . LYS B 1 97 ? -11.141 -15.211 -7.551 1 96.19 97 LYS B C 1
ATOM 2429 O O . LYS B 1 97 ? -11.93 -15.805 -8.289 1 96.19 97 LYS B O 1
ATOM 2434 N N . TYR B 1 98 ? -10.914 -15.602 -6.309 1 96.25 98 TYR B N 1
ATOM 2435 C CA . TYR B 1 98 ? -11.625 -16.688 -5.633 1 96.25 98 TYR B CA 1
ATOM 2436 C C . TYR B 1 98 ? -11.953 -16.297 -4.195 1 96.25 98 TYR B C 1
ATOM 2438 O O . TYR B 1 98 ? -11.273 -15.461 -3.598 1 96.25 98 TYR B O 1
ATOM 2446 N N . LYS B 1 99 ? -13.008 -16.75 -3.678 1 96.19 99 LYS B N 1
ATOM 2447 C CA . LYS B 1 99 ? -13.32 -16.578 -2.264 1 96.19 99 LYS B CA 1
ATOM 2448 C C . LYS B 1 99 ? -13.719 -17.906 -1.625 1 96.19 99 LYS B C 1
ATOM 2450 O O . LYS B 1 99 ? -14.117 -18.844 -2.322 1 96.19 99 LYS B O 1
ATOM 2455 N N . ASP B 1 100 ? -13.492 -18.016 -0.379 1 95.88 100 ASP B N 1
ATOM 2456 C CA . ASP B 1 100 ? -13.836 -19.203 0.399 1 95.88 100 ASP B CA 1
ATOM 2457 C C . ASP B 1 100 ? -14.109 -18.844 1.857 1 95.88 100 ASP B C 1
ATOM 2459 O O . ASP B 1 100 ? -13.93 -17.688 2.264 1 95.88 100 ASP B O 1
ATOM 2463 N N . LYS B 1 101 ? -14.633 -19.75 2.605 1 94.56 101 LYS B N 1
ATOM 2464 C CA . LYS B 1 101 ? -14.969 -19.531 4.008 1 94.56 101 LYS B CA 1
ATOM 2465 C C . LYS B 1 101 ? -14.594 -20.734 4.867 1 94.56 101 LYS B C 1
ATOM 2467 O O . LYS B 1 101 ? -15.219 -20.984 5.895 1 94.56 101 LYS B O 1
ATOM 2472 N N . ASP B 1 102 ? -13.664 -21.547 4.426 1 93.31 102 ASP B N 1
ATOM 2473 C CA . ASP B 1 102 ? -13.195 -22.703 5.191 1 93.31 102 ASP B CA 1
ATOM 2474 C C . ASP B 1 102 ? -12.672 -22.266 6.562 1 93.31 102 ASP B C 1
ATOM 2476 O O . ASP B 1 102 ? -11.727 -21.484 6.648 1 93.31 102 ASP B O 1
ATOM 2480 N N . PRO B 1 103 ? -13.234 -22.75 7.648 1 90.38 103 PRO B N 1
ATOM 2481 C CA . PRO B 1 103 ? -12.852 -22.312 8.992 1 90.38 103 PRO B CA 1
ATOM 2482 C C . PRO B 1 103 ? -11.391 -22.625 9.32 1 90.38 103 PRO B C 1
ATOM 2484 O O . PRO B 1 103 ? -10.789 -21.953 10.164 1 90.38 103 PRO B O 1
ATOM 2487 N N . LYS B 1 104 ? -10.773 -23.641 8.648 1 87.5 104 LYS B N 1
ATOM 2488 C CA . LYS B 1 104 ? -9.375 -23.984 8.875 1 87.5 104 LYS B CA 1
ATOM 2489 C C . LYS B 1 104 ? -8.445 -22.844 8.477 1 87.5 104 LYS B C 1
ATOM 2491 O O . LYS B 1 104 ? -7.336 -22.734 9.008 1 87.5 104 LYS B O 1
ATOM 2496 N N . PHE B 1 105 ? -8.969 -22.062 7.523 1 91.62 105 PHE B N 1
ATOM 2497 C CA . PHE B 1 105 ? -8.117 -21.016 6.984 1 91.62 105 PHE B CA 1
ATOM 2498 C C . PHE B 1 105 ? -8.609 -19.641 7.406 1 91.62 105 PHE B C 1
ATOM 2500 O O . PHE B 1 105 ? -7.82 -18.688 7.535 1 91.62 105 PHE B O 1
ATOM 2507 N N . SER B 1 106 ? -9.898 -19.484 7.668 1 90.25 106 SER B N 1
ATOM 2508 C CA . SER B 1 106 ? -10.516 -18.172 7.875 1 90.25 106 SER B CA 1
ATOM 2509 C C . SER B 1 106 ? -9.914 -17.469 9.086 1 90.25 106 SER B C 1
ATOM 2511 O O . SER B 1 106 ? -9.906 -16.234 9.148 1 90.25 106 SER B O 1
ATOM 2513 N N . LYS B 1 107 ? -9.391 -18.25 10.039 1 89.38 107 LYS B N 1
ATOM 2514 C CA . LYS B 1 107 ? -8.789 -17.656 11.234 1 89.38 107 LYS B CA 1
ATOM 2515 C C . LYS B 1 107 ? -7.555 -16.828 10.883 1 89.38 107 LYS B C 1
ATOM 2517 O O . LYS B 1 107 ? -7.141 -15.969 11.664 1 89.38 107 LYS B O 1
ATOM 2522 N N . MET B 1 108 ? -7.023 -17.078 9.734 1 90.69 108 MET B N 1
ATOM 2523 C CA . MET B 1 108 ? -5.809 -16.375 9.328 1 90.69 108 MET B CA 1
ATOM 2524 C C . MET B 1 108 ? -6.141 -15.133 8.516 1 90.69 108 MET B C 1
ATOM 2526 O O . MET B 1 108 ? -5.242 -14.461 8 1 90.69 108 MET B O 1
ATOM 2530 N N . ARG B 1 109 ? -7.402 -14.906 8.328 1 90.94 109 ARG B N 1
ATOM 2531 C CA . ARG B 1 109 ? -7.914 -13.688 7.707 1 90.94 109 ARG B CA 1
ATOM 2532 C C . ARG B 1 109 ? -7.344 -13.508 6.305 1 90.94 109 ARG B C 1
ATOM 2534 O O . ARG B 1 109 ? -7.516 -14.375 5.445 1 90.94 109 ARG B O 1
ATOM 2541 N N . ASN B 1 110 ? -6.672 -12.359 6.047 1 89.69 110 ASN B N 1
ATOM 2542 C CA . ASN B 1 110 ? -6.18 -12.094 4.703 1 89.69 110 ASN B CA 1
ATOM 2543 C C . ASN B 1 110 ? -5.059 -13.047 4.312 1 89.69 110 ASN B C 1
ATOM 2545 O O . ASN B 1 110 ? -4.871 -13.352 3.133 1 89.69 110 ASN B O 1
ATOM 2549 N N . VAL B 1 111 ? -4.312 -13.586 5.262 1 91.94 111 VAL B N 1
ATOM 2550 C CA . VAL B 1 111 ? -3.24 -14.539 5 1 91.94 111 VAL B CA 1
ATOM 2551 C C . VAL B 1 111 ? -3.818 -15.812 4.387 1 91.94 111 VAL B C 1
ATOM 2553 O O . VAL B 1 111 ? -3.197 -16.422 3.516 1 91.94 111 VAL B O 1
ATOM 2556 N N . ALA B 1 112 ? -5.031 -16.141 4.812 1 94.94 112 ALA B N 1
ATOM 2557 C CA . ALA B 1 112 ? -5.727 -17.281 4.227 1 94.94 112 ALA B CA 1
ATOM 2558 C C . ALA B 1 112 ? -5.918 -17.094 2.723 1 94.94 112 ALA B C 1
ATOM 2560 O O . ALA B 1 112 ? -5.75 -18.047 1.948 1 94.94 112 ALA B O 1
ATOM 2561 N N . GLY B 1 113 ? -6.301 -15.898 2.385 1 95.88 113 GLY B N 1
ATOM 2562 C CA . GLY B 1 113 ? -6.457 -15.578 0.974 1 95.88 113 GLY B CA 1
ATOM 2563 C C . GLY B 1 113 ? -5.164 -15.703 0.188 1 95.88 113 GLY B C 1
ATOM 2564 O O . GLY B 1 113 ? -5.16 -16.219 -0.932 1 95.88 113 GLY B O 1
ATOM 2565 N N . GLU B 1 114 ? -4.055 -15.219 0.763 1 95.44 114 GLU B N 1
ATOM 2566 C CA . GLU B 1 114 ? -2.752 -15.32 0.11 1 95.44 114 GLU B CA 1
ATOM 2567 C C . GLU B 1 114 ? -2.322 -16.766 -0.04 1 95.44 114 GLU B C 1
ATOM 2569 O O . GLU B 1 114 ? -1.776 -17.156 -1.075 1 95.44 114 GLU B O 1
ATOM 2574 N N . ILE B 1 115 ? -2.545 -17.547 0.966 1 96.69 115 ILE B N 1
ATOM 2575 C CA . ILE B 1 115 ? -2.236 -18.969 0.905 1 96.69 115 ILE B CA 1
ATOM 2576 C C . ILE B 1 115 ? -3.049 -19.625 -0.209 1 96.69 115 ILE B C 1
ATOM 2578 O O . ILE B 1 115 ? -2.506 -20.391 -1.021 1 96.69 115 ILE B O 1
ATOM 2582 N N . MET B 1 116 ? -4.309 -19.344 -0.224 1 96.81 116 MET B N 1
ATOM 2583 C CA . MET B 1 116 ? -5.18 -19.859 -1.27 1 96.81 116 MET B CA 1
ATOM 2584 C C . MET B 1 116 ? -4.668 -19.469 -2.652 1 96.81 116 MET B C 1
ATOM 2586 O O . MET B 1 116 ? -4.598 -20.312 -3.553 1 96.81 116 MET B O 1
ATOM 2590 N N . ALA B 1 117 ? -4.32 -18.234 -2.834 1 97.94 117 ALA B N 1
ATOM 2591 C CA . ALA B 1 117 ? -3.799 -17.766 -4.113 1 97.94 117 ALA B CA 1
ATOM 2592 C C . ALA B 1 117 ? -2.545 -18.531 -4.512 1 97.94 117 ALA B C 1
ATOM 2594 O O . ALA B 1 117 ? -2.412 -18.953 -5.66 1 97.94 117 ALA B O 1
ATOM 2595 N N . SER B 1 118 ? -1.643 -18.656 -3.59 1 98.12 118 SER B N 1
ATOM 2596 C CA . SER B 1 118 ? -0.397 -19.375 -3.83 1 98.12 118 SER B CA 1
ATOM 2597 C C . SER B 1 118 ? -0.666 -20.812 -4.242 1 98.12 118 SER B C 1
ATOM 2599 O O . SER B 1 118 ? -0.113 -21.297 -5.234 1 98.12 118 SER B O 1
ATOM 2601 N N . GLN B 1 119 ? -1.534 -21.484 -3.539 1 97.44 119 GLN B N 1
ATOM 2602 C CA . GLN B 1 119 ? -1.864 -22.875 -3.84 1 97.44 119 GLN B CA 1
ATOM 2603 C C . GLN B 1 119 ? -2.514 -23 -5.215 1 97.44 119 GLN B C 1
ATOM 2605 O O . GLN B 1 119 ? -2.201 -23.906 -5.973 1 97.44 119 GLN B O 1
ATOM 2610 N N . LEU B 1 120 ? -3.414 -22.156 -5.469 1 97.25 120 LEU B N 1
ATOM 2611 C CA . LEU B 1 120 ? -4.121 -22.188 -6.746 1 97.25 120 LEU B CA 1
ATOM 2612 C C . LEU B 1 120 ? -3.145 -22.031 -7.91 1 97.25 120 LEU B C 1
ATOM 2614 O O . LEU B 1 120 ? -3.252 -22.75 -8.906 1 97.25 120 LEU B O 1
ATOM 2618 N N . ILE B 1 121 ? -2.186 -21.141 -7.785 1 97.81 121 ILE B N 1
ATOM 2619 C CA . ILE B 1 121 ? -1.25 -20.922 -8.883 1 97.81 121 ILE B CA 1
ATOM 2620 C C . ILE B 1 121 ? -0.296 -22.109 -9 1 97.81 121 ILE B C 1
ATOM 2622 O O . ILE B 1 121 ? 0.114 -22.469 -10.102 1 97.81 121 ILE B O 1
ATOM 2626 N N . MET B 1 122 ? 0.054 -22.656 -7.891 1 97.94 122 MET B N 1
ATOM 2627 C CA . MET B 1 122 ? 0.864 -23.875 -7.918 1 97.94 122 MET B CA 1
ATOM 2628 C C . MET B 1 122 ? 0.134 -25 -8.641 1 97.94 122 MET B C 1
ATOM 2630 O O . MET B 1 122 ? 0.725 -25.703 -9.469 1 97.94 122 MET B O 1
ATOM 2634 N N . GLN B 1 123 ? -1.109 -25.172 -8.289 1 97.44 123 GLN B N 1
ATOM 2635 C CA . GLN B 1 123 ? -1.929 -26.172 -8.953 1 97.44 123 GLN B CA 1
ATOM 2636 C C . GLN B 1 123 ? -1.989 -25.938 -10.461 1 97.44 123 GLN B C 1
ATOM 2638 O O . GLN B 1 123 ? -1.876 -26.875 -11.25 1 97.44 123 GLN B O 1
ATOM 2643 N N . TYR B 1 124 ? -2.182 -24.75 -10.805 1 96.81 124 TYR B N 1
ATOM 2644 C CA . TYR B 1 124 ? -2.223 -24.359 -12.219 1 96.81 124 TYR B CA 1
ATOM 2645 C C . TYR B 1 124 ? -0.93 -24.75 -12.922 1 96.81 124 TYR B C 1
ATOM 2647 O O . TYR B 1 124 ? -0.96 -25.297 -14.031 1 96.81 124 TYR B O 1
ATOM 2655 N N . ALA B 1 125 ? 0.166 -24.484 -12.297 1 97.12 125 ALA B N 1
ATOM 2656 C CA . ALA B 1 125 ? 1.471 -24.797 -12.875 1 97.12 125 ALA B CA 1
ATOM 2657 C C . ALA B 1 125 ? 1.623 -26.297 -13.086 1 97.12 125 ALA B C 1
ATOM 2659 O O . ALA B 1 125 ? 2.08 -26.734 -14.148 1 97.12 125 ALA B O 1
ATOM 2660 N N . VAL B 1 126 ? 1.218 -27.062 -12.133 1 96.81 126 VAL B N 1
ATOM 2661 C CA . VAL B 1 126 ? 1.317 -28.516 -12.219 1 96.81 126 VAL B CA 1
ATOM 2662 C C . VAL B 1 126 ? 0.416 -29.031 -13.336 1 96.81 126 VAL B C 1
ATOM 2664 O O . VAL B 1 126 ? 0.851 -29.812 -14.188 1 96.81 126 VAL B O 1
ATOM 2667 N N . LYS B 1 127 ? -0.763 -28.562 -13.328 1 96.06 127 LYS B N 1
ATOM 2668 C CA . LYS B 1 127 ? -1.752 -29.016 -14.305 1 96.06 127 LYS B CA 1
ATOM 2669 C C . LYS B 1 127 ? -1.294 -28.719 -15.727 1 96.06 127 LYS B C 1
ATOM 2671 O O . LYS B 1 127 ? -1.541 -29.5 -16.641 1 96.06 127 LYS B O 1
ATOM 2676 N N . ASN B 1 128 ? -0.617 -27.672 -15.93 1 95 128 ASN B N 1
ATOM 2677 C CA . ASN B 1 128 ? -0.229 -27.25 -17.266 1 95 128 ASN B CA 1
ATOM 2678 C C . ASN B 1 128 ? 1.224 -27.594 -17.578 1 95 128 ASN B C 1
ATOM 2680 O O . ASN B 1 128 ? 1.79 -27.125 -18.562 1 95 128 ASN B O 1
ATOM 2684 N N . HIS B 1 129 ? 1.87 -28.328 -16.719 1 94.62 129 HIS B N 1
ATOM 2685 C CA . HIS B 1 129 ? 3.223 -28.844 -16.891 1 94.62 129 HIS B CA 1
ATOM 2686 C C . HIS B 1 129 ? 4.227 -27.719 -17.078 1 94.62 129 HIS B C 1
ATOM 2688 O O . HIS B 1 129 ? 5.082 -27.781 -17.969 1 94.62 129 HIS B O 1
ATOM 2694 N N . VAL B 1 130 ? 3.955 -26.688 -16.312 1 94.56 130 VAL B N 1
ATOM 2695 C CA . VAL B 1 130 ? 4.891 -25.578 -16.312 1 94.56 130 VAL B CA 1
ATOM 2696 C C . VAL B 1 130 ? 6.109 -25.922 -15.461 1 94.56 130 VAL B C 1
ATOM 2698 O O . VAL B 1 130 ? 5.977 -26.5 -14.375 1 94.56 130 VAL B O 1
ATOM 2701 N N . LYS B 1 131 ? 7.254 -25.531 -15.93 1 93.44 131 LYS B N 1
ATOM 2702 C CA . LYS B 1 131 ? 8.484 -25.938 -15.258 1 93.44 131 LYS B CA 1
ATOM 2703 C C . LYS B 1 131 ? 8.891 -24.922 -14.195 1 93.44 131 LYS B C 1
ATOM 2705 O O . LYS B 1 131 ? 9.445 -25.297 -13.156 1 93.44 131 LYS B O 1
ATOM 2710 N N . ASN B 1 132 ? 8.641 -23.672 -14.5 1 94.56 132 ASN B N 1
ATOM 2711 C CA . ASN B 1 132 ? 9.078 -22.594 -13.594 1 94.56 132 ASN B CA 1
ATOM 2712 C C . ASN B 1 132 ? 7.902 -21.719 -13.172 1 94.56 132 ASN B C 1
ATOM 2714 O O . ASN B 1 132 ? 7.047 -21.375 -13.984 1 94.56 132 ASN B O 1
ATOM 2718 N N . LEU B 1 133 ? 7.84 -21.406 -11.828 1 96.81 133 LEU B N 1
ATOM 2719 C CA . LEU B 1 133 ? 6.801 -20.547 -11.258 1 96.81 133 LEU B CA 1
ATOM 2720 C C . LEU B 1 133 ? 7.402 -19.5 -10.32 1 96.81 133 LEU B C 1
ATOM 2722 O O . LEU B 1 133 ? 8.102 -19.859 -9.367 1 96.81 133 LEU B O 1
ATOM 2726 N N . GLU B 1 134 ? 7.191 -18.266 -10.695 1 93.94 134 GLU B N 1
ATOM 2727 C CA . GLU B 1 134 ? 7.555 -17.172 -9.805 1 93.94 134 GLU B CA 1
ATOM 2728 C C . GLU B 1 134 ? 6.32 -16.578 -9.117 1 93.94 134 GLU B C 1
ATOM 2730 O O . GLU B 1 134 ? 5.383 -16.141 -9.781 1 93.94 134 GLU B O 1
ATOM 2735 N N . ILE B 1 135 ? 6.359 -16.609 -7.793 1 96.25 135 ILE B N 1
ATOM 2736 C CA . ILE B 1 135 ? 5.242 -16.078 -7.016 1 96.25 135 ILE B CA 1
ATOM 2737 C C . ILE B 1 135 ? 5.656 -14.789 -6.32 1 96.25 135 ILE B C 1
ATOM 2739 O O . ILE B 1 135 ? 6.559 -14.789 -5.48 1 96.25 135 ILE B O 1
ATOM 2743 N N . TYR B 1 136 ? 5.023 -13.711 -6.691 1 90.25 136 TYR B N 1
ATOM 2744 C CA . TYR B 1 136 ? 5.203 -12.414 -6.051 1 90.25 136 TYR B CA 1
ATOM 2745 C C . TYR B 1 136 ? 4.168 -12.203 -4.953 1 90.25 136 TYR B C 1
ATOM 2747 O O . TYR B 1 136 ? 2.965 -12.172 -5.223 1 90.25 136 TYR B O 1
ATOM 2755 N N . TYR B 1 137 ? 4.641 -11.992 -3.734 1 91.75 137 TYR B N 1
ATOM 2756 C CA . TYR B 1 137 ? 3.768 -11.992 -2.564 1 91.75 137 TYR B CA 1
ATOM 2757 C C . TYR B 1 137 ? 4.109 -10.836 -1.632 1 91.75 137 TYR B C 1
ATOM 2759 O O . TYR B 1 137 ? 5.195 -10.258 -1.724 1 91.75 137 TYR B O 1
ATOM 2767 N N . ASP B 1 138 ? 3.16 -10.547 -0.708 1 81.94 138 ASP B N 1
ATOM 2768 C CA . ASP B 1 138 ? 3.379 -9.484 0.265 1 81.94 138 ASP B CA 1
ATOM 2769 C C . ASP B 1 138 ? 3.76 -10.055 1.629 1 81.94 138 ASP B C 1
ATOM 2771 O O . ASP B 1 138 ? 4.742 -9.617 2.236 1 81.94 138 ASP B O 1
ATOM 2775 N N . TYR B 1 139 ? 3.066 -11 2.082 1 83.69 139 TYR B N 1
ATOM 2776 C CA . TYR B 1 139 ? 3.25 -11.539 3.424 1 83.69 139 TYR B CA 1
ATOM 2777 C C . TYR B 1 139 ? 4.344 -12.602 3.438 1 83.69 139 TYR B C 1
ATOM 2779 O O . TYR B 1 139 ? 4.238 -13.617 2.75 1 83.69 139 TYR B O 1
ATOM 2787 N N . GLU B 1 140 ? 5.301 -12.484 4.336 1 87.38 140 GLU B N 1
ATOM 2788 C CA . GLU B 1 140 ? 6.52 -13.289 4.34 1 87.38 140 GLU B CA 1
ATOM 2789 C C . GLU B 1 140 ? 6.207 -14.766 4.57 1 87.38 140 GLU B C 1
ATOM 2791 O O . GLU B 1 140 ? 6.918 -15.641 4.074 1 87.38 140 GLU B O 1
ATOM 2796 N N . GLY B 1 141 ? 5.18 -15.094 5.223 1 92.25 141 GLY B N 1
ATOM 2797 C CA . GLY B 1 141 ? 4.828 -16.469 5.531 1 92.25 141 GLY B CA 1
ATOM 2798 C C . GLY B 1 141 ? 4.602 -17.312 4.297 1 92.25 141 GLY B C 1
ATOM 2799 O O . GLY B 1 141 ? 4.805 -18.531 4.328 1 92.25 141 GLY B O 1
ATOM 2800 N N . ILE B 1 142 ? 4.262 -16.703 3.236 1 95.88 142 ILE B N 1
ATOM 2801 C CA . ILE B 1 142 ? 3.98 -17.422 1.989 1 95.88 142 ILE B CA 1
ATOM 2802 C C . ILE B 1 142 ? 5.234 -18.156 1.52 1 95.88 142 ILE B C 1
ATOM 2804 O O . ILE B 1 142 ? 5.152 -19.281 1.039 1 95.88 142 ILE B O 1
ATOM 2808 N N . GLU B 1 143 ? 6.332 -17.578 1.732 1 95.81 143 GLU B N 1
ATOM 2809 C CA . GLU B 1 143 ? 7.609 -18.188 1.386 1 95.81 143 GLU B CA 1
ATOM 2810 C C . GLU B 1 143 ? 8.156 -19.016 2.543 1 95.81 143 GLU B C 1
ATOM 2812 O O . GLU B 1 143 ? 8.531 -20.188 2.361 1 95.81 143 GLU B O 1
ATOM 2817 N N . LYS B 1 144 ? 8.086 -18.516 3.688 1 94.94 144 LYS B N 1
ATOM 2818 C CA . LYS B 1 144 ? 8.875 -19.031 4.797 1 94.94 144 LYS B CA 1
ATOM 2819 C C . LYS B 1 144 ? 8.289 -20.344 5.32 1 94.94 144 LYS B C 1
ATOM 2821 O O . LYS B 1 144 ? 9.023 -21.219 5.797 1 94.94 144 LYS B O 1
ATOM 2826 N N . TRP B 1 145 ? 6.984 -20.469 5.258 1 95.88 145 TRP B N 1
ATOM 2827 C CA . TRP B 1 145 ? 6.395 -21.75 5.633 1 95.88 145 TRP B CA 1
ATOM 2828 C C . TRP B 1 145 ? 6.805 -22.844 4.652 1 95.88 145 TRP B C 1
ATOM 2830 O O . TRP B 1 145 ? 7.125 -23.969 5.062 1 95.88 145 TRP B O 1
ATOM 2840 N N . CYS B 1 146 ? 6.879 -22.531 3.381 1 96.44 146 CYS B N 1
ATOM 2841 C CA . CYS B 1 146 ? 7.223 -23.5 2.342 1 96.44 146 CYS B CA 1
ATOM 2842 C C . CYS B 1 146 ? 8.703 -23.875 2.406 1 96.44 146 CYS B C 1
ATOM 2844 O O . CYS B 1 146 ? 9.062 -25.031 2.221 1 96.44 146 CYS B O 1
ATOM 2846 N N . THR B 1 147 ? 9.57 -22.953 2.742 1 94.44 147 THR B N 1
ATOM 2847 C CA . THR B 1 147 ? 11.016 -23.156 2.689 1 94.44 147 THR B CA 1
ATOM 2848 C C . THR B 1 147 ? 11.539 -23.625 4.039 1 94.44 147 THR B C 1
ATOM 2850 O O . THR B 1 147 ? 12.75 -23.781 4.219 1 94.44 147 THR B O 1
ATOM 2853 N N . ASP B 1 148 ? 10.672 -23.797 4.953 1 92.5 148 ASP B N 1
ATOM 2854 C CA . ASP B 1 148 ? 10.977 -24.312 6.285 1 92.5 148 ASP B CA 1
ATOM 2855 C C . ASP B 1 148 ? 11.766 -23.297 7.105 1 92.5 148 ASP B C 1
ATOM 2857 O O . ASP B 1 148 ? 12.461 -23.672 8.055 1 92.5 148 ASP B O 1
ATOM 2861 N N . GLU B 1 149 ? 11.734 -22.109 6.738 1 92.44 149 GLU B N 1
ATOM 2862 C CA . GLU B 1 149 ? 12.32 -21.062 7.574 1 92.44 149 GLU B CA 1
ATOM 2863 C C . GLU B 1 149 ? 11.445 -20.781 8.797 1 92.44 149 GLU B C 1
ATOM 2865 O O . GLU B 1 149 ? 11.953 -20.422 9.859 1 92.44 149 GLU B O 1
ATOM 2870 N N . TRP B 1 150 ? 10.164 -20.828 8.625 1 89.62 150 TRP B N 1
ATOM 2871 C CA . TRP B 1 150 ? 9.195 -20.781 9.711 1 89.62 150 TRP B CA 1
ATOM 2872 C C . TRP B 1 150 ? 8.516 -22.125 9.906 1 89.62 150 TRP B C 1
ATOM 2874 O O . TRP B 1 150 ? 8.273 -22.844 8.93 1 89.62 150 TRP B O 1
ATOM 2884 N N . LYS B 1 151 ? 8.234 -22.406 11.102 1 91.75 151 LYS B N 1
ATOM 2885 C CA . LYS B 1 151 ? 7.449 -23.609 11.367 1 91.75 151 LYS B CA 1
ATOM 2886 C C . LYS B 1 151 ? 5.973 -23.375 11.062 1 91.75 151 LYS B C 1
ATOM 2888 O O . LYS B 1 151 ? 5.414 -22.328 11.406 1 91.75 151 LYS B O 1
ATOM 2893 N N . ALA B 1 152 ? 5.418 -24.297 10.391 1 92.06 152 ALA B N 1
ATOM 2894 C CA . ALA B 1 152 ? 3.982 -24.266 10.125 1 92.06 152 ALA B CA 1
ATOM 2895 C C . ALA B 1 152 ? 3.203 -24.922 11.258 1 92.06 152 ALA B C 1
ATOM 2897 O O . ALA B 1 152 ? 3.111 -26.156 11.336 1 92.06 152 ALA B O 1
ATOM 2898 N N . ASN B 1 153 ? 2.51 -24.141 12.047 1 91.12 153 ASN B N 1
ATOM 2899 C CA . ASN B 1 153 ? 1.892 -24.656 13.266 1 91.12 153 ASN B CA 1
ATOM 2900 C C . ASN B 1 153 ? 0.38 -24.797 13.109 1 91.12 153 ASN B C 1
ATOM 2902 O O . ASN B 1 153 ? -0.235 -25.672 13.719 1 91.12 153 ASN B O 1
ATOM 2906 N N . LYS B 1 154 ? -0.191 -23.984 12.383 1 90.88 154 LYS B N 1
ATOM 2907 C CA . LYS B 1 154 ? -1.636 -24.016 12.172 1 90.88 154 LYS B CA 1
ATOM 2908 C C . LYS B 1 154 ? -2.018 -25.016 11.094 1 90.88 154 LYS B C 1
ATOM 2910 O O . LYS B 1 154 ? -1.212 -25.328 10.211 1 90.88 154 LYS B O 1
ATOM 2915 N N . THR B 1 155 ? -3.23 -25.578 11.195 1 92 155 THR B N 1
ATOM 2916 C CA . THR B 1 155 ? -3.707 -26.562 10.227 1 92 155 THR B CA 1
ATOM 2917 C C . THR B 1 155 ? -3.557 -26.031 8.797 1 92 155 THR B C 1
ATOM 2919 O O . THR B 1 155 ? -3.043 -26.734 7.922 1 92 155 THR B O 1
ATOM 2922 N N . GLY B 1 156 ? -3.945 -24.844 8.578 1 91.69 156 GLY B N 1
ATOM 2923 C CA . GLY B 1 156 ? -3.875 -24.234 7.258 1 91.69 156 GLY B CA 1
ATOM 2924 C C . GLY B 1 156 ? -2.457 -24.125 6.73 1 91.69 156 GLY B C 1
ATOM 2925 O O . GLY B 1 156 ? -2.201 -24.406 5.555 1 91.69 156 GLY B O 1
ATOM 2926 N N . THR B 1 157 ? -1.54 -23.781 7.559 1 95.12 157 THR B N 1
ATOM 2927 C CA . THR B 1 157 ? -0.156 -23.609 7.125 1 95.12 157 THR B CA 1
ATOM 2928 C C . THR B 1 157 ? 0.502 -24.969 6.898 1 95.12 157 THR B C 1
ATOM 2930 O O . THR B 1 157 ? 1.334 -25.109 6 1 95.12 157 THR B O 1
ATOM 2933 N N . LYS B 1 158 ? 0.126 -25.953 7.664 1 95.94 158 LYS B N 1
ATOM 2934 C CA . LYS B 1 158 ? 0.638 -27.297 7.465 1 95.94 158 LYS B CA 1
ATOM 2935 C C . LYS B 1 158 ? 0.206 -27.859 6.113 1 95.94 158 LYS B C 1
ATOM 2937 O O . LYS B 1 158 ? 1.01 -28.469 5.398 1 95.94 158 LYS B O 1
ATOM 2942 N N . LEU B 1 159 ? -1.046 -27.672 5.859 1 95.06 159 LEU B N 1
ATOM 2943 C CA . LEU B 1 159 ? -1.571 -28.141 4.578 1 95.06 159 LEU B CA 1
ATOM 2944 C C . LEU B 1 159 ? -0.888 -27.438 3.418 1 95.06 159 LEU B C 1
ATOM 2946 O O . LEU B 1 159 ? -0.578 -28.047 2.398 1 95.06 159 LEU B O 1
ATOM 295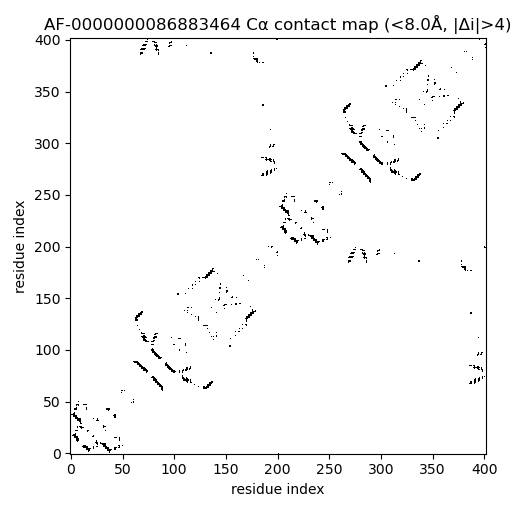0 N N . TYR B 1 160 ? -0.658 -26.172 3.57 1 96.5 160 TYR B N 1
ATOM 2951 C CA . TYR B 1 160 ? 0.032 -25.359 2.578 1 96.5 160 TYR B CA 1
ATOM 2952 C C . TYR B 1 160 ? 1.44 -25.875 2.324 1 96.5 160 TYR B C 1
ATOM 2954 O O . TYR B 1 160 ? 1.82 -26.125 1.176 1 96.5 160 TYR B O 1
ATOM 2962 N N . LYS B 1 161 ? 2.154 -26.094 3.291 1 97.31 161 LYS B N 1
ATOM 2963 C CA . LYS B 1 161 ? 3.506 -26.641 3.193 1 97.31 161 LYS B CA 1
ATOM 2964 C C . LYS B 1 161 ? 3.496 -28.031 2.559 1 97.31 161 LYS B C 1
ATOM 2966 O O . LYS B 1 161 ? 4.34 -28.328 1.714 1 97.31 161 LYS B O 1
ATOM 2971 N N . LYS B 1 162 ? 2.617 -28.859 3.02 1 96.94 162 LYS B N 1
ATOM 2972 C CA . LYS B 1 162 ? 2.51 -30.219 2.479 1 96.94 162 LYS B CA 1
ATOM 2973 C C . LYS B 1 162 ? 2.32 -30.188 0.965 1 96.94 162 LYS B C 1
ATOM 2975 O O . LYS B 1 162 ? 2.961 -30.953 0.24 1 96.94 162 LYS B O 1
ATOM 2980 N N . TYR B 1 163 ? 1.42 -29.359 0.6 1 96.69 163 TYR B N 1
ATOM 2981 C CA . TYR B 1 163 ? 1.179 -29.266 -0.835 1 96.69 163 TYR B CA 1
ATOM 2982 C C . TYR B 1 163 ? 2.438 -28.828 -1.572 1 96.69 163 TYR B C 1
ATOM 2984 O O . TYR B 1 163 ? 2.811 -29.422 -2.586 1 96.69 163 TYR B O 1
ATOM 2992 N N . TYR B 1 164 ? 3.049 -27.781 -1.123 1 98 164 TYR B N 1
ATOM 2993 C CA . TYR B 1 164 ? 4.305 -27.297 -1.694 1 98 164 TYR B CA 1
ATOM 2994 C C . TYR B 1 164 ? 5.312 -28.438 -1.807 1 98 164 TYR B C 1
ATOM 2996 O O . TYR B 1 164 ? 5.941 -28.625 -2.854 1 98 164 TYR B O 1
ATOM 3004 N N . ASP B 1 165 ? 5.453 -29.281 -0.784 1 97.75 165 ASP B N 1
ATOM 3005 C CA . ASP B 1 165 ? 6.414 -30.375 -0.744 1 97.75 165 ASP B CA 1
ATOM 3006 C C . ASP B 1 165 ? 6.09 -31.422 -1.803 1 97.75 165 ASP B C 1
ATOM 3008 O O . ASP B 1 165 ? 6.992 -32.062 -2.346 1 97.75 165 ASP B O 1
ATOM 3012 N N . GLN B 1 166 ? 4.848 -31.531 -2.059 1 97.31 166 GLN B N 1
ATOM 3013 C CA . GLN B 1 166 ? 4.398 -32.531 -3.023 1 97.31 166 GLN B CA 1
ATOM 3014 C C . GLN B 1 166 ? 4.766 -32.125 -4.445 1 97.31 166 GLN B C 1
ATOM 3016 O O . GLN B 1 166 ? 4.957 -32.969 -5.312 1 97.31 166 GLN B O 1
ATOM 3021 N N . ILE B 1 167 ? 4.902 -30.844 -4.609 1 97 167 ILE B N 1
ATOM 3022 C CA . ILE B 1 167 ? 4.984 -30.453 -6.012 1 97 167 ILE B CA 1
ATOM 3023 C C . ILE B 1 167 ? 6.336 -29.797 -6.293 1 97 167 ILE B C 1
ATOM 3025 O O . ILE B 1 167 ? 6.703 -29.578 -7.449 1 97 167 ILE B O 1
ATOM 3029 N N . LYS B 1 168 ? 7.121 -29.5 -5.352 1 96.06 168 LYS B N 1
ATOM 3030 C CA . LYS B 1 168 ? 8.344 -28.719 -5.484 1 96.06 168 LYS B CA 1
ATOM 3031 C C . LYS B 1 168 ? 9.344 -29.422 -6.41 1 96.06 168 LYS B C 1
ATOM 3033 O O . LYS B 1 168 ? 10.234 -28.766 -6.969 1 96.06 168 LYS B O 1
ATOM 3038 N N . ASP B 1 169 ? 9.258 -30.719 -6.641 1 95.38 169 ASP B N 1
ATOM 3039 C CA . ASP B 1 169 ? 10.148 -31.453 -7.539 1 95.38 169 ASP B CA 1
ATOM 3040 C C . ASP B 1 169 ? 9.633 -31.406 -8.977 1 95.38 169 ASP B C 1
ATOM 3042 O O . ASP B 1 169 ? 10.367 -31.719 -9.914 1 95.38 169 ASP B O 1
ATOM 3046 N N . LYS B 1 170 ? 8.391 -31.094 -9.125 1 95.44 170 LYS B N 1
ATOM 3047 C CA . LYS B 1 170 ? 7.77 -31.031 -10.453 1 95.44 170 LYS B CA 1
ATOM 3048 C C . LYS B 1 170 ? 7.859 -29.625 -11.031 1 95.44 170 LYS B C 1
ATOM 3050 O O . LYS B 1 170 ? 7.945 -29.453 -12.25 1 95.44 170 LYS B O 1
ATOM 3055 N N . VAL B 1 171 ? 7.738 -28.641 -10.203 1 96.44 171 VAL B N 1
ATOM 3056 C CA . VAL B 1 171 ? 7.758 -27.234 -10.594 1 96.44 171 VAL B CA 1
ATOM 3057 C C . VAL B 1 171 ? 8.812 -26.484 -9.781 1 96.44 171 VAL B C 1
ATOM 3059 O O . VAL B 1 171 ? 8.859 -26.594 -8.555 1 96.44 171 VAL B O 1
ATOM 3062 N N . ASN B 1 172 ? 9.703 -25.766 -10.484 1 96.06 172 ASN B N 1
ATOM 3063 C CA . ASN B 1 172 ? 10.648 -24.875 -9.812 1 96.06 172 ASN B CA 1
ATOM 3064 C C . ASN B 1 172 ? 9.977 -23.594 -9.344 1 96.06 172 ASN B C 1
ATOM 3066 O O . ASN B 1 172 ? 9.703 -22.703 -10.148 1 96.06 172 ASN B O 1
ATOM 3070 N N . ILE B 1 173 ? 9.773 -23.484 -7.996 1 97.19 173 ILE B N 1
ATOM 3071 C CA . ILE B 1 173 ? 9.016 -22.359 -7.465 1 97.19 173 ILE B CA 1
ATOM 3072 C C . ILE B 1 173 ? 9.977 -21.359 -6.832 1 97.19 173 ILE B C 1
ATOM 3074 O O . ILE B 1 173 ? 10.789 -21.703 -5.98 1 97.19 173 ILE B O 1
ATOM 3078 N N . LYS B 1 174 ? 9.891 -20.125 -7.316 1 94.69 174 LYS B N 1
ATOM 3079 C CA . LYS B 1 174 ? 10.617 -19 -6.738 1 94.69 174 LYS B CA 1
ATOM 3080 C C . LYS B 1 174 ? 9.656 -18 -6.098 1 94.69 174 LYS B C 1
ATOM 3082 O O . LYS B 1 174 ? 8.703 -17.562 -6.734 1 94.69 174 LYS B O 1
ATOM 3087 N N . PHE B 1 175 ? 9.922 -17.688 -4.84 1 95.06 175 PHE B N 1
ATOM 3088 C CA . PHE B 1 175 ? 9.133 -16.688 -4.125 1 95.06 175 PHE B CA 1
ATOM 3089 C C . PHE B 1 175 ? 9.836 -15.344 -4.141 1 95.06 175 PHE B C 1
ATOM 3091 O O . PHE B 1 175 ? 11.031 -15.258 -3.865 1 95.06 175 PHE B O 1
ATOM 3098 N N . ILE B 1 176 ? 9.07 -14.289 -4.523 1 88.25 176 ILE B N 1
ATOM 3099 C CA . ILE B 1 176 ? 9.617 -12.938 -4.543 1 88.25 176 ILE B CA 1
ATOM 3100 C C . ILE B 1 176 ? 8.75 -12.016 -3.697 1 88.25 176 ILE B C 1
ATOM 3102 O O . ILE B 1 176 ? 7.559 -11.844 -3.979 1 88.25 176 ILE B O 1
ATOM 3106 N N . LYS B 1 177 ? 9.336 -11.414 -2.684 1 85 177 LYS B N 1
ATOM 3107 C CA . LYS B 1 177 ? 8.594 -10.508 -1.812 1 85 177 LYS B CA 1
ATOM 3108 C C . LYS B 1 177 ? 8.469 -9.125 -2.443 1 85 177 LYS B C 1
ATOM 3110 O O . LYS B 1 177 ? 9.453 -8.555 -2.92 1 85 177 LYS B O 1
ATOM 3115 N N . VAL B 1 178 ? 7.242 -8.742 -2.605 1 76.25 178 VAL B N 1
ATOM 3116 C CA . VAL B 1 178 ? 7.02 -7.375 -3.072 1 76.25 178 VAL B CA 1
ATOM 3117 C C . VAL B 1 178 ? 6.836 -6.445 -1.875 1 76.25 178 VAL B C 1
ATOM 3119 O O . VAL B 1 178 ? 6.402 -6.879 -0.804 1 76.25 178 VAL B O 1
ATOM 3122 N N . GLN B 1 179 ? 7.41 -5.305 -1.911 1 57.44 179 GLN B N 1
ATOM 3123 C CA . GLN B 1 179 ? 7.301 -4.375 -0.792 1 57.44 179 GLN B CA 1
ATOM 3124 C C . GLN B 1 179 ? 5.844 -4.012 -0.52 1 57.44 179 GLN B C 1
ATOM 3126 O O . GLN B 1 179 ? 5.086 -3.729 -1.449 1 57.44 179 GLN B O 1
ATOM 3131 N N . ALA B 1 180 ? 5.387 -4.543 0.548 1 53.72 180 ALA B N 1
ATOM 3132 C CA . ALA B 1 180 ? 4.027 -4.285 1.011 1 53.72 180 ALA B CA 1
ATOM 3133 C C . ALA B 1 180 ? 3.77 -2.785 1.142 1 53.72 180 ALA B C 1
ATOM 3135 O O . ALA B 1 180 ? 4.664 -1.972 0.893 1 53.72 180 ALA B O 1
ATOM 3136 N N . HIS B 1 181 ? 2.662 -2.422 1.541 1 51.5 181 HIS B N 1
ATOM 3137 C CA . HIS B 1 181 ? 2.297 -1.089 2.004 1 51.5 181 HIS B CA 1
ATOM 3138 C C . HIS B 1 181 ? 3.375 -0.506 2.912 1 51.5 181 HIS B C 1
ATOM 3140 O O . HIS B 1 181 ? 4.086 -1.247 3.596 1 51.5 181 HIS B O 1
ATOM 3146 N N . THR B 1 182 ? 4.266 0.241 2.32 1 50.19 182 THR B N 1
ATOM 3147 C CA . THR B 1 182 ? 5.477 0.825 2.889 1 50.19 182 THR B CA 1
ATOM 3148 C C . THR B 1 182 ? 5.449 0.755 4.414 1 50.19 182 THR B C 1
ATOM 3150 O O . THR B 1 182 ? 6.445 1.049 5.07 1 50.19 182 THR B O 1
ATOM 3153 N N . GLY B 1 183 ? 4.629 -0.037 4.863 1 52.41 183 GLY B N 1
ATOM 3154 C CA . GLY B 1 183 ? 4.797 -0.376 6.266 1 52.41 183 GLY B CA 1
ATOM 3155 C C . GLY B 1 183 ? 4.539 0.792 7.199 1 52.41 183 GLY B C 1
ATOM 3156 O O . GLY B 1 183 ? 4.809 0.708 8.398 1 52.41 183 GLY B O 1
ATOM 3157 N N . ASN B 1 184 ? 4.23 2.023 6.676 1 60.28 184 ASN B N 1
ATOM 3158 C CA . ASN B 1 184 ? 3.979 3.047 7.684 1 60.28 184 ASN B CA 1
ATOM 3159 C C . ASN B 1 184 ? 2.627 2.844 8.359 1 60.28 184 ASN B C 1
ATOM 3161 O O . ASN B 1 184 ? 1.582 2.979 7.727 1 60.28 184 ASN B O 1
ATOM 3165 N N . LYS B 1 185 ? 2.77 2.33 9.523 1 65.38 185 LYS B N 1
ATOM 3166 C CA . LYS B 1 185 ? 1.614 1.989 10.352 1 65.38 185 LYS B CA 1
ATOM 3167 C C . LYS B 1 185 ? 0.552 3.084 10.289 1 65.38 185 LYS B C 1
ATOM 3169 O O . LYS B 1 185 ? -0.633 2.795 10.102 1 65.38 185 LYS B O 1
ATOM 3174 N N . TYR B 1 186 ? 0.898 4.352 10.391 1 79.88 186 TYR B N 1
ATOM 3175 C CA . TYR B 1 186 ? -0.056 5.449 10.508 1 79.88 186 TYR B CA 1
ATOM 3176 C C . TYR B 1 186 ? -0.623 5.828 9.148 1 79.88 186 TYR B C 1
ATOM 3178 O O . TYR B 1 186 ? -1.76 6.297 9.047 1 79.88 186 TYR B O 1
ATOM 3186 N N . ASN B 1 187 ? 0.155 5.574 8.086 1 82 187 ASN B N 1
ATOM 3187 C CA . ASN B 1 187 ? -0.394 5.723 6.742 1 82 187 ASN B CA 1
ATOM 3188 C C . ASN B 1 187 ? -1.472 4.68 6.457 1 82 187 ASN B C 1
ATOM 3190 O O . ASN B 1 187 ? -2.514 4.996 5.883 1 82 187 ASN B O 1
ATOM 3194 N N . GLU B 1 188 ? -1.181 3.467 6.871 1 79.62 188 GLU B N 1
ATOM 3195 C CA . GLU B 1 188 ? -2.162 2.396 6.723 1 79.62 188 GLU B CA 1
ATOM 3196 C C . GLU B 1 188 ? -3.428 2.693 7.523 1 79.62 188 GLU B C 1
ATOM 3198 O O . GLU B 1 188 ? -4.539 2.432 7.059 1 79.62 188 GLU B O 1
ATOM 3203 N N . GLU B 1 189 ? -3.238 3.182 8.734 1 83.31 189 GLU B N 1
ATOM 3204 C CA . GLU B 1 189 ? -4.383 3.559 9.562 1 83.31 189 GLU B CA 1
ATOM 3205 C C . GLU B 1 189 ? -5.199 4.668 8.906 1 83.31 189 GLU B C 1
ATOM 3207 O O . GLU B 1 189 ? -6.43 4.609 8.883 1 83.31 189 GLU B O 1
ATOM 3212 N N . ALA B 1 190 ? -4.578 5.664 8.383 1 90.25 190 ALA B N 1
ATOM 3213 C CA . ALA B 1 190 ? -5.266 6.734 7.664 1 90.25 190 ALA B CA 1
ATOM 3214 C C . ALA B 1 190 ? -6.051 6.18 6.477 1 90.25 190 ALA B C 1
ATOM 3216 O O . ALA B 1 190 ? -7.176 6.613 6.211 1 90.25 190 ALA B O 1
ATOM 3217 N N . ASP B 1 191 ? -5.438 5.234 5.785 1 86.5 191 ASP B N 1
ATOM 3218 C CA . ASP B 1 191 ? -6.105 4.57 4.668 1 86.5 191 ASP B CA 1
ATOM 3219 C C . ASP B 1 191 ? -7.383 3.875 5.125 1 86.5 191 ASP B C 1
ATOM 3221 O O . ASP B 1 191 ? -8.445 4.043 4.516 1 86.5 191 ASP B O 1
ATOM 3225 N N . LYS B 1 192 ? -7.273 3.111 6.172 1 82.75 192 LYS B N 1
ATOM 3226 C CA . LYS B 1 192 ? -8.43 2.426 6.73 1 82.75 192 LYS B CA 1
ATOM 3227 C C . LYS B 1 192 ? -9.523 3.422 7.129 1 82.75 192 LYS B C 1
ATOM 3229 O O . LYS B 1 192 ? -10.703 3.184 6.887 1 82.75 192 LYS B O 1
ATOM 3234 N N . LEU B 1 193 ? -9.164 4.527 7.777 1 88.62 193 LEU B N 1
ATOM 3235 C CA . LEU B 1 193 ? -10.109 5.566 8.18 1 88.62 193 LEU B CA 1
ATOM 3236 C C . LEU B 1 193 ? -10.836 6.141 6.973 1 88.62 193 LEU B C 1
ATOM 3238 O O . LEU B 1 193 ? -12.062 6.301 6.996 1 88.62 193 LEU B O 1
ATOM 3242 N N . ALA B 1 194 ? -10.102 6.43 5.926 1 90.12 194 ALA B N 1
ATOM 3243 C CA . ALA B 1 194 ? -10.703 6.98 4.715 1 90.12 194 ALA B CA 1
ATOM 3244 C C . ALA B 1 194 ? -11.711 6.008 4.109 1 90.12 194 ALA B C 1
ATOM 3246 O O . ALA B 1 194 ? -12.828 6.395 3.773 1 90.12 194 ALA B O 1
ATOM 3247 N N . LYS B 1 195 ? -11.359 4.75 3.992 1 84.94 195 LYS B N 1
ATOM 3248 C CA . LYS B 1 195 ? -12.25 3.74 3.422 1 84.94 195 LYS B CA 1
ATOM 3249 C C . LYS B 1 195 ? -13.484 3.537 4.293 1 84.94 195 LYS B C 1
ATOM 3251 O O . LYS B 1 195 ? -14.594 3.395 3.781 1 84.94 195 LYS B O 1
ATOM 3256 N N . SER B 1 196 ? -13.258 3.531 5.602 1 85.88 196 SER B N 1
ATOM 3257 C CA . SER B 1 196 ? -14.359 3.359 6.543 1 85.88 196 SER B CA 1
ATOM 3258 C C . SER B 1 196 ? -15.375 4.496 6.43 1 85.88 196 SER B C 1
ATOM 3260 O O . SER B 1 196 ? -16.578 4.277 6.562 1 85.88 196 SER B O 1
ATOM 3262 N N . ALA B 1 197 ? -14.875 5.648 6.156 1 88.44 197 ALA B N 1
ATOM 3263 C CA . ALA B 1 197 ? -15.742 6.82 6.02 1 88.44 197 ALA B CA 1
ATOM 3264 C C . ALA B 1 197 ? -16.734 6.637 4.871 1 88.44 197 ALA B C 1
ATOM 3266 O O . ALA B 1 197 ? -17.828 7.203 4.895 1 88.44 197 ALA B O 1
ATOM 3267 N N . LEU B 1 198 ? -16.391 5.789 3.934 1 84.88 198 LEU B N 1
ATOM 3268 C CA . LEU B 1 198 ? -17.234 5.566 2.766 1 84.88 198 LEU B CA 1
ATOM 3269 C C . LEU B 1 198 ? -17.953 4.227 2.861 1 84.88 198 LEU B C 1
ATOM 3271 O O . LEU B 1 198 ? -18.672 3.836 1.939 1 84.88 198 LEU B O 1
ATOM 3275 N N . GLY B 1 199 ? -17.719 3.539 3.939 1 80.5 199 GLY B N 1
ATOM 3276 C CA . GLY B 1 199 ? -18.297 2.217 4.086 1 80.5 199 GLY B CA 1
ATOM 3277 C C . GLY B 1 199 ? -17.656 1.174 3.195 1 80.5 199 GLY B C 1
ATOM 3278 O O . GLY B 1 199 ? -18.312 0.232 2.752 1 80.5 199 GLY B O 1
ATOM 3279 N N . LEU B 1 200 ? -16.453 1.394 2.852 1 70.38 200 LEU B N 1
ATOM 3280 C CA . LEU B 1 200 ? -15.773 0.5 1.922 1 70.38 200 LEU B CA 1
ATOM 3281 C C . LEU B 1 200 ? -15.016 -0.591 2.674 1 70.38 200 LEU B C 1
ATOM 3283 O O . LEU B 1 200 ? -14.25 -1.346 2.074 1 70.38 200 LEU B O 1
ATOM 3287 N N . LEU B 1 201 ? -14.977 -0.646 3.906 1 67.12 201 LEU B N 1
ATOM 3288 C CA . LEU B 1 201 ? -14.344 -1.695 4.695 1 67.12 201 LEU B CA 1
ATOM 3289 C C . LEU B 1 201 ? -15.367 -2.734 5.141 1 67.12 201 LEU B C 1
ATOM 3291 O O . LEU B 1 201 ? -16.531 -2.406 5.359 1 67.12 201 LEU B O 1
#

Foldseek 3Di:
DLQKWKAKLDFQDGGIDRDPVVVCVGHPPGPPIDMDIDSDPVVSVVVNVLRPPPDDPDCPPLQQEKEKEKWKAFDPVVLKIKIWIWIAHNNDTDIDMDMDRPVLQSVVGRVSRRLVNLLVVLVVSLVVQRAEYEYEYADPLLPCLQVVVDPQDGPSSVVSNVSSVVCCVRHPYHYDYDHDPVPPPVVVVVVVVVCVVVPND/DLQKWKAKLDFQDGGIDRDPVVVCVGHPPGPPIDMDIDSDPVVSVVVNVLRPPPDDPPCPPLQQEKEKEKWKAFDPVVLKIKIWIWIAHNNDTDIDMDMDRPVLQSVVGRVSRRLVNLLVVLVVSLVVQRAEYEYEYADPLLPCLQVVVDPDDGPSSVVSNVSSVVCCVRHPYHYDYDHDPVPPPVVVVVVVVVCVVVPND

Organism: NCBI:txid2108365